Protein AF-A0A521CT28-F1 (afdb_monomer)

Structure (mmCIF, N/CA/C/O backbone):
data_AF-A0A521CT28-F1
#
_entry.id   AF-A0A521CT28-F1
#
loop_
_atom_site.group_PDB
_atom_site.id
_atom_site.type_symbol
_atom_site.label_atom_id
_atom_site.label_alt_id
_atom_site.label_comp_id
_atom_site.label_asym_id
_atom_site.label_entity_id
_atom_site.label_seq_id
_atom_site.pdbx_PDB_ins_code
_atom_site.Cartn_x
_atom_site.Cartn_y
_atom_site.Cartn_z
_atom_site.occupancy
_atom_site.B_iso_or_equiv
_atom_site.auth_seq_id
_atom_site.auth_comp_id
_atom_site.auth_asym_id
_atom_site.auth_atom_id
_atom_site.pdbx_PDB_model_num
ATOM 1 N N . MET A 1 1 ? 11.706 8.929 -31.043 1.00 82.75 1 MET A N 1
ATOM 2 C CA . MET A 1 1 ? 11.441 7.948 -29.966 1.00 82.75 1 MET A CA 1
ATOM 3 C C . MET A 1 1 ? 9.937 7.769 -29.835 1.00 82.75 1 MET A C 1
ATOM 5 O O . MET A 1 1 ? 9.238 8.780 -29.847 1.00 82.75 1 MET A O 1
ATOM 9 N N . LYS A 1 2 ? 9.407 6.540 -29.758 1.00 94.19 2 LYS A N 1
ATOM 10 C CA . LYS A 1 2 ? 7.969 6.362 -29.482 1.00 94.19 2 LYS A CA 1
ATOM 11 C C . LYS A 1 2 ? 7.656 6.772 -28.043 1.00 94.19 2 LYS A C 1
ATOM 13 O O . LYS A 1 2 ? 8.489 6.593 -27.154 1.00 94.19 2 LYS A O 1
ATOM 18 N N . ALA A 1 3 ? 6.467 7.321 -27.818 1.00 96.69 3 ALA A N 1
ATOM 19 C CA . ALA A 1 3 ? 5.972 7.528 -26.465 1.00 96.69 3 ALA A CA 1
ATOM 20 C C . ALA A 1 3 ? 5.627 6.182 -25.813 1.00 96.69 3 ALA A C 1
ATOM 22 O O . ALA A 1 3 ? 5.227 5.246 -26.509 1.00 96.69 3 ALA A O 1
ATOM 23 N N . PHE A 1 4 ? 5.766 6.092 -24.494 1.00 98.19 4 PHE A N 1
ATOM 24 C CA . PHE A 1 4 ? 5.293 4.951 -23.719 1.00 98.19 4 PHE A CA 1
ATOM 25 C C . PHE A 1 4 ? 4.701 5.392 -22.389 1.00 98.19 4 PHE A C 1
ATOM 27 O O . PHE A 1 4 ? 4.902 6.510 -21.922 1.00 98.19 4 PHE A O 1
ATOM 34 N N . THR A 1 5 ? 3.970 4.475 -21.773 1.00 98.69 5 THR A N 1
ATOM 35 C CA . THR A 1 5 ? 3.287 4.673 -20.499 1.00 98.69 5 THR A CA 1
ATOM 36 C C . THR A 1 5 ? 3.539 3.481 -19.598 1.00 98.69 5 THR A C 1
ATOM 38 O O . THR A 1 5 ? 3.686 2.351 -20.075 1.00 98.69 5 THR A O 1
ATOM 41 N N . PHE A 1 6 ? 3.578 3.721 -18.296 1.00 98.88 6 PHE A N 1
ATOM 42 C CA . PHE A 1 6 ? 3.792 2.677 -17.310 1.00 98.88 6 PHE A CA 1
ATOM 43 C C . PHE A 1 6 ? 2.926 2.873 -16.070 1.00 98.88 6 PHE A C 1
ATOM 45 O O . PHE A 1 6 ? 2.481 3.979 -15.770 1.00 98.88 6 PHE A O 1
ATOM 52 N N . ILE A 1 7 ? 2.700 1.783 -15.341 1.00 98.88 7 ILE A N 1
ATOM 53 C CA . ILE A 1 7 ? 2.208 1.809 -13.961 1.00 98.88 7 ILE A CA 1
ATOM 54 C C . ILE A 1 7 ? 3.302 1.255 -13.064 1.00 98.88 7 ILE A C 1
ATOM 56 O O . ILE A 1 7 ? 3.913 0.246 -13.393 1.00 98.88 7 ILE A O 1
ATOM 60 N N . HIS A 1 8 ? 3.524 1.897 -11.927 1.00 98.88 8 HIS A N 1
ATOM 61 C CA . HIS A 1 8 ? 4.444 1.477 -10.888 1.00 98.88 8 HIS A CA 1
ATOM 62 C C . HIS A 1 8 ? 3.695 1.273 -9.566 1.00 98.88 8 HIS A C 1
ATOM 64 O O . HIS A 1 8 ? 2.997 2.166 -9.074 1.00 98.88 8 HIS A O 1
ATOM 70 N N . THR A 1 9 ? 3.842 0.075 -9.006 1.00 98.81 9 THR A N 1
ATOM 71 C CA . THR A 1 9 ? 3.298 -0.359 -7.716 1.00 98.81 9 THR A CA 1
ATOM 72 C C . THR A 1 9 ? 4.352 -1.154 -6.936 1.00 98.81 9 THR A C 1
ATOM 74 O O . THR A 1 9 ? 5.343 -1.606 -7.509 1.00 98.81 9 THR A O 1
ATOM 77 N N . SER A 1 10 ? 4.152 -1.316 -5.631 1.00 97.88 10 SER A N 1
ATOM 78 C CA . SER A 1 10 ? 5.030 -2.064 -4.728 1.00 97.88 10 SER A CA 1
ATOM 79 C C . SER A 1 10 ? 4.244 -2.529 -3.502 1.00 97.88 10 SER A C 1
ATOM 81 O O . SER A 1 10 ? 3.112 -2.092 -3.300 1.00 97.88 10 SER A O 1
ATOM 83 N N . ASP A 1 11 ? 4.837 -3.394 -2.679 1.00 97.38 11 ASP A N 1
ATOM 84 C CA . ASP A 1 11 ? 4.366 -3.700 -1.322 1.00 97.38 11 ASP A CA 1
ATOM 85 C C . ASP A 1 11 ? 2.879 -4.124 -1.277 1.00 97.38 11 ASP A C 1
ATOM 87 O O . ASP A 1 11 ? 2.090 -3.651 -0.454 1.00 97.38 11 ASP A O 1
ATOM 91 N N . LEU A 1 12 ? 2.473 -5.003 -2.201 1.00 97.44 12 LEU A N 1
ATOM 92 C CA . LEU A 1 12 ? 1.119 -5.571 -2.253 1.00 97.44 12 LEU A CA 1
ATOM 93 C C . LEU A 1 12 ? 0.882 -6.612 -1.163 1.00 97.44 12 LEU A C 1
ATOM 95 O O . LEU A 1 12 ? -0.256 -6.750 -0.717 1.00 97.44 12 LEU A O 1
ATOM 99 N N . HIS A 1 13 ? 1.929 -7.340 -0.760 1.00 96.88 13 HIS A N 1
ATOM 100 C CA . HIS A 1 13 ? 1.878 -8.330 0.316 1.00 96.88 13 HIS A CA 1
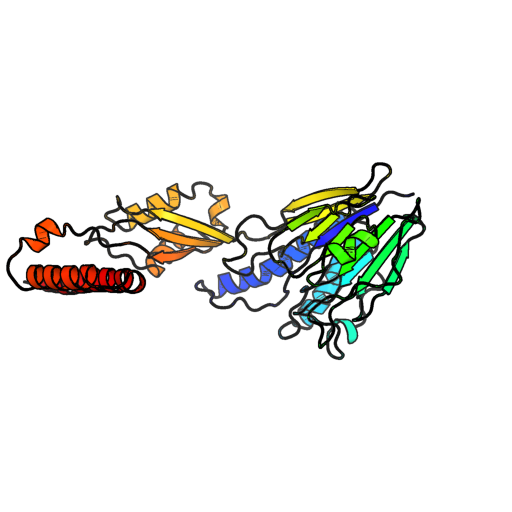ATOM 101 C C . HIS A 1 13 ? 0.728 -9.339 0.144 1.00 96.88 13 HIS A C 1
ATOM 103 O O . HIS A 1 13 ? -0.041 -9.608 1.072 1.00 96.88 13 HIS A O 1
ATOM 109 N N . LEU A 1 14 ? 0.563 -9.888 -1.067 1.00 97.31 14 LEU A N 1
ATOM 110 C CA . LEU A 1 14 ? -0.508 -10.849 -1.334 1.00 97.31 14 LEU A CA 1
ATOM 111 C C . LEU A 1 14 ? -0.380 -12.076 -0.421 1.00 97.31 14 LEU A C 1
ATOM 113 O O . LEU A 1 14 ? 0.690 -12.668 -0.295 1.00 97.31 14 LEU A O 1
ATOM 117 N N . ASP A 1 15 ? -1.512 -12.453 0.181 1.00 95.25 15 ASP A N 1
ATOM 118 C CA . ASP A 1 15 ? -1.656 -13.491 1.212 1.00 95.25 15 ASP A CA 1
ATOM 119 C C . ASP A 1 15 ? -0.903 -13.220 2.536 1.00 95.25 15 ASP A C 1
ATOM 121 O O . ASP A 1 15 ? -0.750 -14.134 3.354 1.00 95.25 15 ASP A O 1
ATOM 125 N N . LEU A 1 16 ? -0.502 -11.975 2.822 1.00 94.75 16 LEU A N 1
ATOM 126 C CA . LEU A 1 16 ? -0.012 -11.600 4.150 1.00 94.75 16 LEU A CA 1
ATOM 127 C C . LEU A 1 16 ? -1.137 -11.722 5.201 1.00 94.75 16 LEU A C 1
ATOM 129 O O . LEU A 1 16 ? -2.196 -11.096 5.066 1.00 94.75 16 LEU A O 1
ATOM 133 N N . PRO A 1 17 ? -0.939 -12.476 6.300 1.00 91.50 17 PRO A N 1
ATOM 134 C CA . PRO A 1 17 ? -1.941 -12.567 7.352 1.00 91.50 17 PRO A CA 1
ATOM 135 C C . PRO A 1 17 ? -2.124 -11.235 8.088 1.00 91.50 17 PRO A C 1
ATOM 137 O O . PRO A 1 17 ? -1.185 -10.704 8.685 1.00 91.50 17 PRO A O 1
ATOM 140 N N . ILE A 1 18 ? -3.362 -10.738 8.140 1.00 89.75 18 ILE A N 1
ATOM 141 C CA . ILE A 1 18 ? -3.718 -9.565 8.948 1.00 89.75 18 ILE A CA 1
ATOM 142 C C . ILE A 1 18 ? -3.693 -9.962 10.428 1.00 89.75 18 ILE A C 1
ATOM 144 O O . ILE A 1 18 ? -4.556 -10.695 10.916 1.00 89.75 18 ILE A O 1
ATOM 148 N N . ARG A 1 19 ? -2.678 -9.487 11.155 1.00 85.69 19 ARG A N 1
ATOM 149 C CA . ARG A 1 19 ? -2.482 -9.785 12.581 1.00 85.69 19 ARG A CA 1
ATOM 150 C C . ARG A 1 19 ? -3.214 -8.772 13.458 1.00 85.69 19 ARG A C 1
ATOM 152 O O . ARG A 1 19 ? -3.212 -7.581 13.171 1.00 85.69 19 ARG A O 1
ATOM 159 N N . GLY A 1 20 ? -3.783 -9.241 14.570 1.00 84.06 20 GLY A N 1
ATOM 160 C CA . GLY A 1 20 ? -4.397 -8.368 15.580 1.00 84.06 20 GLY A CA 1
ATOM 161 C C . GLY A 1 20 ? -5.732 -7.742 15.167 1.00 84.06 20 GLY A C 1
ATOM 162 O O . GLY A 1 20 ? -6.134 -6.747 15.762 1.00 84.06 20 GLY A O 1
ATOM 163 N N . TRP A 1 21 ? -6.417 -8.310 14.169 1.00 88.19 21 TRP A N 1
ATOM 164 C CA . TRP A 1 21 ? -7.751 -7.872 13.762 1.00 88.19 21 TRP A CA 1
ATOM 165 C C . TRP A 1 21 ? -8.754 -8.031 14.911 1.00 88.19 21 TRP A C 1
ATOM 167 O O . TRP A 1 21 ? -8.896 -9.122 15.462 1.00 88.19 21 TRP A O 1
ATOM 177 N N . LYS A 1 22 ? -9.454 -6.948 15.263 1.00 88.44 22 LYS A N 1
ATOM 178 C CA . LYS A 1 22 ? -10.475 -6.930 16.328 1.00 88.44 22 LYS A CA 1
ATOM 179 C C . LYS A 1 22 ? -11.912 -7.024 15.810 1.00 88.44 22 LYS A C 1
ATOM 181 O O . LYS A 1 22 ? -12.850 -6.945 16.594 1.00 88.44 22 LYS A O 1
ATOM 186 N N . GLY A 1 23 ? -12.094 -7.150 14.497 1.00 87.44 23 GLY A N 1
ATOM 187 C CA . GLY A 1 23 ? -13.406 -7.349 13.892 1.00 87.44 23 GLY A CA 1
ATOM 188 C C . GLY A 1 23 ? -13.805 -8.824 13.818 1.00 87.44 23 GLY A C 1
ATOM 189 O O . GLY A 1 23 ? -13.098 -9.726 14.264 1.00 87.44 23 GLY A O 1
ATOM 190 N N . SER A 1 24 ? -14.949 -9.066 13.196 1.00 91.88 24 SER A N 1
ATOM 191 C CA . SER A 1 24 ? -15.466 -10.399 12.892 1.00 91.88 24 SER A CA 1
ATOM 192 C C . SER A 1 24 ? -14.603 -11.150 11.870 1.00 91.88 24 SER A C 1
ATOM 194 O O . SER A 1 24 ? -13.889 -10.553 11.059 1.00 91.88 24 SER A O 1
ATOM 196 N N . THR A 1 25 ? -14.721 -12.481 11.861 1.00 93.38 25 THR A N 1
ATOM 197 C CA . THR A 1 25 ? -14.081 -13.349 10.859 1.00 93.38 25 THR A CA 1
ATOM 198 C C . THR A 1 25 ? -14.518 -13.008 9.434 1.00 93.38 25 THR A C 1
ATOM 200 O O . THR A 1 25 ? -13.710 -13.075 8.515 1.00 93.38 25 THR A O 1
ATOM 203 N N . GLU A 1 26 ? -15.775 -12.608 9.235 1.00 93.31 26 GLU A N 1
ATOM 204 C CA . GLU A 1 26 ? -16.286 -12.206 7.921 1.00 93.31 26 GLU A CA 1
ATOM 205 C C . GLU A 1 26 ? -15.580 -10.951 7.392 1.00 93.31 26 GLU A C 1
ATOM 207 O O . GLU A 1 26 ? -15.126 -10.937 6.247 1.00 93.31 26 GLU A O 1
ATOM 212 N N . GLU A 1 27 ? -15.415 -9.925 8.234 1.00 93.81 27 GLU A N 1
ATOM 213 C CA . GLU A 1 27 ? -14.674 -8.712 7.866 1.00 93.81 27 GLU A CA 1
ATOM 214 C C . GLU A 1 27 ? -13.203 -9.022 7.577 1.00 93.81 27 GLU A C 1
ATOM 216 O O . GLU A 1 27 ? -12.643 -8.471 6.634 1.00 93.81 27 GLU A O 1
ATOM 221 N N . LEU A 1 28 ? -12.585 -9.932 8.340 1.00 92.62 28 LEU A N 1
ATOM 222 C CA . LEU A 1 28 ? -11.208 -10.371 8.102 1.00 92.62 28 LEU A CA 1
ATOM 223 C C . LEU A 1 28 ? -11.056 -11.038 6.727 1.00 92.62 28 LEU A C 1
ATOM 225 O O . LEU A 1 28 ? -10.145 -10.700 5.972 1.00 92.62 28 LEU A O 1
ATOM 229 N N . LEU A 1 29 ? -11.957 -11.962 6.382 1.00 93.38 29 LEU A N 1
ATOM 230 C CA . LEU A 1 29 ? -11.960 -12.625 5.074 1.00 93.38 29 LEU A CA 1
ATOM 231 C C . LEU A 1 29 ? -12.232 -11.631 3.940 1.00 93.38 29 LEU A C 1
ATOM 233 O O . LEU A 1 29 ? -11.658 -11.746 2.856 1.00 93.38 29 LEU A O 1
ATOM 237 N N . LEU A 1 30 ? -13.093 -10.637 4.171 1.00 94.69 30 LEU A N 1
ATOM 238 C CA . LEU A 1 30 ? -13.321 -9.568 3.207 1.00 94.69 30 LEU A CA 1
ATOM 239 C C . LEU A 1 30 ? -12.065 -8.708 3.028 1.00 94.69 30 LEU A C 1
ATOM 241 O O . LEU A 1 30 ? -11.634 -8.546 1.892 1.00 94.69 30 LEU A O 1
ATOM 245 N N . ARG A 1 31 ? -11.408 -8.279 4.113 1.00 94.00 31 ARG A N 1
ATOM 246 C CA . ARG A 1 31 ? -10.121 -7.568 4.049 1.00 94.00 31 ARG A CA 1
ATOM 247 C C . ARG A 1 31 ? -9.071 -8.349 3.264 1.00 94.00 31 ARG A C 1
ATOM 249 O O . ARG A 1 31 ? -8.386 -7.761 2.443 1.00 94.00 31 ARG A O 1
ATOM 256 N N . GLN A 1 32 ? -8.962 -9.664 3.458 1.00 92.19 32 GLN A N 1
ATOM 257 C CA . GLN A 1 32 ? -8.037 -10.501 2.680 1.00 92.19 32 GLN A CA 1
ATOM 258 C C . GLN A 1 32 ? -8.367 -10.499 1.177 1.00 92.19 32 GLN A C 1
ATOM 260 O O . GLN A 1 32 ? -7.464 -10.422 0.344 1.00 92.19 32 GLN A O 1
ATOM 265 N N . ARG A 1 33 ? -9.656 -10.540 0.809 1.00 94.75 33 ARG A N 1
ATOM 266 C CA . ARG A 1 33 ? -10.085 -10.430 -0.598 1.00 94.75 33 ARG A CA 1
ATOM 267 C C . ARG A 1 33 ? -9.795 -9.056 -1.197 1.00 94.75 33 ARG A C 1
ATOM 269 O O . ARG A 1 33 ? -9.521 -8.975 -2.389 1.00 94.75 33 ARG A O 1
ATOM 276 N N . GLU A 1 34 ? -9.822 -7.998 -0.397 1.00 96.19 34 GLU A N 1
ATOM 277 C CA . GLU A 1 34 ? -9.614 -6.625 -0.868 1.00 96.19 34 GLU A CA 1
ATOM 278 C C . GLU A 1 34 ? -8.203 -6.384 -1.414 1.00 96.19 34 GLU A C 1
ATOM 280 O O . GLU A 1 34 ? -8.061 -5.651 -2.386 1.00 96.19 34 GLU A O 1
ATOM 285 N N . TYR A 1 35 ? -7.175 -7.078 -0.913 1.00 95.88 35 TYR A N 1
ATOM 286 C CA . TYR A 1 35 ? -5.837 -7.052 -1.530 1.00 95.88 35 TYR A CA 1
ATOM 287 C C . TYR A 1 35 ? -5.857 -7.574 -2.966 1.00 95.88 35 TYR A C 1
ATOM 289 O O . TYR A 1 35 ? -5.278 -6.969 -3.869 1.00 95.88 35 TYR A O 1
ATOM 297 N N . ARG A 1 36 ? -6.579 -8.678 -3.196 1.00 96.56 36 ARG A N 1
ATOM 298 C CA . ARG A 1 36 ? -6.747 -9.234 -4.541 1.00 96.56 36 ARG A CA 1
ATOM 299 C C . ARG A 1 36 ? -7.537 -8.293 -5.434 1.00 96.56 36 ARG A C 1
ATOM 301 O O . ARG A 1 36 ? -7.120 -8.046 -6.556 1.00 96.56 36 ARG A O 1
ATOM 308 N N . GLN A 1 37 ? -8.624 -7.721 -4.922 1.00 98.12 37 GLN A N 1
ATOM 309 C CA . GLN A 1 37 ? -9.432 -6.743 -5.655 1.00 98.12 37 GLN A CA 1
ATOM 310 C C . GLN A 1 37 ? -8.626 -5.489 -6.010 1.00 98.12 37 GLN A C 1
ATOM 312 O O . GLN A 1 37 ? -8.763 -4.959 -7.110 1.00 98.12 37 GLN A O 1
ATOM 317 N N . THR A 1 38 ? -7.737 -5.039 -5.126 1.00 98.56 38 THR A N 1
ATOM 318 C CA . THR A 1 38 ? -6.820 -3.931 -5.406 1.00 98.56 38 THR A CA 1
ATOM 319 C C . THR A 1 38 ? -5.855 -4.288 -6.537 1.00 98.56 38 THR A C 1
ATOM 321 O O . THR A 1 38 ? -5.684 -3.494 -7.462 1.00 98.56 38 THR A O 1
ATOM 324 N N . PHE A 1 39 ? -5.302 -5.503 -6.555 1.00 98.62 39 PHE A N 1
ATOM 325 C CA . PHE A 1 39 ? -4.494 -5.963 -7.686 1.00 98.62 39 PHE A CA 1
ATOM 326 C C . PHE A 1 39 ? -5.309 -6.102 -8.986 1.00 98.62 39 PHE A C 1
ATOM 328 O O . PHE A 1 39 ? -4.867 -5.636 -10.032 1.00 98.62 39 PHE A O 1
ATOM 335 N N . GLU A 1 40 ? -6.539 -6.623 -8.940 1.00 98.69 40 GLU A N 1
ATOM 336 C CA . GLU A 1 40 ? -7.449 -6.655 -10.102 1.00 98.69 40 GLU A CA 1
ATOM 337 C C . GLU A 1 40 ? -7.719 -5.252 -10.651 1.00 98.69 40 GLU A C 1
ATOM 339 O O . GLU A 1 40 ? -7.805 -5.060 -11.864 1.00 98.69 40 GLU A O 1
ATOM 344 N N . ARG A 1 41 ? -7.834 -4.248 -9.774 1.00 98.69 41 ARG A N 1
ATOM 345 C CA . ARG A 1 41 ? -7.987 -2.848 -10.180 1.00 98.69 41 ARG A CA 1
ATOM 346 C C . ARG A 1 41 ? -6.728 -2.297 -10.835 1.00 98.69 41 ARG A C 1
ATOM 348 O O . ARG A 1 41 ? -6.868 -1.561 -11.806 1.00 98.69 41 ARG A O 1
ATOM 355 N N . ILE A 1 42 ? -5.534 -2.665 -10.366 1.00 98.81 42 ILE A N 1
ATOM 356 C CA . ILE A 1 42 ? -4.265 -2.313 -11.028 1.00 98.81 42 ILE A CA 1
ATOM 357 C C . ILE A 1 42 ? -4.226 -2.911 -12.438 1.00 98.81 42 ILE A C 1
ATOM 359 O O . ILE A 1 42 ? -3.929 -2.208 -13.400 1.00 98.81 42 ILE A O 1
ATOM 363 N N . ILE A 1 43 ? -4.591 -4.185 -12.575 1.00 98.75 43 ILE A N 1
ATOM 364 C CA . ILE A 1 43 ? -4.619 -4.897 -13.859 1.00 98.75 43 ILE A CA 1
ATOM 365 C C . ILE A 1 43 ? -5.654 -4.281 -14.804 1.00 98.75 43 ILE A C 1
ATOM 367 O O . ILE A 1 43 ? -5.363 -4.035 -15.974 1.00 98.75 43 ILE A O 1
ATOM 371 N N . ARG A 1 44 ? -6.848 -3.952 -14.298 1.00 98.62 44 ARG A N 1
ATOM 372 C CA . ARG A 1 44 ? -7.873 -3.235 -15.065 1.00 98.62 44 ARG A CA 1
ATOM 373 C C . ARG A 1 44 ? -7.386 -1.858 -15.503 1.00 98.62 44 ARG A C 1
ATOM 375 O O . ARG A 1 44 ? -7.529 -1.522 -16.668 1.00 98.62 44 ARG A O 1
ATOM 382 N N . LEU A 1 45 ? -6.764 -1.093 -14.609 1.00 98.62 45 LEU A N 1
ATOM 383 C CA . LEU A 1 45 ? -6.208 0.221 -14.927 1.00 98.62 45 LEU A CA 1
ATOM 384 C C . LEU A 1 45 ? -5.129 0.130 -16.016 1.00 98.62 45 LEU A C 1
ATOM 386 O O . LEU A 1 45 ? -5.139 0.927 -16.952 1.00 98.62 45 LEU A O 1
ATOM 390 N N . ALA A 1 46 ? -4.233 -0.857 -15.921 1.00 98.62 46 ALA A N 1
ATOM 391 C CA . ALA A 1 46 ? -3.217 -1.139 -16.931 1.00 98.62 46 ALA A CA 1
ATOM 392 C C . ALA A 1 46 ? -3.846 -1.450 -18.297 1.00 98.62 46 ALA A C 1
ATOM 394 O O . ALA A 1 46 ? -3.403 -0.927 -19.319 1.00 98.62 46 ALA A O 1
ATOM 395 N N . LYS A 1 47 ? -4.914 -2.252 -18.300 1.00 98.06 47 LYS A N 1
ATOM 396 C CA . LYS A 1 47 ? -5.666 -2.620 -19.501 1.00 98.06 47 LYS A CA 1
ATOM 397 C C . LYS A 1 47 ? -6.384 -1.423 -20.123 1.00 98.06 47 LYS A C 1
ATOM 399 O O . LYS A 1 47 ? -6.239 -1.185 -21.318 1.00 98.06 47 LYS A O 1
ATOM 404 N N . ASP A 1 48 ? -7.120 -0.666 -19.313 1.00 98.00 48 ASP A N 1
ATOM 405 C CA . ASP A 1 48 ? -7.940 0.466 -19.751 1.00 98.00 48 ASP A CA 1
ATOM 406 C C . ASP A 1 48 ? -7.070 1.612 -20.288 1.00 98.00 48 ASP A C 1
ATOM 408 O O . ASP A 1 48 ? -7.418 2.233 -21.290 1.00 98.00 48 ASP A O 1
ATOM 412 N N . ARG A 1 49 ? -5.908 1.863 -19.663 1.00 97.69 49 ARG A N 1
ATOM 413 C CA . ARG A 1 49 ? -4.918 2.848 -20.137 1.00 97.69 49 ARG A CA 1
ATOM 414 C C . ARG A 1 49 ? -3.934 2.288 -21.173 1.00 97.69 49 ARG A C 1
ATOM 416 O O . ARG A 1 49 ? -3.046 3.025 -21.593 1.00 97.69 49 ARG A O 1
ATOM 423 N N . GLN A 1 50 ? -4.070 1.017 -21.562 1.00 97.69 50 GLN A N 1
ATOM 424 C CA . GLN A 1 50 ? -3.192 0.322 -22.514 1.00 97.69 50 GLN A CA 1
ATOM 425 C C . GLN A 1 50 ? -1.701 0.550 -22.218 1.00 97.69 50 GLN A C 1
ATOM 427 O O . GLN A 1 50 ? -0.928 0.953 -23.088 1.00 97.69 50 GLN A O 1
ATOM 432 N N . VAL A 1 51 ? -1.305 0.358 -20.959 1.00 98.31 51 VAL A N 1
ATOM 433 C CA . VAL A 1 51 ? 0.061 0.676 -20.531 1.00 98.31 51 VAL A CA 1
ATOM 434 C C . VAL A 1 51 ? 1.070 -0.289 -21.136 1.00 98.31 51 VAL A C 1
ATOM 436 O O . VAL A 1 51 ? 0.807 -1.484 -21.290 1.00 98.31 51 VAL A O 1
ATOM 439 N N . HIS A 1 52 ? 2.246 0.235 -21.454 1.00 98.75 52 HIS A N 1
ATOM 440 C CA . HIS A 1 52 ? 3.320 -0.532 -22.074 1.00 98.75 52 HIS A CA 1
ATOM 441 C C . HIS A 1 52 ? 4.084 -1.353 -21.036 1.00 98.75 52 HIS A C 1
ATOM 443 O O . HIS A 1 52 ? 4.453 -2.495 -21.303 1.00 98.75 52 HIS A O 1
ATOM 449 N N . PHE A 1 53 ? 4.265 -0.788 -19.839 1.00 98.88 53 PHE A N 1
ATOM 450 C CA . PHE A 1 53 ? 5.030 -1.406 -18.761 1.00 98.88 53 PHE A CA 1
ATOM 451 C C . PHE A 1 53 ? 4.255 -1.425 -17.438 1.00 98.88 53 PHE A C 1
ATOM 453 O O . PHE A 1 53 ? 3.646 -0.429 -17.047 1.00 98.88 53 PHE A O 1
ATOM 460 N N . LEU A 1 54 ? 4.303 -2.546 -16.721 1.00 98.94 54 LEU A N 1
ATOM 461 C CA . LEU A 1 54 ? 3.839 -2.658 -15.336 1.00 98.94 54 LEU A CA 1
ATOM 462 C C . LEU A 1 54 ? 5.037 -2.991 -14.445 1.00 98.94 54 LEU A C 1
ATOM 464 O O . LEU A 1 54 ? 5.604 -4.073 -14.556 1.00 98.94 54 LEU A O 1
ATOM 468 N N . LEU A 1 55 ? 5.421 -2.060 -13.577 1.00 98.94 55 LEU A N 1
ATOM 469 C CA . LEU A 1 55 ? 6.557 -2.161 -12.664 1.00 98.94 55 LEU A CA 1
ATOM 470 C C . LEU A 1 55 ? 6.059 -2.553 -11.270 1.00 98.94 55 LEU A C 1
ATOM 472 O O . LEU A 1 55 ? 5.259 -1.828 -10.676 1.00 98.94 55 LEU A O 1
ATOM 476 N N . ILE A 1 56 ? 6.548 -3.674 -10.747 1.00 98.88 56 ILE A N 1
ATOM 477 C CA . ILE A 1 56 ? 6.252 -4.186 -9.407 1.00 98.88 56 ILE A CA 1
ATOM 478 C C . ILE A 1 56 ? 7.573 -4.268 -8.633 1.00 98.88 56 ILE A C 1
ATOM 480 O O . ILE A 1 56 ? 8.341 -5.217 -8.791 1.00 98.88 56 ILE A O 1
ATOM 484 N N . SER A 1 57 ? 7.873 -3.253 -7.825 1.00 98.19 57 SER A N 1
ATOM 485 C CA . SER A 1 57 ? 9.198 -3.041 -7.211 1.00 98.19 57 SER A CA 1
ATOM 486 C C . SER A 1 57 ? 9.379 -3.710 -5.836 1.00 98.19 57 SER A C 1
ATOM 488 O O . SER A 1 57 ? 10.113 -3.219 -4.981 1.00 98.19 57 SER A O 1
ATOM 490 N N . GLY A 1 58 ? 8.752 -4.872 -5.644 1.00 95.81 58 GLY A N 1
ATOM 491 C CA . GLY A 1 58 ? 8.991 -5.785 -4.520 1.00 95.81 58 GLY A CA 1
ATOM 492 C C . GLY A 1 58 ? 7.868 -5.881 -3.505 1.00 95.81 58 GLY A C 1
ATOM 493 O O . GLY A 1 58 ? 6.881 -5.148 -3.583 1.00 95.81 58 GLY A O 1
ATOM 494 N N . ASP A 1 59 ? 8.012 -6.863 -2.611 1.00 97.00 59 ASP A N 1
ATOM 495 C CA . ASP A 1 59 ? 7.011 -7.290 -1.632 1.00 97.00 59 ASP A CA 1
ATOM 496 C C . ASP A 1 59 ? 5.632 -7.482 -2.293 1.00 97.00 59 ASP A C 1
ATOM 498 O O . ASP A 1 59 ? 4.591 -7.020 -1.822 1.00 97.00 59 ASP A O 1
ATOM 502 N N . PHE A 1 60 ? 5.632 -8.145 -3.455 1.00 98.12 60 PHE A N 1
ATOM 503 C CA . PHE A 1 60 ? 4.416 -8.447 -4.206 1.00 98.12 60 PHE A CA 1
ATOM 504 C C . PHE A 1 60 ? 3.653 -9.599 -3.549 1.00 98.12 60 PHE A C 1
ATOM 506 O O . PHE A 1 60 ? 2.427 -9.549 -3.412 1.00 98.12 60 PHE A O 1
ATOM 513 N N . LEU A 1 61 ? 4.395 -10.616 -3.112 1.00 97.38 61 LEU A N 1
ATOM 514 C CA . LEU A 1 61 ? 3.901 -11.815 -2.441 1.00 97.38 61 LEU A CA 1
ATOM 515 C C . LEU A 1 61 ? 4.446 -11.888 -1.008 1.00 97.38 61 LEU A C 1
ATOM 517 O O . LEU A 1 61 ? 5.454 -11.264 -0.682 1.00 97.38 61 LEU A O 1
ATOM 521 N N . GLU A 1 62 ? 3.826 -12.720 -0.174 1.00 95.81 62 GLU A N 1
ATOM 522 C CA . GLU A 1 62 ? 4.411 -13.162 1.095 1.00 95.81 62 GLU A CA 1
ATOM 523 C C . GLU A 1 62 ? 4.855 -14.626 0.975 1.00 95.81 62 GLU A C 1
ATOM 525 O O . GLU A 1 62 ? 4.041 -15.543 1.073 1.00 95.81 62 GLU A O 1
ATOM 530 N N . HIS A 1 63 ? 6.148 -14.869 0.746 1.00 95.31 63 HIS A N 1
ATOM 531 C CA . HIS A 1 63 ? 6.697 -16.198 0.451 1.00 95.31 63 HIS A CA 1
ATOM 532 C C . HIS A 1 63 ? 6.314 -17.256 1.494 1.00 95.31 63 HIS A C 1
ATOM 534 O O . HIS A 1 63 ? 6.078 -18.409 1.139 1.00 95.31 63 HIS A O 1
ATOM 540 N N . GLN A 1 64 ? 6.210 -16.871 2.770 1.00 94.25 64 GLN A N 1
ATOM 541 C CA . GLN A 1 64 ? 5.903 -17.811 3.850 1.00 94.25 64 GLN A CA 1
ATOM 542 C C . GLN A 1 64 ? 4.450 -18.298 3.853 1.00 94.25 64 GLN A C 1
ATOM 544 O O . GLN A 1 64 ? 4.166 -19.353 4.422 1.00 94.25 64 GLN A O 1
ATOM 549 N N . THR A 1 65 ? 3.520 -17.530 3.282 1.00 96.12 65 THR A N 1
ATOM 550 C CA . THR A 1 65 ? 2.075 -17.789 3.407 1.00 96.12 65 THR A CA 1
ATOM 551 C C . THR A 1 65 ? 1.335 -17.841 2.079 1.00 96.12 65 THR A C 1
ATOM 553 O O . THR A 1 65 ? 0.180 -18.267 2.057 1.00 96.12 65 THR A O 1
ATOM 556 N N . ILE A 1 66 ? 1.983 -17.451 0.980 1.00 96.44 66 ILE A N 1
ATOM 557 C CA . ILE A 1 66 ? 1.396 -17.419 -0.355 1.00 96.44 66 ILE A CA 1
ATOM 558 C C . ILE A 1 66 ? 0.929 -18.810 -0.794 1.00 96.44 66 ILE A C 1
ATOM 560 O O . ILE A 1 66 ? 1.691 -19.778 -0.844 1.00 96.44 66 ILE A O 1
ATOM 564 N N . ALA A 1 67 ? -0.352 -18.915 -1.149 1.00 95.44 67 ALA A N 1
ATOM 565 C CA . ALA A 1 67 ? -0.914 -20.153 -1.667 1.00 95.44 67 ALA A CA 1
ATOM 566 C C . ALA A 1 67 ? -0.645 -20.305 -3.172 1.00 95.44 67 ALA A C 1
ATOM 568 O O . ALA A 1 67 ? -0.713 -19.347 -3.944 1.00 95.44 67 ALA A O 1
ATOM 569 N N . TRP A 1 68 ? -0.447 -21.544 -3.635 1.00 95.44 68 TRP A N 1
ATOM 570 C CA . TRP A 1 68 ? -0.300 -21.834 -5.069 1.00 95.44 68 TRP A CA 1
ATOM 571 C C . TRP A 1 68 ? -1.507 -21.362 -5.897 1.00 95.44 68 TRP A C 1
ATOM 573 O O . TRP A 1 68 ? -1.351 -20.858 -7.008 1.00 95.44 68 TRP A O 1
ATOM 583 N N . SER A 1 69 ? -2.721 -21.462 -5.343 1.00 96.44 69 SER A N 1
ATOM 584 C CA . SER A 1 69 ? -3.940 -20.955 -5.987 1.00 96.44 69 SER A CA 1
ATOM 585 C C . SER A 1 69 ? -3.903 -19.440 -6.210 1.00 96.44 69 SER A C 1
ATOM 587 O O . SER A 1 69 ? -4.459 -18.955 -7.193 1.00 96.44 69 SER A O 1
ATOM 589 N N . THR A 1 70 ? -3.231 -18.694 -5.333 1.00 97.19 70 THR A N 1
ATOM 590 C CA . THR A 1 70 ? -3.001 -17.252 -5.472 1.00 97.19 70 THR A CA 1
ATOM 591 C C . THR A 1 70 ? -2.059 -16.967 -6.617 1.00 97.19 70 THR A C 1
ATOM 593 O O . THR A 1 70 ? -2.387 -16.153 -7.469 1.00 97.19 70 THR A O 1
ATOM 596 N N . VAL A 1 71 ? -0.936 -17.680 -6.694 1.00 97.88 71 VAL A N 1
ATOM 597 C CA . VAL A 1 71 ? 0.029 -17.488 -7.782 1.00 97.88 71 VAL A CA 1
ATOM 598 C C . VAL A 1 71 ? -0.576 -17.843 -9.136 1.00 97.88 71 VAL A C 1
ATOM 600 O O . VAL A 1 71 ? -0.433 -17.079 -10.087 1.00 97.88 71 VAL A O 1
ATOM 603 N N . LYS A 1 72 ? -1.347 -18.933 -9.218 1.00 97.88 72 LYS A N 1
ATOM 604 C CA . LYS A 1 72 ? -2.098 -19.269 -10.433 1.00 97.88 72 LYS A CA 1
ATOM 605 C C . LYS A 1 72 ? -3.068 -18.152 -10.831 1.00 97.88 72 LYS A C 1
ATOM 607 O O . LYS A 1 72 ? -3.098 -17.747 -11.987 1.00 97.88 72 LYS A O 1
ATOM 612 N N . TRP A 1 73 ? -3.817 -17.616 -9.870 1.00 98.25 73 TRP A N 1
ATOM 613 C CA . TRP A 1 73 ? -4.718 -16.492 -10.120 1.00 98.25 73 TRP A CA 1
ATOM 614 C C . TRP A 1 73 ? -3.970 -15.224 -10.572 1.00 98.25 73 TRP A C 1
ATOM 616 O O . TRP A 1 73 ? -4.460 -14.520 -11.451 1.00 98.25 73 TRP A O 1
ATOM 626 N N . ILE A 1 74 ? -2.773 -14.947 -10.043 1.00 98.56 74 ILE A N 1
ATOM 627 C CA . ILE A 1 74 ? -1.917 -13.843 -10.513 1.00 98.56 74 ILE A CA 1
ATOM 628 C C . ILE A 1 74 ? -1.522 -14.052 -11.977 1.00 98.56 74 ILE A C 1
ATOM 630 O O . ILE A 1 74 ? -1.614 -13.118 -12.772 1.00 98.56 74 ILE A O 1
ATOM 634 N N . MET A 1 75 ? -1.122 -15.269 -12.356 1.00 98.38 75 MET A N 1
ATOM 635 C CA . MET A 1 75 ? -0.816 -15.588 -13.754 1.00 98.38 75 MET A CA 1
ATOM 636 C C . MET A 1 75 ? -2.034 -15.348 -14.653 1.00 98.38 75 MET A C 1
ATOM 638 O O . MET A 1 75 ? -1.897 -14.740 -15.713 1.00 98.38 75 MET A O 1
ATOM 642 N N . ASP A 1 76 ? -3.237 -15.730 -14.211 1.00 98.44 76 ASP A N 1
ATOM 643 C CA . ASP A 1 76 ? -4.487 -15.431 -14.924 1.00 98.44 76 ASP A CA 1
ATOM 644 C C . ASP A 1 76 ? -4.737 -13.917 -15.054 1.00 98.44 76 ASP A C 1
ATOM 646 O O . ASP A 1 76 ? -5.235 -13.461 -16.085 1.00 98.44 76 ASP A O 1
ATOM 650 N N . GLN A 1 77 ? -4.365 -13.111 -14.052 1.00 98.62 77 GLN A N 1
ATOM 651 C CA . GLN A 1 77 ? -4.406 -11.650 -14.170 1.00 98.62 77 GLN A CA 1
ATOM 652 C C . GLN A 1 77 ? -3.413 -11.127 -15.216 1.00 98.62 77 GLN A C 1
ATOM 654 O O . GLN A 1 77 ? -3.787 -10.308 -16.054 1.00 98.62 77 GLN A O 1
ATOM 659 N N . PHE A 1 78 ? -2.174 -11.621 -15.231 1.00 98.56 78 PHE A N 1
ATOM 660 C CA . PHE A 1 78 ? -1.176 -11.203 -16.220 1.00 98.56 78 PHE A CA 1
ATOM 661 C C . PHE A 1 78 ? -1.527 -11.620 -17.649 1.00 98.56 78 PHE A C 1
ATOM 663 O O . PHE A 1 78 ? -1.268 -10.854 -18.578 1.00 98.56 78 PHE A O 1
ATOM 670 N N . HIS A 1 79 ? -2.184 -12.764 -17.852 1.00 98.06 79 HIS A N 1
ATOM 671 C CA . HIS A 1 79 ? -2.686 -13.168 -19.171 1.00 98.06 79 HIS A CA 1
ATOM 672 C C . HIS A 1 79 ? -3.730 -12.200 -19.755 1.00 98.06 79 HIS A C 1
ATOM 674 O O . HIS A 1 79 ? -3.949 -12.197 -20.965 1.00 98.06 79 HIS A O 1
ATOM 680 N N . GLN A 1 80 ? -4.351 -11.342 -18.938 1.00 97.75 80 GLN A N 1
ATOM 681 C CA . GLN A 1 80 ? -5.253 -10.292 -19.426 1.00 97.75 80 GLN A CA 1
ATOM 682 C C . GLN A 1 80 ? -4.516 -9.087 -20.034 1.00 97.75 80 GLN A C 1
ATOM 684 O O . GLN A 1 80 ? -5.171 -8.228 -20.630 1.00 97.75 80 GLN A O 1
ATOM 689 N N . LEU A 1 81 ? -3.185 -9.025 -19.901 1.00 97.56 81 LEU A N 1
ATOM 690 C CA . LEU A 1 81 ? -2.316 -7.940 -20.362 1.00 97.56 81 LEU A CA 1
ATOM 691 C C . LEU A 1 81 ? -1.229 -8.428 -21.348 1.00 97.56 81 LEU A C 1
ATOM 693 O O . LEU A 1 81 ? -0.053 -8.143 -21.140 1.00 97.56 81 LEU A O 1
ATOM 697 N N . PRO A 1 82 ? -1.568 -9.139 -22.441 1.00 95.88 82 PRO A N 1
ATOM 698 C CA . PRO A 1 82 ? -0.564 -9.764 -23.313 1.00 95.88 82 PRO A CA 1
ATOM 699 C C . PRO A 1 82 ? 0.338 -8.762 -24.060 1.00 95.88 82 PRO A C 1
ATOM 701 O O . PRO A 1 82 ? 1.386 -9.144 -24.569 1.00 95.88 82 PRO A O 1
ATOM 704 N N . ALA A 1 83 ? -0.067 -7.490 -24.152 1.00 96.56 83 ALA A N 1
ATOM 705 C CA . ALA A 1 83 ? 0.707 -6.422 -24.791 1.00 96.56 83 ALA A CA 1
ATOM 706 C C . ALA A 1 83 ? 1.543 -5.587 -23.801 1.00 96.56 83 ALA A C 1
ATOM 708 O O . ALA A 1 83 ? 2.364 -4.781 -24.232 1.00 96.56 83 ALA A O 1
ATOM 709 N N . THR A 1 84 ? 1.340 -5.759 -22.492 1.00 98.62 84 THR A N 1
ATOM 710 C CA . THR A 1 84 ? 2.066 -5.025 -21.448 1.00 98.62 84 THR A CA 1
ATOM 711 C C . THR A 1 84 ? 3.235 -5.873 -20.972 1.00 98.62 84 THR A C 1
ATOM 713 O O . THR A 1 84 ? 3.041 -7.015 -20.572 1.00 98.62 84 THR A O 1
ATOM 716 N N . ARG A 1 85 ? 4.451 -5.329 -20.952 1.00 98.75 85 ARG A N 1
ATOM 717 C CA . ARG A 1 85 ? 5.595 -6.001 -20.323 1.00 98.75 85 ARG A CA 1
ATOM 718 C C . ARG A 1 85 ? 5.538 -5.785 -18.813 1.00 98.75 85 ARG A C 1
ATOM 720 O O . ARG A 1 85 ? 5.481 -4.648 -18.345 1.00 98.75 85 ARG A O 1
ATOM 727 N N . VAL A 1 86 ? 5.520 -6.869 -18.050 1.00 98.88 86 VAL A N 1
ATOM 728 C CA . VAL A 1 86 ? 5.471 -6.830 -16.587 1.00 98.88 86 VAL A CA 1
ATOM 729 C C . VAL A 1 86 ? 6.872 -7.071 -16.047 1.00 98.88 86 VAL A C 1
ATOM 731 O O . VAL A 1 86 ? 7.532 -8.025 -16.443 1.00 98.88 86 VAL A O 1
ATOM 734 N N . PHE A 1 87 ? 7.306 -6.228 -15.121 1.00 98.88 87 PHE A N 1
ATOM 735 C CA . PHE A 1 87 ? 8.598 -6.317 -14.461 1.00 98.88 87 PHE A CA 1
ATOM 736 C C . PHE A 1 87 ? 8.400 -6.469 -12.965 1.00 98.88 87 PHE A C 1
ATOM 738 O O . PHE A 1 87 ? 7.816 -5.593 -12.330 1.00 98.88 87 PHE A O 1
ATOM 745 N N . ILE A 1 88 ? 8.907 -7.559 -12.400 1.00 98.81 88 ILE A N 1
ATOM 746 C CA . ILE A 1 88 ? 8.875 -7.808 -10.961 1.00 98.81 88 ILE A CA 1
ATOM 747 C C . ILE A 1 88 ? 10.306 -7.772 -10.442 1.00 98.81 88 ILE A C 1
ATOM 749 O O . ILE A 1 88 ? 11.157 -8.533 -10.894 1.00 98.81 88 ILE A O 1
ATOM 753 N N . SER A 1 89 ? 10.565 -6.900 -9.474 1.00 98.19 89 SER A N 1
ATOM 754 C CA . SER A 1 89 ? 11.774 -6.928 -8.657 1.00 98.19 89 SER A CA 1
ATOM 755 C C . SER A 1 89 ? 11.430 -7.579 -7.316 1.00 98.19 89 SER A C 1
ATOM 757 O O . SER A 1 89 ? 10.823 -6.903 -6.494 1.00 98.19 89 SER A O 1
ATOM 759 N N . PRO A 1 90 ? 11.810 -8.844 -7.063 1.00 97.62 90 PRO A N 1
ATOM 760 C CA . PRO A 1 90 ? 11.621 -9.522 -5.777 1.00 97.62 90 PRO A CA 1
ATOM 761 C C . PRO A 1 90 ? 12.021 -8.669 -4.565 1.00 97.62 90 PRO A C 1
ATOM 763 O O . PRO A 1 90 ? 13.058 -8.000 -4.593 1.00 97.62 90 PRO A O 1
ATOM 766 N N . GLY A 1 91 ? 11.213 -8.696 -3.505 1.00 96.12 91 GLY A N 1
ATOM 767 C CA . GLY A 1 91 ? 11.426 -7.933 -2.279 1.00 96.12 91 GLY A CA 1
ATOM 768 C C . GLY A 1 91 ? 11.933 -8.767 -1.106 1.00 96.12 91 GLY A C 1
ATOM 769 O O . GLY A 1 91 ? 12.494 -9.851 -1.258 1.00 96.12 91 GLY A O 1
ATOM 770 N N . LYS A 1 92 ? 11.790 -8.228 0.105 1.00 94.88 92 LYS A N 1
ATOM 771 C CA . LYS A 1 92 ? 12.176 -8.918 1.343 1.00 94.88 92 LYS A CA 1
ATOM 772 C C . LYS A 1 92 ? 11.213 -10.057 1.665 1.00 94.88 92 LYS A C 1
ATOM 774 O O . LYS A 1 92 ? 11.663 -11.073 2.193 1.00 94.88 92 LYS A O 1
ATOM 779 N N . SER A 1 93 ? 9.928 -9.852 1.409 1.00 95.06 93 SER A N 1
ATOM 780 C CA . SER A 1 93 ? 8.855 -10.787 1.761 1.00 95.06 93 SER A CA 1
ATOM 781 C C . SER A 1 93 ? 8.713 -11.900 0.716 1.00 95.06 93 SER A C 1
ATOM 783 O O . SER A 1 93 ? 8.240 -12.991 1.015 1.00 95.06 93 SER A O 1
ATOM 785 N N . ASP A 1 94 ? 9.226 -11.673 -0.492 1.00 96.25 94 ASP A N 1
ATOM 786 C CA . ASP A 1 94 ? 9.231 -12.600 -1.619 1.00 96.25 94 ASP A CA 1
ATOM 787 C C . ASP A 1 94 ? 10.587 -12.646 -2.344 1.00 96.25 94 ASP A C 1
ATOM 789 O O . ASP A 1 94 ? 10.670 -12.322 -3.526 1.00 96.25 94 ASP A O 1
ATOM 793 N N . PRO A 1 95 ? 11.680 -13.057 -1.681 1.00 96.19 95 PRO A N 1
ATOM 794 C CA . PRO A 1 95 ? 13.006 -12.978 -2.277 1.00 96.19 95 PRO A CA 1
ATOM 795 C C . PRO A 1 95 ? 13.193 -13.955 -3.453 1.00 96.19 95 PRO A C 1
ATOM 797 O O . PRO A 1 95 ? 12.537 -14.997 -3.578 1.00 96.19 95 PRO A O 1
ATOM 800 N N . TRP A 1 96 ? 14.154 -13.643 -4.323 1.00 95.69 96 TRP A N 1
ATOM 801 C CA . TRP A 1 96 ? 14.610 -14.524 -5.398 1.00 95.69 96 TRP A CA 1
ATOM 802 C C . TRP A 1 96 ? 15.466 -15.669 -4.833 1.00 95.69 96 TRP A C 1
ATOM 804 O O . TRP A 1 96 ? 16.696 -15.606 -4.807 1.00 95.69 96 TRP A O 1
ATOM 814 N N . ILE A 1 97 ? 14.811 -16.727 -4.354 1.00 94.62 97 ILE A N 1
ATOM 815 C CA . ILE A 1 97 ? 15.438 -17.895 -3.712 1.00 94.62 97 ILE A CA 1
ATOM 816 C C . ILE A 1 97 ? 14.948 -19.197 -4.339 1.00 94.62 97 ILE A C 1
ATOM 818 O O . ILE A 1 97 ? 13.955 -19.214 -5.059 1.00 94.62 97 ILE A O 1
ATOM 822 N N . LYS A 1 98 ? 15.691 -20.293 -4.148 1.00 93.88 98 LYS A N 1
ATOM 823 C CA . LYS A 1 98 ? 15.548 -21.529 -4.946 1.00 93.88 98 LYS A CA 1
ATOM 824 C C . LYS A 1 98 ? 14.133 -22.110 -4.962 1.00 93.88 98 LYS A C 1
ATOM 826 O O . LYS A 1 98 ? 13.736 -22.676 -5.975 1.00 93.88 98 LYS A O 1
ATOM 831 N N . ASP A 1 99 ? 13.420 -21.993 -3.859 1.00 93.31 99 ASP A N 1
ATOM 832 C CA . ASP A 1 99 ? 12.072 -22.498 -3.634 1.00 93.31 99 ASP A CA 1
ATOM 833 C C . ASP A 1 99 ? 10.983 -21.424 -3.773 1.00 93.31 99 ASP A C 1
ATOM 835 O O . ASP A 1 99 ? 9.803 -21.732 -3.611 1.00 93.31 99 ASP A O 1
ATOM 839 N N . SER A 1 100 ? 11.326 -20.179 -4.126 1.00 94.88 100 SER A N 1
ATOM 840 C CA . SER A 1 100 ? 10.309 -19.165 -4.394 1.00 94.88 100 SER A CA 1
ATOM 841 C C . SER A 1 100 ? 9.540 -19.475 -5.679 1.00 94.88 100 SER A C 1
ATOM 843 O O . SER A 1 100 ? 10.062 -20.053 -6.640 1.00 94.88 100 SER A O 1
ATOM 845 N N . PHE A 1 101 ? 8.271 -19.068 -5.727 1.00 96.62 101 PHE A N 1
ATOM 846 C CA . PHE A 1 101 ? 7.437 -19.242 -6.921 1.00 96.62 101 PHE A CA 1
ATOM 847 C C . PHE A 1 101 ? 7.959 -18.480 -8.141 1.00 96.62 101 PHE A C 1
ATOM 849 O O . PHE A 1 101 ? 7.645 -18.840 -9.272 1.00 96.62 101 PHE A O 1
ATOM 856 N N . TYR A 1 102 ? 8.821 -17.489 -7.928 1.00 97.12 102 TYR A N 1
ATOM 857 C CA . TYR A 1 102 ? 9.549 -16.824 -8.998 1.00 97.12 102 TYR A CA 1
ATOM 858 C C . TYR A 1 102 ? 10.525 -17.747 -9.739 1.00 97.12 102 TYR A C 1
ATOM 860 O O . TYR A 1 102 ? 10.746 -17.556 -10.929 1.00 97.12 102 TYR A O 1
ATOM 868 N N . ARG A 1 103 ? 11.078 -18.766 -9.065 1.00 96.00 103 ARG A N 1
ATOM 869 C CA . ARG A 1 103 ? 12.068 -19.696 -9.637 1.00 96.00 103 ARG A CA 1
ATOM 870 C C . ARG A 1 103 ? 11.527 -21.073 -9.989 1.00 96.00 103 ARG A C 1
ATOM 872 O O . ARG A 1 103 ? 12.188 -21.813 -10.713 1.00 96.00 103 ARG A O 1
ATOM 879 N N . THR A 1 104 ? 10.387 -21.443 -9.421 1.00 96.25 104 THR A N 1
ATOM 880 C CA . THR A 1 104 ? 9.857 -22.812 -9.492 1.00 96.25 104 THR A CA 1
ATOM 881 C C . THR A 1 104 ? 8.697 -22.973 -10.468 1.00 96.25 104 THR A C 1
ATOM 883 O O . THR A 1 104 ? 8.276 -24.103 -10.708 1.00 96.25 104 THR A O 1
ATOM 886 N N . LEU A 1 105 ? 8.186 -21.875 -11.030 1.00 96.00 105 LEU A N 1
ATOM 887 C CA . LEU A 1 105 ? 7.068 -21.879 -11.968 1.00 96.00 105 LEU A CA 1
ATOM 888 C C . LEU A 1 105 ? 7.441 -21.205 -13.287 1.00 96.00 105 LEU A C 1
ATOM 890 O O . LEU A 1 105 ? 8.268 -20.295 -13.317 1.00 96.00 105 LEU A O 1
ATOM 894 N N . ASP A 1 106 ? 6.743 -21.604 -14.346 1.00 95.81 106 ASP A N 1
ATOM 895 C CA . ASP A 1 106 ? 6.790 -20.937 -15.642 1.00 95.81 106 ASP A CA 1
ATOM 896 C C . ASP A 1 106 ? 5.834 -19.737 -15.630 1.00 95.81 106 ASP A C 1
ATOM 898 O O . ASP A 1 106 ? 4.609 -19.890 -15.593 1.00 95.81 106 ASP A O 1
ATOM 902 N N . TRP A 1 107 ? 6.397 -18.530 -15.622 1.00 97.88 107 TRP A N 1
ATOM 903 C CA . TRP A 1 107 ? 5.635 -17.286 -15.725 1.00 97.88 107 TRP A CA 1
ATOM 904 C C . TRP A 1 107 ? 5.325 -16.956 -17.194 1.00 97.88 107 TRP A C 1
ATOM 906 O O . TRP A 1 107 ? 6.044 -17.413 -18.085 1.00 97.88 107 TRP A O 1
ATOM 916 N N . PRO A 1 108 ? 4.265 -16.173 -17.478 1.00 97.94 108 PRO A N 1
ATOM 917 C CA . PRO A 1 108 ? 3.972 -15.740 -18.843 1.00 97.94 108 PRO A CA 1
ATOM 918 C C . PRO A 1 108 ? 5.174 -15.035 -19.490 1.00 97.94 108 PRO A C 1
ATOM 920 O O . PRO A 1 108 ? 5.875 -14.285 -18.821 1.00 97.94 108 PRO A O 1
ATOM 923 N N . GLU A 1 109 ? 5.387 -15.223 -20.796 1.00 97.19 109 GLU A N 1
ATOM 924 C CA . GLU A 1 109 ? 6.581 -14.730 -21.517 1.00 97.19 109 GLU A CA 1
ATOM 925 C C . GLU A 1 109 ? 6.780 -13.203 -21.425 1.00 97.19 109 GLU A C 1
ATOM 927 O O . GLU A 1 109 ? 7.899 -12.694 -21.480 1.00 97.19 109 GLU A O 1
ATOM 932 N N . HIS A 1 110 ? 5.696 -12.440 -21.271 1.00 98.00 110 HIS A N 1
ATOM 933 C CA . HIS A 1 110 ? 5.735 -10.986 -21.098 1.00 98.00 110 HIS A CA 1
ATOM 934 C C . HIS A 1 110 ? 6.007 -10.533 -19.657 1.00 98.00 110 HIS A C 1
ATOM 936 O O . HIS A 1 110 ? 6.068 -9.326 -19.418 1.00 98.00 110 HIS A O 1
ATOM 942 N N . VAL A 1 111 ? 6.174 -11.464 -18.714 1.00 98.69 111 VAL A N 1
ATOM 943 C CA . VAL A 1 111 ? 6.521 -11.209 -17.313 1.00 98.69 111 VAL A CA 1
ATOM 944 C C . VAL A 1 111 ? 7.996 -11.527 -17.100 1.00 98.69 111 VAL A C 1
ATOM 946 O O . VAL A 1 111 ? 8.414 -12.680 -17.155 1.00 98.69 111 VAL A O 1
ATOM 949 N N . HIS A 1 112 ? 8.786 -10.500 -16.810 1.00 98.69 112 HIS A N 1
ATOM 950 C CA . HIS A 1 112 ? 10.187 -10.639 -16.437 1.00 98.69 112 HIS A CA 1
ATOM 951 C C . HIS A 1 112 ? 10.346 -10.456 -14.931 1.00 98.69 112 HIS A C 1
ATOM 953 O O . HIS A 1 112 ? 9.910 -9.451 -14.364 1.00 98.69 112 HIS A O 1
ATOM 959 N N . ILE A 1 113 ? 10.992 -11.421 -14.283 1.00 98.62 113 ILE A N 1
ATOM 960 C CA . ILE A 1 113 ? 11.319 -11.359 -12.860 1.00 98.62 113 ILE A CA 1
ATOM 961 C C . ILE A 1 113 ? 12.826 -11.176 -12.737 1.00 98.62 113 ILE A C 1
ATOM 963 O O . ILE A 1 113 ? 13.588 -12.033 -13.178 1.00 98.62 113 ILE A O 1
ATOM 967 N N . PHE A 1 114 ? 13.250 -10.069 -12.133 1.00 98.06 114 PHE A N 1
ATOM 968 C CA . PHE A 1 114 ? 14.667 -9.810 -11.908 1.00 98.06 114 PHE A CA 1
ATOM 969 C C . PHE A 1 114 ? 15.257 -10.782 -10.890 1.00 98.06 114 PHE A C 1
ATOM 971 O O . PHE A 1 114 ? 14.635 -11.111 -9.876 1.00 98.06 114 PHE A O 1
ATOM 978 N N . THR A 1 115 ? 16.493 -11.202 -11.141 1.00 95.56 115 THR A N 1
ATOM 979 C CA . THR A 1 115 ? 17.258 -12.043 -10.219 1.00 95.56 115 THR A CA 1
ATOM 980 C C . THR A 1 115 ? 17.884 -11.221 -9.089 1.00 95.56 115 THR A C 1
ATOM 982 O O . THR A 1 115 ? 17.694 -10.013 -8.980 1.00 95.56 115 THR A O 1
ATOM 985 N N . ASP A 1 116 ? 18.690 -11.860 -8.241 1.00 92.75 116 ASP A N 1
ATOM 986 C CA . ASP A 1 116 ? 19.498 -11.190 -7.217 1.00 92.75 116 ASP A CA 1
ATOM 987 C C . ASP A 1 116 ? 20.738 -10.460 -7.780 1.00 92.75 116 ASP A C 1
ATOM 989 O O . ASP A 1 116 ? 21.592 -9.984 -7.022 1.00 92.75 116 ASP A O 1
ATOM 993 N N . LYS A 1 117 ? 20.846 -10.345 -9.108 1.00 93.38 117 LYS A N 1
ATOM 994 C CA . LYS A 1 117 ? 21.901 -9.628 -9.829 1.00 93.38 117 LYS A CA 1
ATOM 995 C C . LYS A 1 117 ? 21.300 -8.520 -10.684 1.00 93.38 117 LYS A C 1
ATOM 997 O O . LYS A 1 117 ? 20.138 -8.572 -11.060 1.00 93.38 117 LYS A O 1
ATOM 1002 N N . TRP A 1 118 ? 22.119 -7.513 -10.976 1.00 95.06 118 TRP A N 1
ATOM 1003 C CA . TRP A 1 118 ? 21.728 -6.458 -11.902 1.00 95.06 118 TRP A CA 1
ATOM 1004 C C . TRP A 1 118 ? 21.659 -6.993 -13.325 1.00 95.06 118 TRP A C 1
ATOM 1006 O O . TRP A 1 118 ? 22.609 -7.610 -13.809 1.00 95.06 118 TRP A O 1
ATOM 1016 N N . GLU A 1 119 ? 20.546 -6.698 -13.976 1.00 95.69 119 GLU A N 1
ATOM 1017 C CA . GLU A 1 119 ? 20.257 -7.018 -15.365 1.00 95.69 119 GLU A CA 1
ATOM 1018 C C . GLU A 1 119 ? 19.837 -5.748 -16.100 1.00 95.69 119 GLU A C 1
ATOM 1020 O O . GLU A 1 119 ? 19.371 -4.782 -15.490 1.00 95.69 119 GLU A O 1
ATOM 1025 N N . GLU A 1 120 ? 19.984 -5.765 -17.419 1.00 95.38 120 GLU A N 1
ATOM 1026 C CA . GLU A 1 120 ? 19.573 -4.682 -18.300 1.00 95.38 120 GLU A CA 1
ATOM 1027 C C . GLU A 1 120 ? 18.712 -5.240 -19.428 1.00 95.38 120 GLU A C 1
ATOM 1029 O O . GLU A 1 120 ? 19.067 -6.237 -20.059 1.00 95.38 120 GLU A O 1
ATOM 1034 N N . LEU A 1 121 ? 17.591 -4.575 -19.688 1.00 96.88 121 LEU A N 1
ATOM 1035 C CA . LEU A 1 121 ? 16.680 -4.883 -20.781 1.00 96.88 121 LEU A CA 1
ATOM 1036 C C . LEU A 1 121 ? 16.554 -3.661 -21.687 1.00 96.88 121 LEU A C 1
ATOM 1038 O O . LEU A 1 121 ? 16.346 -2.548 -21.201 1.00 96.88 121 LEU A O 1
ATOM 1042 N N . VAL A 1 122 ? 16.661 -3.874 -22.997 1.00 95.69 122 VAL A N 1
ATOM 1043 C CA . VAL A 1 122 ? 16.664 -2.807 -24.006 1.00 95.69 122 VAL A CA 1
ATOM 1044 C C . VAL A 1 122 ? 15.402 -2.887 -24.859 1.00 95.69 122 VAL A C 1
ATOM 1046 O O . VAL A 1 122 ? 15.052 -3.953 -25.363 1.00 95.69 122 VAL A O 1
ATOM 1049 N N . PHE A 1 123 ? 14.748 -1.742 -25.039 1.00 96.12 123 PHE A N 1
ATOM 1050 C CA . PHE A 1 123 ? 13.568 -1.559 -25.878 1.00 96.12 123 PHE A CA 1
ATOM 1051 C C . PHE A 1 123 ? 13.844 -0.460 -26.906 1.00 96.12 123 PHE A C 1
ATOM 1053 O O . PHE A 1 123 ? 13.584 0.726 -26.671 1.00 96.12 123 PHE A O 1
ATOM 1060 N N . GLU A 1 124 ? 14.406 -0.866 -28.043 1.00 94.62 124 GLU A N 1
ATOM 1061 C CA . GLU A 1 124 ? 14.871 0.020 -29.118 1.00 94.62 124 GLU A CA 1
ATOM 1062 C C . GLU A 1 124 ? 13.761 0.939 -29.644 1.00 94.62 124 GLU A C 1
ATOM 1064 O O . GLU A 1 124 ? 13.979 2.123 -29.897 1.00 94.62 124 GLU A O 1
ATOM 1069 N N . GLU A 1 125 ? 12.527 0.439 -29.747 1.00 94.25 125 GLU A N 1
ATOM 1070 C CA . GLU A 1 125 ? 11.389 1.213 -30.243 1.00 94.25 125 GLU A CA 1
ATOM 1071 C C . GLU A 1 125 ? 11.038 2.423 -29.356 1.00 94.25 125 GLU A C 1
ATOM 1073 O O . GLU A 1 125 ? 10.464 3.408 -29.842 1.00 94.25 125 GLU A O 1
ATOM 1078 N N . TYR A 1 126 ? 11.411 2.364 -28.075 1.00 94.88 126 TYR A N 1
ATOM 1079 C CA . TYR A 1 126 ? 11.214 3.418 -27.080 1.00 94.88 126 TYR A CA 1
ATOM 1080 C C . TYR A 1 126 ? 12.502 4.169 -26.740 1.00 94.88 126 TYR A C 1
ATOM 1082 O O . TYR A 1 126 ? 12.433 5.123 -25.958 1.00 94.88 126 TYR A O 1
ATOM 1090 N N . SER A 1 127 ? 13.639 3.748 -27.311 1.00 93.38 127 SER A N 1
ATOM 1091 C CA . SER A 1 127 ? 14.983 4.171 -26.908 1.00 93.38 127 SER A CA 1
ATOM 1092 C C . SER A 1 127 ? 15.155 4.056 -25.390 1.00 93.38 127 SER A C 1
ATOM 1094 O O . SER A 1 127 ? 15.591 5.000 -24.742 1.00 93.38 127 SER A O 1
ATOM 1096 N N . LEU A 1 128 ? 14.709 2.934 -24.813 1.00 95.19 128 LEU A N 1
ATOM 1097 C CA . LEU A 1 128 ? 14.595 2.734 -23.368 1.00 95.19 128 LEU A CA 1
ATOM 1098 C C . LEU A 1 128 ? 15.487 1.587 -22.892 1.00 95.19 128 LEU A C 1
ATOM 1100 O O . LEU A 1 128 ? 15.423 0.483 -23.433 1.00 95.19 128 LEU A O 1
ATOM 1104 N N . ARG A 1 129 ? 16.221 1.822 -21.802 1.00 95.31 129 ARG A N 1
ATOM 1105 C CA . ARG A 1 129 ? 16.821 0.775 -20.971 1.00 95.31 129 ARG A CA 1
ATOM 1106 C C . ARG A 1 129 ? 16.123 0.674 -19.627 1.00 95.31 129 ARG A C 1
ATOM 1108 O O . ARG A 1 129 ? 15.907 1.682 -18.954 1.00 95.31 129 ARG A O 1
ATOM 1115 N N . ILE A 1 130 ? 15.816 -0.552 -19.224 1.00 97.31 130 ILE A N 1
ATOM 1116 C CA . ILE A 1 130 ? 15.325 -0.873 -17.885 1.00 97.31 130 ILE A CA 1
ATOM 1117 C C . ILE A 1 130 ? 16.398 -1.689 -17.176 1.00 97.31 130 ILE A C 1
ATOM 1119 O O . ILE A 1 130 ? 16.725 -2.799 -17.594 1.00 97.31 130 ILE A O 1
ATOM 1123 N N . ILE A 1 131 ? 16.937 -1.124 -16.101 1.00 97.00 131 ILE A N 1
ATOM 1124 C CA . ILE A 1 131 ? 17.953 -1.740 -15.253 1.00 97.00 131 ILE A CA 1
ATOM 1125 C C . ILE A 1 131 ? 17.256 -2.256 -14.000 1.00 97.00 131 ILE A C 1
ATOM 1127 O O . ILE A 1 131 ? 16.583 -1.491 -13.308 1.00 97.00 131 ILE A O 1
ATOM 1131 N N . GLY A 1 132 ? 17.400 -3.538 -13.682 1.00 97.12 132 GLY A N 1
ATOM 1132 C CA . GLY A 1 132 ? 16.665 -4.112 -12.562 1.00 97.12 132 GLY A CA 1
ATOM 1133 C C . GLY A 1 132 ? 17.427 -5.145 -11.761 1.00 97.12 132 GLY A C 1
ATOM 1134 O O . GLY A 1 132 ? 18.356 -5.783 -12.257 1.00 97.12 132 GLY A O 1
ATOM 1135 N N . LYS A 1 133 ? 17.033 -5.267 -10.493 1.00 95.94 133 LYS A N 1
ATOM 1136 C CA . LYS A 1 133 ? 17.566 -6.238 -9.539 1.00 95.94 133 LYS A CA 1
ATOM 1137 C C . LYS A 1 133 ? 16.547 -6.505 -8.438 1.00 95.94 133 LYS A C 1
ATOM 1139 O O . LYS A 1 133 ? 16.043 -5.575 -7.822 1.00 95.94 133 LYS A O 1
ATOM 1144 N N . GLY A 1 134 ? 16.315 -7.777 -8.148 1.00 95.19 134 GLY A N 1
ATOM 1145 C CA . GLY A 1 134 ? 15.571 -8.244 -6.987 1.00 95.19 134 GLY A CA 1
ATOM 1146 C C . GLY A 1 134 ? 16.445 -8.490 -5.758 1.00 95.19 134 GLY A C 1
ATOM 1147 O O . GLY A 1 134 ? 17.679 -8.517 -5.798 1.00 95.19 134 GLY A O 1
ATOM 1148 N N . LYS A 1 135 ? 15.785 -8.728 -4.629 1.00 92.69 135 LYS A N 1
ATOM 1149 C CA . LYS A 1 135 ? 16.422 -9.129 -3.379 1.00 92.69 135 LYS A CA 1
ATOM 1150 C C . LYS A 1 135 ? 16.635 -10.644 -3.327 1.00 92.69 135 LYS A C 1
ATOM 1152 O O . LYS A 1 135 ? 15.708 -11.422 -3.529 1.00 92.69 135 LYS A O 1
ATOM 1157 N N . GLY A 1 136 ? 17.869 -11.053 -3.029 1.00 89.31 136 GLY A N 1
ATOM 1158 C CA . GLY A 1 136 ? 18.238 -12.439 -2.722 1.00 89.31 136 GLY A CA 1
ATOM 1159 C C . GLY A 1 136 ? 18.290 -12.727 -1.215 1.00 89.31 136 GLY A C 1
ATOM 1160 O O . GLY A 1 136 ? 17.862 -11.923 -0.388 1.00 89.31 136 GLY A O 1
ATOM 1161 N N . GLU A 1 137 ? 18.888 -13.861 -0.851 1.00 76.38 137 GLU A N 1
ATOM 1162 C CA . GLU A 1 137 ? 18.818 -14.470 0.489 1.00 76.38 137 GLU A CA 1
ATOM 1163 C C . GLU A 1 137 ? 19.537 -13.683 1.617 1.00 76.38 137 GLU A C 1
ATOM 1165 O O . GLU A 1 137 ? 19.280 -13.958 2.782 1.00 76.38 137 GLU A O 1
ATOM 1170 N N . ASN A 1 138 ? 20.411 -12.698 1.326 1.00 64.00 138 ASN A N 1
ATOM 1171 C CA . ASN A 1 138 ? 21.306 -12.097 2.344 1.00 64.00 138 ASN A CA 1
ATOM 1172 C C . ASN A 1 138 ? 21.762 -10.633 2.107 1.00 64.00 138 ASN A C 1
ATOM 1174 O O . ASN A 1 138 ? 22.863 -10.258 2.510 1.00 64.00 138 ASN A O 1
ATOM 1178 N N . VAL A 1 139 ? 20.962 -9.770 1.468 1.00 62.06 139 VAL A N 1
ATOM 1179 C CA . VAL A 1 139 ? 21.388 -8.379 1.176 1.00 62.06 139 VAL A CA 1
ATOM 1180 C C . VAL A 1 139 ? 20.547 -7.347 1.936 1.00 62.06 139 VAL A C 1
ATOM 1182 O O . VAL A 1 139 ? 19.320 -7.306 1.804 1.00 62.06 139 VAL A O 1
ATOM 1185 N N . SER A 1 140 ? 21.208 -6.506 2.741 1.00 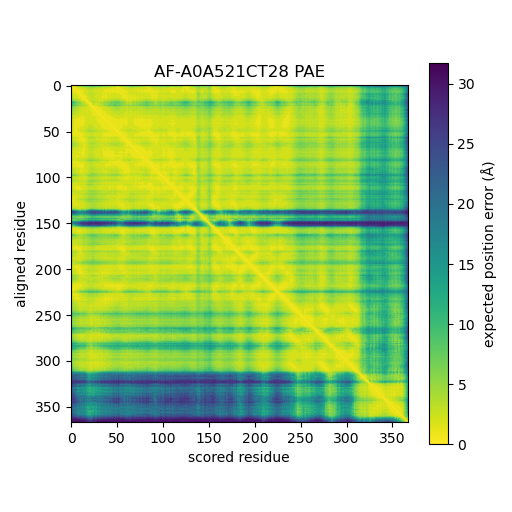61.81 140 SER A N 1
ATOM 1186 C CA . SER A 1 140 ? 20.589 -5.373 3.445 1.00 61.81 140 SER A CA 1
ATOM 1187 C C . SER A 1 140 ? 20.506 -4.121 2.568 1.00 61.81 140 SER A C 1
ATOM 1189 O O . SER A 1 140 ? 19.405 -3.607 2.406 1.00 61.81 140 SER A O 1
ATOM 1191 N N . ASN A 1 141 ? 21.614 -3.697 1.945 1.00 66.12 141 ASN A N 1
ATOM 1192 C CA . ASN A 1 141 ? 21.677 -2.487 1.111 1.00 66.12 141 ASN A CA 1
ATOM 1193 C C . ASN A 1 141 ? 21.856 -2.810 -0.378 1.00 66.12 141 ASN A C 1
ATOM 1195 O O . ASN A 1 141 ? 22.627 -3.700 -0.749 1.00 66.12 141 ASN A O 1
ATOM 1199 N N . VAL A 1 142 ? 21.183 -2.047 -1.241 1.00 77.38 142 VAL A N 1
ATOM 1200 C CA . VAL A 1 142 ? 21.295 -2.190 -2.695 1.00 77.38 142 VAL A CA 1
ATOM 1201 C C . VAL A 1 142 ? 22.571 -1.496 -3.179 1.00 77.38 142 VAL A C 1
ATOM 1203 O O . VAL A 1 142 ? 22.613 -0.282 -3.338 1.00 77.38 142 VAL A O 1
ATOM 1206 N N . ALA A 1 143 ? 23.629 -2.269 -3.432 1.00 84.19 143 ALA A N 1
ATOM 1207 C CA . ALA A 1 143 ? 24.804 -1.763 -4.143 1.00 84.19 143 ALA A CA 1
ATOM 1208 C C . ALA A 1 143 ? 24.456 -1.535 -5.623 1.00 84.19 143 ALA A C 1
ATOM 1210 O O . ALA A 1 143 ? 24.069 -2.489 -6.308 1.00 84.19 143 ALA A O 1
ATOM 1211 N N . LEU A 1 144 ? 24.583 -0.293 -6.097 1.00 87.06 144 LEU A N 1
ATOM 1212 C CA . LEU A 1 144 ? 24.252 0.109 -7.465 1.00 87.06 144 LEU A CA 1
ATOM 1213 C C . LEU A 1 144 ? 25.277 -0.416 -8.493 1.00 87.06 144 LEU A C 1
ATOM 1215 O O . LEU A 1 144 ? 26.435 -0.668 -8.144 1.00 87.06 144 LEU A O 1
ATOM 1219 N N . PRO A 1 145 ? 24.870 -0.634 -9.756 1.00 84.50 145 PRO A N 1
ATOM 1220 C CA . PRO A 1 145 ? 25.745 -1.198 -10.774 1.00 84.50 145 PRO A CA 1
ATOM 1221 C C . PRO A 1 145 ? 26.753 -0.157 -11.277 1.00 84.50 145 PRO A C 1
ATOM 1223 O O . PRO A 1 145 ? 26.383 0.809 -11.932 1.00 84.50 145 PRO A O 1
ATOM 1226 N N . ALA A 1 146 ? 28.048 -0.397 -11.050 1.00 83.06 146 ALA A N 1
ATOM 1227 C CA . ALA A 1 146 ? 29.122 0.514 -11.473 1.00 83.06 146 ALA A CA 1
ATOM 1228 C C . ALA A 1 146 ? 29.282 0.655 -13.003 1.00 83.06 146 ALA A C 1
ATOM 1230 O O . ALA A 1 146 ? 29.988 1.544 -13.466 1.00 83.06 146 ALA A O 1
ATOM 1231 N N . TRP A 1 147 ? 28.674 -0.242 -13.787 1.00 83.25 147 TRP A N 1
ATOM 1232 C CA . TRP A 1 147 ? 28.702 -0.205 -15.254 1.00 83.25 147 TRP A CA 1
ATOM 1233 C C . TRP A 1 147 ? 27.641 0.725 -15.853 1.00 83.25 147 TRP A C 1
ATOM 1235 O O . TRP A 1 147 ? 27.709 1.025 -17.042 1.00 83.25 147 TRP A O 1
ATOM 1245 N N . VAL A 1 148 ? 26.687 1.201 -15.048 1.00 80.12 148 VAL A N 1
ATOM 1246 C CA . VAL A 1 148 ? 25.758 2.257 -15.452 1.00 80.12 148 VAL A CA 1
ATOM 1247 C C . VAL A 1 148 ? 26.449 3.587 -15.176 1.00 80.12 148 VAL A C 1
ATOM 1249 O O . VAL A 1 148 ? 26.648 3.954 -14.023 1.00 80.12 148 VAL A O 1
ATOM 1252 N N . THR A 1 149 ? 26.861 4.306 -16.214 1.00 68.94 149 THR A N 1
ATOM 1253 C CA . THR A 1 149 ? 27.486 5.630 -16.073 1.00 68.94 149 THR A CA 1
ATOM 1254 C C . THR A 1 149 ? 27.019 6.562 -17.186 1.00 68.94 149 THR A C 1
ATOM 1256 O O . THR A 1 149 ? 26.921 6.109 -18.324 1.00 68.94 149 THR A O 1
ATOM 1259 N N . GLY A 1 150 ? 26.753 7.835 -16.842 1.00 61.00 150 GLY A N 1
ATOM 1260 C CA . GLY A 1 150 ? 26.681 9.020 -17.725 1.00 61.00 150 GLY A CA 1
ATOM 1261 C C . GLY A 1 150 ? 25.745 8.962 -18.948 1.00 61.00 150 GLY A C 1
ATOM 1262 O O . GLY A 1 150 ? 25.320 7.891 -19.379 1.00 61.00 150 GLY A O 1
ATOM 1263 N N . PRO A 1 151 ? 25.378 10.093 -19.564 1.00 57.22 151 PRO A N 1
ATOM 1264 C CA . PRO A 1 151 ? 24.259 10.113 -20.493 1.00 57.22 151 PRO A CA 1
ATOM 1265 C C . PRO A 1 151 ? 24.676 9.576 -21.866 1.00 57.22 151 PRO A C 1
ATOM 1267 O O . PRO A 1 151 ? 25.635 10.046 -22.473 1.00 57.22 151 PRO A O 1
ATOM 1270 N N . ALA A 1 152 ? 23.897 8.638 -22.406 1.00 60.53 152 ALA A N 1
ATOM 1271 C CA . ALA A 1 152 ? 23.690 8.601 -23.848 1.00 60.53 152 ALA A CA 1
ATOM 1272 C C . ALA A 1 152 ? 22.607 9.652 -24.141 1.00 60.53 152 ALA A C 1
ATOM 1274 O O . ALA A 1 152 ? 21.489 9.523 -23.640 1.00 60.53 152 ALA A O 1
ATOM 1275 N N . GLU A 1 153 ? 22.950 10.722 -24.868 1.00 65.62 153 GLU A N 1
ATOM 1276 C CA . GLU A 1 153 ? 22.103 11.922 -25.063 1.00 65.62 153 GLU A CA 1
ATOM 1277 C C . GLU A 1 153 ? 20.707 11.626 -25.653 1.00 65.62 153 GLU A C 1
ATOM 1279 O O . GLU A 1 153 ? 19.807 12.451 -25.538 1.00 65.62 153 GLU A O 1
ATOM 1284 N N . GLU A 1 154 ? 20.488 10.434 -26.214 1.00 74.88 154 GLU A N 1
ATOM 1285 C CA . GLU A 1 154 ? 19.238 10.043 -26.881 1.00 74.88 154 GLU A CA 1
ATOM 1286 C C . GLU A 1 154 ? 18.558 8.799 -26.278 1.00 74.88 154 GLU A C 1
ATOM 1288 O O . GLU A 1 154 ? 17.667 8.210 -26.889 1.00 74.88 154 GLU A O 1
ATOM 1293 N N . GLU A 1 155 ? 18.963 8.381 -25.079 1.00 87.69 155 GLU A N 1
ATOM 1294 C CA . GLU A 1 155 ? 18.444 7.175 -24.427 1.00 87.69 155 GLU A CA 1
ATOM 1295 C C . GLU A 1 155 ? 17.683 7.507 -23.142 1.00 87.69 155 GLU A C 1
ATOM 1297 O O . GLU A 1 155 ? 18.124 8.329 -22.340 1.00 87.69 155 GLU A O 1
ATOM 1302 N N . ARG A 1 156 ? 16.551 6.841 -22.923 1.00 92.06 156 ARG A N 1
ATOM 1303 C CA . ARG A 1 156 ? 15.783 6.866 -21.676 1.00 92.06 156 ARG A CA 1
ATOM 1304 C C . ARG A 1 156 ? 16.227 5.716 -20.778 1.00 92.06 156 ARG A C 1
ATOM 1306 O O . ARG A 1 156 ? 16.415 4.597 -21.254 1.00 92.06 156 ARG A O 1
ATOM 1313 N N . ARG A 1 157 ? 16.360 5.957 -19.478 1.00 93.12 157 ARG A N 1
ATOM 1314 C CA . ARG A 1 157 ? 16.813 4.975 -18.490 1.00 93.12 157 ARG A CA 1
ATOM 1315 C C . ARG A 1 157 ? 15.896 4.945 -17.284 1.00 93.12 157 ARG A C 1
ATOM 1317 O O . ARG A 1 157 ? 15.705 5.945 -16.593 1.00 93.12 157 ARG A O 1
ATOM 1324 N N . MET A 1 158 ? 15.377 3.761 -17.001 1.00 97.00 158 MET A N 1
ATOM 1325 C CA . MET A 1 158 ? 14.597 3.490 -15.805 1.00 97.00 158 MET A CA 1
ATOM 1326 C C . MET A 1 158 ? 15.300 2.426 -14.970 1.00 97.00 158 MET A C 1
ATOM 1328 O O . MET A 1 158 ? 15.865 1.476 -15.509 1.00 97.00 158 MET A O 1
ATOM 1332 N N . MET A 1 159 ? 15.240 2.566 -13.651 1.00 97.56 159 MET A N 1
ATOM 1333 C CA . MET A 1 159 ? 15.703 1.550 -12.712 1.00 97.56 159 MET A CA 1
ATOM 1334 C C . MET A 1 159 ? 14.528 0.988 -11.921 1.00 97.56 159 MET A C 1
ATOM 1336 O O . MET A 1 159 ? 13.624 1.734 -11.561 1.00 97.56 159 MET A O 1
ATOM 1340 N N . ILE A 1 160 ? 14.552 -0.308 -11.624 1.00 98.19 160 ILE A N 1
ATOM 1341 C CA . ILE A 1 160 ? 13.590 -0.973 -10.742 1.00 98.19 160 ILE A CA 1
ATOM 1342 C C . ILE A 1 160 ? 14.322 -1.862 -9.738 1.00 98.19 160 ILE A C 1
ATOM 1344 O O . ILE A 1 160 ? 15.067 -2.765 -10.109 1.00 98.19 160 ILE A O 1
ATOM 1348 N N . THR A 1 161 ? 14.120 -1.607 -8.451 1.00 96.75 161 THR A N 1
ATOM 1349 C CA . THR A 1 161 ? 14.728 -2.416 -7.389 1.00 96.75 161 THR A CA 1
ATOM 1350 C C . THR A 1 161 ? 13.906 -2.333 -6.112 1.00 96.75 161 THR A C 1
ATOM 1352 O O . THR A 1 161 ? 13.152 -1.388 -5.892 1.00 96.75 161 THR A O 1
ATOM 1355 N N . TYR A 1 162 ? 14.085 -3.313 -5.235 1.00 94.44 162 TYR A N 1
ATOM 1356 C CA . TYR A 1 162 ? 13.582 -3.264 -3.869 1.00 94.44 162 TYR A CA 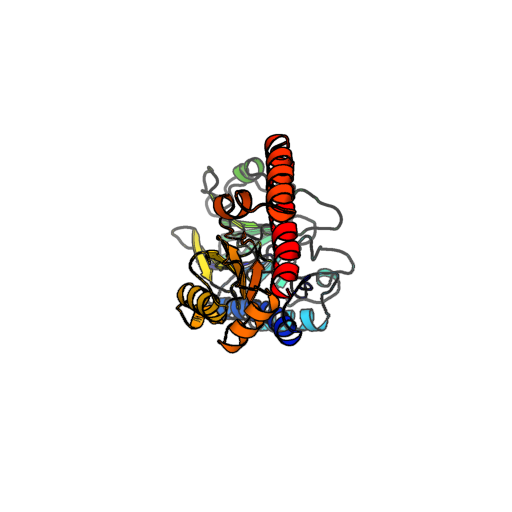1
ATOM 1357 C C . TYR A 1 162 ? 14.712 -2.876 -2.918 1.00 94.44 162 TYR A C 1
ATOM 1359 O O . TYR A 1 162 ? 15.768 -3.515 -2.922 1.00 94.44 162 TYR A O 1
ATOM 1367 N N . GLY A 1 163 ?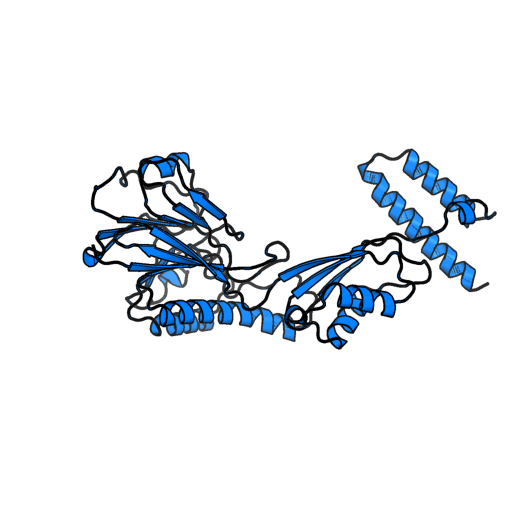 14.488 -1.874 -2.074 1.00 89.62 163 GLY A N 1
ATOM 1368 C CA . GLY A 1 163 ? 15.467 -1.469 -1.075 1.00 89.62 163 GLY A CA 1
ATOM 1369 C C . GLY A 1 163 ? 15.627 0.038 -0.947 1.00 89.62 163 GLY A C 1
ATOM 1370 O O . GLY A 1 163 ? 15.227 0.794 -1.832 1.00 89.62 163 GLY A O 1
ATOM 1371 N N . ASP A 1 164 ? 16.308 0.451 0.116 1.00 84.56 164 ASP A N 1
ATOM 1372 C CA . ASP A 1 164 ? 16.885 1.787 0.189 1.00 84.56 164 ASP A CA 1
ATOM 1373 C C . ASP A 1 164 ? 18.131 1.866 -0.704 1.00 84.56 164 ASP A C 1
ATOM 1375 O O . ASP A 1 164 ? 19.006 0.989 -0.697 1.00 84.56 164 ASP A O 1
ATOM 1379 N N . VAL A 1 165 ? 18.204 2.950 -1.464 1.00 87.62 165 VAL A N 1
ATOM 1380 C CA . VAL A 1 165 ? 19.332 3.324 -2.315 1.00 87.62 165 VAL A CA 1
ATOM 1381 C C . VAL A 1 165 ? 19.868 4.659 -1.820 1.00 87.62 165 VAL A C 1
ATOM 1383 O O . VAL A 1 165 ? 19.111 5.538 -1.416 1.00 87.62 165 VAL A O 1
ATOM 1386 N N . ASN A 1 166 ? 21.186 4.804 -1.813 1.00 89.56 166 ASN A N 1
ATOM 1387 C CA . ASN A 1 166 ? 21.821 6.048 -1.413 1.00 89.56 166 ASN A CA 1
ATOM 1388 C C . ASN A 1 166 ? 21.743 7.053 -2.570 1.00 89.56 166 ASN A C 1
ATOM 1390 O O . ASN A 1 166 ? 22.235 6.777 -3.664 1.00 89.56 166 ASN A O 1
ATOM 1394 N N . GLU A 1 167 ? 21.151 8.221 -2.323 1.00 90.75 167 GLU A N 1
ATOM 1395 C CA . GLU A 1 167 ? 20.990 9.281 -3.325 1.00 90.75 167 GLU A CA 1
ATOM 1396 C C . GLU A 1 167 ? 22.326 9.689 -3.959 1.00 90.75 167 GLU A C 1
ATOM 1398 O O . GLU A 1 167 ? 22.404 9.863 -5.174 1.00 90.75 167 GLU A O 1
ATOM 1403 N N . ALA A 1 168 ? 23.399 9.758 -3.162 1.00 91.31 168 ALA A N 1
ATOM 1404 C CA . ALA A 1 168 ? 24.730 10.116 -3.651 1.00 91.31 168 ALA A CA 1
ATOM 1405 C C . ALA A 1 168 ? 25.278 9.110 -4.678 1.00 91.31 168 ALA A C 1
ATOM 1407 O O . ALA A 1 168 ? 26.032 9.496 -5.569 1.00 91.31 168 ALA A O 1
ATOM 1408 N N . ASP A 1 169 ? 24.873 7.842 -4.575 1.00 91.12 169 ASP A N 1
ATOM 1409 C CA . ASP A 1 169 ? 25.274 6.793 -5.510 1.00 91.12 169 ASP A CA 1
ATOM 1410 C C . ASP A 1 169 ? 24.356 6.762 -6.752 1.00 91.12 169 ASP A C 1
ATOM 1412 O O . ASP A 1 169 ? 24.772 6.281 -7.806 1.00 91.12 169 ASP A O 1
ATOM 1416 N N . LEU A 1 170 ? 23.124 7.287 -6.660 1.00 91.56 170 LEU A N 1
ATOM 1417 C CA . LEU A 1 170 ? 22.185 7.402 -7.786 1.00 91.56 170 LEU A CA 1
ATOM 1418 C C . LEU A 1 170 ? 22.492 8.589 -8.704 1.00 91.56 170 LEU A C 1
ATOM 1420 O O . LEU A 1 170 ? 22.320 8.476 -9.917 1.00 91.56 170 LEU A O 1
ATOM 1424 N N . VAL A 1 171 ? 22.924 9.722 -8.140 1.00 92.12 171 VAL A N 1
ATOM 1425 C CA . VAL A 1 171 ? 23.191 10.966 -8.886 1.00 92.12 171 VAL A CA 1
ATOM 1426 C C . VAL A 1 171 ? 24.051 10.732 -10.144 1.00 92.12 171 VAL A C 1
ATOM 1428 O O . VAL A 1 171 ? 23.617 11.167 -11.215 1.00 92.12 171 VAL A O 1
ATOM 1431 N N . PRO A 1 172 ? 25.189 10.002 -10.083 1.00 90.94 172 PRO A N 1
ATOM 1432 C CA . PRO A 1 172 ? 26.062 9.776 -11.239 1.00 90.94 172 PRO A CA 1
ATOM 1433 C C . PRO A 1 172 ? 25.481 8.852 -12.319 1.00 90.94 172 PRO A C 1
ATOM 1435 O O . PRO A 1 172 ? 26.042 8.771 -13.414 1.00 90.94 172 PRO A O 1
ATOM 1438 N N . LEU A 1 173 ? 24.402 8.119 -12.019 1.00 90.44 173 LEU A N 1
ATOM 1439 C CA . LEU A 1 173 ? 23.789 7.188 -12.971 1.00 90.44 173 LEU A CA 1
ATOM 1440 C C . LEU A 1 173 ? 22.950 7.903 -14.033 1.00 90.44 173 LEU A C 1
ATOM 1442 O O . LEU A 1 173 ? 22.690 7.308 -15.077 1.00 90.44 173 LEU A O 1
ATOM 1446 N N . GLU A 1 174 ? 22.527 9.144 -13.751 1.00 90.38 174 GLU A N 1
ATOM 1447 C CA . GLU A 1 174 ? 21.675 9.966 -14.619 1.00 90.38 174 GLU A CA 1
ATOM 1448 C C . GLU A 1 174 ? 20.513 9.154 -15.211 1.00 90.38 174 GLU A C 1
ATOM 1450 O O . GLU A 1 174 ? 20.416 8.918 -16.415 1.00 90.38 174 GLU A O 1
ATOM 1455 N N . LEU A 1 175 ? 19.642 8.666 -14.328 1.00 93.50 175 LEU A N 1
ATOM 1456 C CA . LEU A 1 175 ? 18.430 7.939 -14.703 1.00 93.50 175 LEU A CA 1
ATOM 1457 C C . LEU A 1 175 ? 17.283 8.929 -14.918 1.00 93.50 175 LEU A C 1
ATOM 1459 O O . LEU A 1 175 ? 17.278 10.006 -14.331 1.00 93.50 175 LEU A O 1
ATOM 1463 N N . ASP A 1 176 ? 16.269 8.574 -15.696 1.00 95.31 176 ASP A N 1
ATOM 1464 C CA . ASP A 1 176 ? 15.062 9.402 -15.771 1.00 95.31 176 ASP A CA 1
ATOM 1465 C C . ASP A 1 176 ? 14.072 9.048 -14.649 1.00 95.31 176 ASP A C 1
ATOM 1467 O O . ASP A 1 176 ? 13.411 9.923 -14.090 1.00 95.31 176 ASP A O 1
ATOM 1471 N N . TYR A 1 177 ? 13.987 7.762 -14.282 1.00 97.94 177 TYR A N 1
ATOM 1472 C CA . TYR A 1 177 ? 13.063 7.270 -13.256 1.00 97.94 177 TYR A CA 1
ATOM 1473 C C . TYR A 1 177 ? 13.644 6.104 -12.450 1.00 97.94 177 TYR A C 1
ATOM 1475 O O . TYR A 1 177 ? 14.194 5.161 -13.018 1.00 97.94 177 TYR A O 1
ATOM 1483 N N . VAL A 1 178 ? 13.457 6.120 -11.131 1.00 98.00 178 VAL A N 1
ATOM 1484 C CA . VAL A 1 178 ? 13.835 5.037 -10.214 1.00 98.00 178 VAL A CA 1
ATOM 1485 C C . VAL A 1 178 ? 12.586 4.534 -9.492 1.00 98.00 178 VAL A C 1
ATOM 1487 O O . VAL A 1 178 ? 11.995 5.236 -8.672 1.00 98.00 178 VAL A O 1
ATOM 1490 N N . ALA A 1 179 ? 12.189 3.306 -9.814 1.00 98.44 179 ALA A N 1
ATOM 1491 C CA . ALA A 1 179 ? 11.079 2.579 -9.224 1.00 98.44 179 ALA A CA 1
ATOM 1492 C C . ALA A 1 179 ? 11.551 1.774 -8.001 1.00 98.44 179 ALA A C 1
ATOM 1494 O O . ALA A 1 179 ? 12.201 0.737 -8.153 1.00 98.44 179 ALA A O 1
ATOM 1495 N N . LEU A 1 180 ? 11.222 2.248 -6.797 1.00 97.38 180 LEU A N 1
ATOM 1496 C CA . LEU A 1 180 ? 11.600 1.625 -5.528 1.00 97.38 180 LEU A CA 1
ATOM 1497 C C . LEU A 1 180 ? 10.387 1.061 -4.777 1.00 97.38 180 LEU A C 1
ATOM 1499 O O . LEU A 1 180 ? 9.327 1.684 -4.764 1.00 97.38 180 LEU A O 1
ATOM 1503 N N . GLY A 1 181 ? 10.572 -0.076 -4.103 1.00 95.25 181 GLY A N 1
ATOM 1504 C CA . GLY A 1 181 ? 9.632 -0.614 -3.104 1.00 95.25 181 GLY A CA 1
ATOM 1505 C C . GLY A 1 181 ? 10.052 -0.310 -1.662 1.00 95.25 181 GLY A C 1
ATOM 1506 O O . GLY A 1 181 ? 10.719 0.697 -1.414 1.00 95.25 181 GLY A O 1
ATOM 1507 N N . GLN A 1 182 ? 9.689 -1.186 -0.714 1.00 92.31 182 GLN A N 1
ATOM 1508 C CA . GLN A 1 182 ? 10.020 -1.163 0.725 1.00 92.31 182 GLN A CA 1
ATOM 1509 C C . GLN A 1 182 ? 9.256 -0.122 1.553 1.00 92.31 182 GLN A C 1
ATOM 1511 O O . GLN A 1 182 ? 8.836 -0.401 2.681 1.00 92.31 182 GLN A O 1
ATOM 1516 N N . ASN A 1 183 ? 9.117 1.105 1.056 1.00 92.56 183 ASN A N 1
ATOM 1517 C CA . ASN A 1 183 ? 8.440 2.154 1.802 1.00 92.56 183 ASN A CA 1
ATOM 1518 C C . ASN A 1 183 ? 6.929 2.082 1.574 1.00 92.56 183 ASN A C 1
ATOM 1520 O O . ASN A 1 183 ? 6.428 2.497 0.536 1.00 92.56 183 ASN A O 1
ATOM 1524 N N . HIS A 1 184 ? 6.191 1.645 2.596 1.00 94.25 184 HIS A N 1
ATOM 1525 C CA . HIS A 1 184 ? 4.729 1.605 2.574 1.00 94.25 184 HIS A CA 1
ATOM 1526 C C . HIS A 1 184 ? 4.084 2.999 2.624 1.00 94.25 184 HIS A C 1
ATOM 1528 O O . HIS A 1 184 ? 2.869 3.100 2.713 1.00 94.25 184 HIS A O 1
ATOM 1534 N N . GLN A 1 185 ? 4.825 4.101 2.601 1.00 94.50 185 GLN A N 1
ATOM 1535 C CA . GLN A 1 185 ? 4.262 5.428 2.384 1.00 94.50 185 GLN A CA 1
ATOM 1536 C C . GLN A 1 185 ? 4.807 6.011 1.094 1.00 94.50 185 GLN A C 1
ATOM 1538 O O . GLN A 1 185 ? 6.008 5.958 0.836 1.00 94.50 185 GLN A O 1
ATOM 1543 N N . ARG A 1 186 ? 3.904 6.575 0.283 1.00 95.12 186 ARG A N 1
ATOM 1544 C CA . ARG A 1 186 ? 4.289 7.192 -0.980 1.00 95.12 186 ARG A CA 1
ATOM 1545 C C . ARG A 1 186 ? 5.304 8.299 -0.709 1.00 95.12 186 ARG A C 1
ATOM 1547 O O . ARG A 1 186 ? 5.032 9.204 0.079 1.00 95.12 186 ARG A O 1
ATOM 1554 N N . ASN A 1 187 ? 6.431 8.243 -1.402 1.00 95.44 187 ASN A N 1
ATOM 1555 C CA . ASN A 1 187 ? 7.464 9.266 -1.355 1.00 95.44 187 ASN A CA 1
ATOM 1556 C C . ASN A 1 187 ? 8.044 9.454 -2.756 1.00 95.44 187 ASN A C 1
ATOM 1558 O O . ASN A 1 187 ? 8.488 8.486 -3.371 1.00 95.44 187 ASN A O 1
ATOM 1562 N N . VAL A 1 188 ? 8.021 10.685 -3.260 1.00 97.19 188 VAL A N 1
ATOM 1563 C CA . VAL A 1 188 ? 8.553 11.025 -4.581 1.00 97.19 188 VAL A CA 1
ATOM 1564 C C . VAL A 1 188 ? 9.363 12.298 -4.472 1.00 97.19 188 VAL A C 1
ATOM 1566 O O . VAL A 1 188 ? 8.895 13.284 -3.905 1.00 97.19 188 VAL A O 1
ATOM 1569 N N . TYR A 1 189 ? 10.565 12.265 -5.024 1.00 97.00 189 TYR A N 1
ATOM 1570 C CA . TYR A 1 189 ? 11.484 13.391 -5.035 1.00 97.00 189 TYR A CA 1
ATOM 1571 C C . TYR A 1 189 ? 12.355 13.344 -6.290 1.00 97.00 189 TYR A C 1
ATOM 1573 O O . TYR A 1 189 ? 12.379 12.345 -7.012 1.00 97.00 189 TYR A O 1
ATOM 1581 N N . GLN A 1 190 ? 13.032 14.452 -6.573 1.00 97.56 190 GLN A N 1
ATOM 1582 C CA . GLN A 1 190 ? 13.934 14.586 -7.711 1.00 97.56 190 GLN A CA 1
ATOM 1583 C C . GLN A 1 190 ? 15.360 14.783 -7.216 1.00 97.56 190 GLN A C 1
ATOM 1585 O O . GLN A 1 190 ? 15.582 15.512 -6.248 1.00 97.56 190 GLN A O 1
ATOM 1590 N N . LEU A 1 191 ? 16.311 14.133 -7.880 1.00 96.25 191 LEU A N 1
ATOM 1591 C CA . LEU A 1 191 ? 17.731 14.351 -7.635 1.00 96.25 191 LEU A CA 1
ATOM 1592 C C . LEU A 1 191 ? 18.218 15.589 -8.388 1.00 96.25 191 LEU A C 1
ATOM 1594 O O . LEU A 1 191 ? 17.784 15.854 -9.508 1.00 96.25 191 LEU A O 1
ATOM 1598 N N . ASP A 1 192 ? 19.172 16.294 -7.787 1.00 94.12 192 ASP A N 1
ATOM 1599 C CA . ASP A 1 192 ? 19.901 17.389 -8.428 1.00 94.12 192 ASP A CA 1
ATOM 1600 C C . ASP A 1 192 ? 21.009 16.816 -9.329 1.00 94.12 192 ASP A C 1
ATOM 1602 O O . ASP A 1 192 ? 22.168 16.671 -8.934 1.00 94.12 192 ASP A O 1
ATOM 1606 N N . ASN A 1 193 ? 20.618 16.376 -10.524 1.00 92.12 193 ASN A N 1
ATOM 1607 C CA . ASN A 1 193 ? 21.516 15.934 -11.588 1.00 92.12 193 ASN A CA 1
ATOM 1608 C C . ASN A 1 193 ? 20.985 16.381 -12.958 1.00 92.12 193 ASN A C 1
ATOM 1610 O O . ASN A 1 193 ? 19.876 16.902 -13.068 1.00 92.12 193 ASN A O 1
ATOM 1614 N N . THR A 1 194 ? 21.752 16.149 -14.025 1.00 89.94 194 THR A N 1
ATOM 1615 C CA . THR A 1 194 ? 21.437 16.626 -15.385 1.00 89.94 194 THR A CA 1
ATOM 1616 C C . THR A 1 194 ? 20.036 16.230 -15.873 1.00 89.94 194 THR A C 1
ATOM 1618 O O . THR A 1 194 ? 19.424 16.970 -16.641 1.00 89.94 194 THR A O 1
ATOM 1621 N N . ARG A 1 195 ? 19.505 15.082 -15.428 1.00 89.50 195 ARG A N 1
ATOM 1622 C CA . ARG A 1 195 ? 18.197 14.555 -15.857 1.00 89.50 195 ARG A CA 1
ATOM 1623 C C . ARG A 1 195 ? 17.050 14.835 -14.896 1.00 89.50 195 ARG A C 1
ATOM 1625 O O . ARG A 1 195 ? 15.919 14.472 -15.208 1.00 89.50 195 ARG A O 1
ATOM 1632 N N . ASN A 1 196 ? 17.309 15.479 -13.758 1.00 93.31 196 ASN A N 1
ATOM 1633 C CA . ASN A 1 196 ? 16.331 15.637 -12.681 1.00 93.31 196 ASN A CA 1
ATOM 1634 C C . ASN A 1 196 ? 15.684 14.290 -12.309 1.00 93.31 196 ASN A C 1
ATOM 1636 O O . ASN A 1 196 ? 14.454 14.174 -12.278 1.00 93.31 196 ASN A O 1
ATOM 1640 N N . THR A 1 197 ? 16.515 13.259 -12.095 1.00 95.69 197 THR A N 1
ATOM 1641 C CA . THR A 1 197 ? 16.069 11.875 -11.868 1.00 95.69 197 THR A CA 1
ATOM 1642 C C . THR A 1 197 ? 14.921 11.820 -10.869 1.00 95.69 197 THR A C 1
ATOM 1644 O O . THR A 1 197 ? 15.082 12.227 -9.719 1.00 95.69 197 THR A O 1
ATOM 1647 N N . VAL A 1 198 ? 13.781 11.264 -11.279 1.00 98.06 198 VAL A N 1
ATOM 1648 C CA . VAL A 1 198 ? 12.636 11.063 -10.387 1.00 98.06 198 VAL A CA 1
ATOM 1649 C C . VAL A 1 198 ? 12.825 9.762 -9.616 1.00 98.06 198 VAL A C 1
ATOM 1651 O O . VAL A 1 198 ? 12.835 8.683 -10.207 1.00 98.06 198 VAL A O 1
ATOM 1654 N N . VAL A 1 199 ? 12.914 9.843 -8.292 1.00 98.00 199 VAL A N 1
ATOM 1655 C CA . VAL A 1 199 ? 12.928 8.676 -7.404 1.00 98.00 199 VAL A CA 1
ATOM 1656 C C . VAL A 1 199 ? 11.548 8.509 -6.791 1.00 98.00 199 VAL A C 1
ATOM 1658 O O . VAL A 1 199 ? 10.995 9.446 -6.215 1.00 98.00 199 VAL A O 1
ATOM 1661 N N . CYS A 1 200 ? 10.962 7.322 -6.936 1.00 98.25 200 CYS A N 1
ATOM 1662 C CA . CYS A 1 200 ? 9.586 7.066 -6.539 1.00 98.25 200 CYS A CA 1
ATOM 1663 C C . CYS A 1 200 ? 9.476 5.796 -5.700 1.00 98.25 200 CYS A C 1
ATOM 1665 O O . CYS A 1 200 ? 9.797 4.709 -6.169 1.00 98.25 200 CYS A O 1
ATOM 1667 N N . HIS A 1 201 ? 8.922 5.945 -4.499 1.00 97.06 201 HIS A N 1
ATOM 1668 C CA . HIS A 1 201 ? 8.269 4.879 -3.749 1.00 97.06 201 HIS A CA 1
ATOM 1669 C C . HIS A 1 201 ? 6.753 5.076 -3.888 1.00 97.06 201 HIS A C 1
ATOM 1671 O O . HIS A 1 201 ? 6.238 6.100 -3.422 1.00 97.06 201 HIS A O 1
ATOM 1677 N N . PRO A 1 202 ? 6.008 4.156 -4.525 1.00 96.25 202 PRO A N 1
ATOM 1678 C CA . PRO A 1 202 ? 4.577 4.333 -4.743 1.00 96.25 202 PRO A CA 1
ATOM 1679 C C . PRO A 1 202 ? 3.781 4.061 -3.457 1.00 96.25 202 PRO A C 1
ATOM 1681 O O . PRO A 1 202 ? 2.684 4.599 -3.295 1.00 96.25 202 PRO A O 1
ATOM 1684 N N . GLY A 1 203 ? 4.362 3.297 -2.523 1.00 95.75 203 GLY A N 1
ATOM 1685 C CA . GLY A 1 203 ? 3.692 2.787 -1.334 1.00 95.75 203 GLY A CA 1
ATOM 1686 C C . GLY A 1 203 ? 2.846 1.548 -1.623 1.00 95.75 203 GLY A C 1
ATOM 1687 O O . GLY A 1 203 ? 2.500 1.264 -2.768 1.00 95.75 203 GLY A O 1
ATOM 1688 N N . SER A 1 204 ? 2.452 0.842 -0.560 1.00 96.81 204 SER A N 1
ATOM 1689 C CA . SER A 1 204 ? 1.469 -0.244 -0.641 1.00 96.81 204 SER A CA 1
ATOM 1690 C C . SER A 1 204 ? 0.134 0.244 -1.234 1.00 96.81 204 SER A C 1
ATOM 1692 O O . SER A 1 204 ? -0.429 1.231 -0.759 1.00 96.81 204 SER A O 1
ATOM 1694 N N . PRO A 1 205 ? -0.455 -0.421 -2.235 1.00 97.38 205 PRO A N 1
ATOM 1695 C CA . PRO A 1 205 ? -1.707 0.033 -2.842 1.00 97.38 205 PRO A CA 1
ATOM 1696 C C . PRO A 1 205 ? -2.943 -0.240 -1.967 1.00 97.38 205 PRO A C 1
ATOM 1698 O O . PRO A 1 205 ? -4.034 0.231 -2.281 1.00 97.38 205 PRO A O 1
ATOM 1701 N N . GLU A 1 206 ? -2.790 -0.981 -0.868 1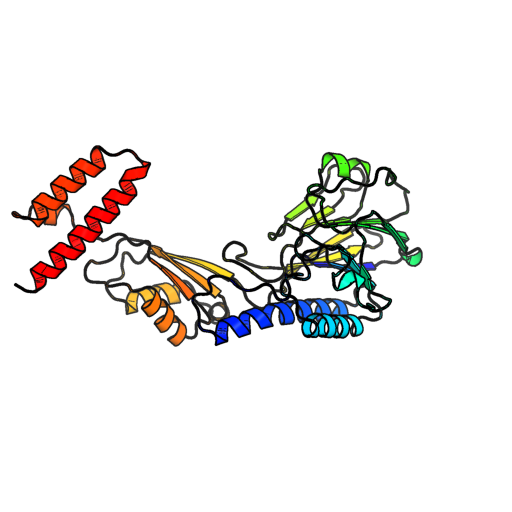.00 96.81 206 GLU A N 1
ATOM 1702 C CA . GLU A 1 206 ? -3.831 -1.345 0.095 1.00 96.81 206 GLU A CA 1
ATOM 1703 C C . GLU A 1 206 ? -3.252 -1.259 1.521 1.00 96.81 206 GLU A C 1
ATOM 1705 O O . GLU A 1 206 ? -2.079 -1.562 1.729 1.00 96.81 206 GLU A O 1
ATOM 1710 N N . GLY A 1 207 ? -4.044 -0.814 2.504 1.00 94.56 207 GLY A N 1
ATOM 1711 C CA . GLY A 1 207 ? -3.547 -0.592 3.869 1.00 94.56 207 GLY A CA 1
ATOM 1712 C C . GLY A 1 207 ? -3.444 -1.877 4.703 1.00 94.56 207 GLY A C 1
ATOM 1713 O O . GLY A 1 207 ? -4.457 -2.527 4.976 1.00 94.56 207 GLY A O 1
ATOM 1714 N N . ILE A 1 208 ? -2.242 -2.194 5.186 1.00 89.19 208 ILE A N 1
ATOM 1715 C CA . ILE A 1 208 ? -1.913 -3.383 5.991 1.00 89.19 208 ILE A CA 1
ATOM 1716 C C . ILE A 1 208 ? -2.150 -3.160 7.472 1.00 89.19 208 ILE A C 1
ATOM 1718 O O . ILE A 1 208 ? -2.676 -4.027 8.174 1.00 89.19 208 ILE A O 1
ATOM 1722 N N . SER A 1 209 ? -1.772 -1.989 7.965 1.00 90.94 209 SER A N 1
ATOM 1723 C CA . SER A 1 209 ? -1.871 -1.657 9.380 1.00 90.94 209 SER A CA 1
ATOM 1724 C C . SER A 1 209 ? -2.314 -0.217 9.582 1.00 90.94 209 SER A C 1
ATOM 1726 O O . SER A 1 209 ? -2.280 0.605 8.670 1.00 90.94 209 SER A O 1
ATOM 1728 N N . TRP A 1 210 ? -2.622 0.142 10.828 1.00 92.31 210 TRP A N 1
ATOM 1729 C CA . TRP A 1 210 ? -2.929 1.521 11.206 1.00 92.31 210 TRP A CA 1
ATOM 1730 C C . TRP A 1 210 ? -1.761 2.514 11.015 1.00 92.31 210 TRP A C 1
ATOM 1732 O O . TRP A 1 210 ? -1.893 3.666 11.428 1.00 92.31 210 TRP A O 1
ATOM 1742 N N . LYS A 1 211 ? -0.604 2.097 10.479 1.00 90.75 211 LYS A N 1
ATOM 1743 C CA . LYS A 1 211 ? 0.480 2.994 10.032 1.00 90.75 211 LYS A CA 1
ATOM 1744 C C . LYS A 1 211 ? 0.291 3.482 8.588 1.00 90.75 211 LYS A C 1
ATOM 1746 O O . LYS A 1 211 ? 0.944 4.440 8.188 1.00 90.75 211 LYS A O 1
ATOM 1751 N N . GLU A 1 212 ? -0.597 2.841 7.833 1.00 93.00 212 GLU A N 1
ATOM 1752 C CA . GLU A 1 212 ? -0.850 3.068 6.405 1.00 93.00 212 GLU A CA 1
ATOM 1753 C C . GLU A 1 212 ? -2.252 3.654 6.211 1.00 93.00 212 GLU A C 1
ATOM 1755 O O . GLU A 1 212 ? -3.099 3.110 5.504 1.00 93.00 212 GLU A O 1
ATOM 1760 N N . THR A 1 213 ? -2.521 4.752 6.919 1.00 93.56 213 THR A N 1
ATOM 1761 C CA . THR A 1 213 ? -3.785 5.482 6.804 1.00 93.56 213 THR A CA 1
ATOM 1762 C C . THR A 1 213 ? -3.808 6.373 5.569 1.00 93.56 213 THR A C 1
ATOM 1764 O O . THR A 1 213 ? -2.753 6.763 5.064 1.00 93.56 213 THR A O 1
ATOM 1767 N N . GLY A 1 214 ? -5.004 6.769 5.142 1.00 93.25 214 GLY A N 1
ATOM 1768 C CA . GLY A 1 214 ? -5.183 7.708 4.044 1.00 93.25 214 GLY A CA 1
ATOM 1769 C C . GLY A 1 214 ? -5.323 7.046 2.678 1.00 93.25 214 GLY A C 1
ATOM 1770 O O . GLY A 1 214 ? -5.592 5.846 2.531 1.00 93.25 214 GLY A O 1
ATOM 1771 N N . GLU A 1 215 ? -5.162 7.881 1.658 1.00 94.50 215 GLU A N 1
ATOM 1772 C CA . GLU A 1 215 ? -5.212 7.461 0.267 1.00 94.50 215 GLU A CA 1
ATOM 1773 C C . GLU A 1 215 ? -3.964 6.650 -0.120 1.00 94.50 215 GLU A C 1
ATOM 1775 O O . GLU A 1 215 ? -2.832 7.014 0.205 1.00 94.50 215 GLU A O 1
ATOM 1780 N N . ARG A 1 216 ? -4.178 5.548 -0.835 1.00 97.00 216 ARG A N 1
ATOM 1781 C CA . ARG A 1 216 ? -3.172 4.638 -1.371 1.00 97.00 216 ARG A CA 1
ATOM 1782 C C . ARG A 1 216 ? -3.298 4.615 -2.883 1.00 97.00 216 ARG A C 1
ATOM 1784 O O . ARG A 1 216 ? -4.397 4.497 -3.439 1.00 97.00 216 ARG A O 1
ATOM 1791 N N . THR A 1 217 ? -2.159 4.712 -3.543 1.00 97.31 217 THR A N 1
ATOM 1792 C CA . THR A 1 217 ? -2.087 4.996 -4.972 1.00 97.31 217 THR A CA 1
ATOM 1793 C C . THR A 1 217 ? -1.145 4.038 -5.676 1.00 97.31 217 THR A C 1
ATOM 1795 O O . THR A 1 217 ? -0.241 3.490 -5.056 1.00 97.31 217 THR A O 1
ATOM 1798 N N . VAL A 1 218 ? -1.298 3.913 -6.989 1.00 98.62 218 VAL A N 1
ATOM 1799 C CA . VAL A 1 218 ? -0.184 3.548 -7.876 1.00 98.62 218 VAL A CA 1
ATOM 1800 C C . VAL A 1 218 ? 0.340 4.793 -8.579 1.00 98.62 218 VAL A C 1
ATOM 1802 O O . VAL A 1 218 ? -0.375 5.788 -8.695 1.00 98.62 218 VAL A O 1
ATOM 1805 N N . THR A 1 219 ? 1.571 4.746 -9.074 1.00 98.75 219 THR A N 1
ATOM 1806 C CA . THR A 1 219 ? 2.110 5.807 -9.931 1.00 98.75 219 THR A CA 1
ATOM 1807 C C . THR A 1 219 ? 1.889 5.425 -11.385 1.00 98.75 219 THR A C 1
ATOM 1809 O O . THR A 1 219 ? 2.334 4.369 -11.817 1.00 98.75 219 THR A O 1
ATOM 1812 N N . TRP A 1 220 ? 1.212 6.268 -12.150 1.00 98.75 220 TRP A N 1
ATOM 1813 C CA . TRP A 1 220 ? 1.181 6.188 -13.604 1.00 98.75 220 TRP A CA 1
ATOM 1814 C C . TRP A 1 220 ? 2.197 7.177 -14.170 1.00 98.75 220 TRP A C 1
ATOM 1816 O O . TRP A 1 220 ? 2.304 8.296 -13.674 1.00 98.75 220 TRP A O 1
ATOM 1826 N N . GLY A 1 221 ? 2.952 6.771 -15.183 1.00 98.44 221 GLY A N 1
ATOM 1827 C CA . GLY A 1 221 ? 3.920 7.636 -15.846 1.00 98.44 221 GLY A CA 1
ATOM 1828 C C . GLY A 1 221 ? 3.814 7.566 -17.360 1.00 98.44 221 GLY A C 1
ATOM 1829 O O . GLY A 1 221 ? 3.434 6.535 -17.919 1.00 98.44 221 GLY A O 1
ATOM 1830 N N . GLN A 1 222 ? 4.171 8.663 -18.017 1.00 98.12 222 GLN A N 1
ATOM 1831 C CA . GLN A 1 222 ? 4.256 8.797 -19.465 1.00 98.12 222 GLN A CA 1
ATOM 1832 C C . GLN A 1 222 ? 5.602 9.408 -19.839 1.00 98.12 222 GLN A C 1
ATOM 1834 O O . GLN A 1 222 ? 6.003 10.420 -19.271 1.00 98.12 222 GLN A O 1
ATOM 1839 N N . PHE A 1 223 ? 6.269 8.796 -20.814 1.00 96.44 223 PHE A N 1
ATOM 1840 C CA . PHE A 1 223 ? 7.434 9.354 -21.490 1.00 96.44 223 PHE A CA 1
ATOM 1841 C C . PHE A 1 223 ? 7.091 9.647 -22.944 1.00 96.44 223 PHE A C 1
ATOM 1843 O O . PHE A 1 223 ? 6.728 8.733 -23.687 1.00 96.44 223 PHE A O 1
ATOM 1850 N N . ASP A 1 224 ? 7.282 10.887 -23.379 1.00 94.50 224 ASP A N 1
ATOM 1851 C CA . ASP A 1 224 ? 7.118 11.311 -24.772 1.00 94.50 224 ASP A CA 1
ATOM 1852 C C . ASP A 1 224 ? 8.230 12.292 -25.195 1.00 94.50 224 ASP A C 1
ATOM 1854 O O . ASP A 1 224 ? 9.375 12.133 -24.760 1.00 94.50 224 ASP A O 1
ATOM 1858 N N . SER A 1 225 ? 7.957 13.201 -26.136 1.00 89.19 225 SER A N 1
ATOM 1859 C CA . SER A 1 225 ? 8.927 14.204 -26.591 1.00 89.19 225 SER A CA 1
ATOM 1860 C C . SER A 1 225 ? 9.249 15.253 -25.532 1.00 89.19 225 SER A C 1
ATOM 1862 O O . SER A 1 225 ? 10.322 15.845 -25.600 1.00 89.19 225 SER A O 1
ATOM 1864 N N . ASP A 1 226 ? 8.349 15.461 -24.571 1.00 89.25 226 ASP A N 1
ATOM 1865 C CA . ASP A 1 226 ? 8.436 16.540 -23.586 1.00 89.25 226 ASP A CA 1
ATOM 1866 C C . ASP A 1 226 ? 9.082 16.058 -22.274 1.00 89.25 226 ASP A C 1
ATOM 1868 O O . ASP A 1 226 ? 9.346 16.849 -21.370 1.00 89.25 226 ASP A O 1
ATOM 1872 N N . GLY A 1 227 ? 9.388 14.758 -22.184 1.00 92.12 227 GLY A N 1
ATOM 1873 C CA . GLY A 1 227 ? 10.037 14.121 -21.042 1.00 92.12 227 GLY A CA 1
ATOM 1874 C C . GLY A 1 227 ? 9.090 13.229 -20.244 1.00 92.12 227 GLY A C 1
ATOM 1875 O O . GLY A 1 227 ? 8.156 12.641 -20.792 1.00 92.12 227 GLY A O 1
ATOM 1876 N N . LEU A 1 228 ? 9.379 13.078 -18.949 1.00 96.56 228 LEU A N 1
ATOM 1877 C CA . LEU A 1 228 ? 8.583 12.285 -18.014 1.00 96.56 228 LEU A CA 1
ATOM 1878 C C . LEU A 1 228 ? 7.476 13.128 -17.379 1.00 96.56 228 LEU A C 1
ATOM 1880 O O . LEU A 1 228 ? 7.754 14.120 -16.710 1.00 96.56 228 LEU A O 1
ATOM 1884 N N . THR A 1 229 ? 6.238 12.652 -17.469 1.00 97.62 229 THR A N 1
ATOM 1885 C CA . THR A 1 229 ? 5.125 13.100 -16.622 1.00 97.62 229 THR A CA 1
ATOM 1886 C C . THR A 1 229 ? 4.662 11.955 -15.725 1.00 97.62 229 THR A C 1
ATOM 1888 O O . THR A 1 229 ? 4.515 10.829 -16.199 1.00 97.62 229 THR A O 1
ATOM 1891 N N . ILE A 1 230 ? 4.406 12.229 -14.441 1.00 98.12 230 ILE A N 1
ATOM 1892 C CA . ILE A 1 230 ? 3.861 11.248 -13.489 1.00 98.12 230 ILE A CA 1
ATOM 1893 C C . ILE A 1 230 ? 2.565 11.739 -12.836 1.00 98.12 230 ILE A C 1
ATOM 1895 O O . ILE A 1 230 ? 2.399 12.923 -12.552 1.00 98.12 230 ILE A O 1
ATOM 1899 N N . GLU A 1 231 ? 1.661 10.803 -12.563 1.00 97.94 231 GLU A N 1
ATOM 1900 C CA . GLU A 1 231 ? 0.387 10.996 -11.871 1.00 97.94 231 GLU A CA 1
ATOM 1901 C C . GLU A 1 231 ? 0.230 9.903 -10.801 1.00 97.94 231 GLU A C 1
ATOM 1903 O O . GLU A 1 231 ? 0.568 8.742 -11.034 1.00 97.94 231 GLU A O 1
ATOM 1908 N N . HIS A 1 232 ? -0.310 10.237 -9.627 1.00 98.06 232 HIS A N 1
ATOM 1909 C CA . HIS A 1 232 ? -0.639 9.247 -8.598 1.00 98.06 232 HIS A CA 1
ATOM 1910 C C . HIS A 1 232 ? -2.135 8.956 -8.608 1.00 98.06 232 HIS A C 1
ATOM 1912 O O . HIS A 1 232 ? -2.951 9.855 -8.430 1.00 98.06 232 HIS A O 1
ATOM 1918 N N . LEU A 1 233 ? -2.488 7.688 -8.807 1.00 98.00 233 LEU A N 1
ATOM 1919 C CA . LEU A 1 233 ? -3.860 7.251 -9.033 1.00 98.00 233 LEU A CA 1
ATOM 1920 C C . LEU A 1 233 ? -4.381 6.443 -7.841 1.00 98.00 233 LEU A C 1
ATOM 1922 O O . LEU A 1 233 ? -3.802 5.392 -7.546 1.00 98.00 233 LEU A O 1
ATOM 1926 N N . PRO A 1 234 ? -5.469 6.874 -7.174 1.00 97.25 234 PRO A N 1
ATOM 1927 C CA . PRO A 1 234 ? -6.072 6.138 -6.064 1.00 97.25 234 PRO A CA 1
ATOM 1928 C C . PRO A 1 234 ? -6.547 4.753 -6.502 1.00 97.25 234 PRO A C 1
ATOM 1930 O O . PRO A 1 234 ? -7.275 4.616 -7.490 1.00 97.25 234 PRO A O 1
ATOM 1933 N N . ILE A 1 235 ? -6.159 3.716 -5.758 1.00 97.69 235 ILE A N 1
ATOM 1934 C CA . ILE A 1 235 ? -6.378 2.328 -6.195 1.00 97.69 235 ILE A CA 1
ATOM 1935 C C . ILE A 1 235 ? -6.923 1.392 -5.117 1.00 97.69 235 ILE A C 1
ATOM 1937 O O . ILE A 1 235 ? -7.534 0.382 -5.467 1.00 97.69 235 ILE A O 1
ATOM 1941 N N . GLN A 1 236 ? -6.753 1.730 -3.834 1.00 95.56 236 GLN A N 1
ATOM 1942 C CA . GLN A 1 236 ? -7.177 0.875 -2.721 1.00 95.56 236 GLN A CA 1
ATOM 1943 C C . GLN A 1 236 ? -8.648 0.503 -2.791 1.00 95.56 236 GLN A C 1
ATOM 1945 O O . GLN A 1 236 ? -9.504 1.319 -3.152 1.00 95.56 236 GLN A O 1
ATOM 1950 N N . THR A 1 237 ? -8.954 -0.708 -2.355 1.00 96.06 237 THR A N 1
ATOM 1951 C CA . THR A 1 237 ? -10.325 -1.178 -2.219 1.00 96.06 237 THR A CA 1
ATOM 1952 C C . THR A 1 237 ? -10.944 -0.680 -0.921 1.00 96.06 237 THR A C 1
ATOM 1954 O O . THR A 1 237 ? -12.098 -0.252 -0.941 1.00 96.06 237 THR A O 1
ATOM 1957 N N . ARG A 1 238 ? -10.176 -0.628 0.178 1.00 94.94 238 ARG A N 1
ATOM 1958 C CA . ARG A 1 238 ? -10.644 -0.041 1.441 1.00 94.94 238 ARG A CA 1
ATOM 1959 C C . ARG A 1 238 ? -9.645 0.964 2.012 1.00 94.94 238 ARG A C 1
ATOM 1961 O O . ARG A 1 238 ? -8.431 0.802 1.944 1.00 94.94 238 ARG A O 1
ATOM 1968 N N . ARG A 1 239 ? -10.167 2.053 2.576 1.00 95.12 239 ARG A N 1
ATOM 1969 C CA . ARG A 1 239 ? -9.362 3.032 3.318 1.00 95.12 239 ARG A CA 1
ATOM 1970 C C . ARG A 1 239 ? -9.235 2.617 4.774 1.00 95.12 239 ARG A C 1
ATOM 1972 O O . ARG A 1 239 ? -10.184 2.094 5.360 1.00 95.12 239 ARG A O 1
ATOM 1979 N N . LEU A 1 240 ? -8.068 2.891 5.344 1.00 95.44 240 LEU A N 1
ATOM 1980 C CA . LEU A 1 240 ? -7.834 2.872 6.781 1.00 95.44 240 LEU A CA 1
ATOM 1981 C C . LEU A 1 240 ? -7.683 4.321 7.231 1.00 95.44 240 LEU A C 1
ATOM 1983 O O . LEU A 1 240 ? -6.899 5.069 6.652 1.00 95.44 240 LEU A O 1
ATOM 1987 N N . GLU A 1 241 ? -8.411 4.714 8.265 1.00 96.12 241 GLU A N 1
ATOM 1988 C CA . GLU A 1 241 ? -8.359 6.074 8.791 1.00 96.12 241 GLU A CA 1
ATOM 1989 C C . GLU A 1 241 ? -8.297 6.079 10.310 1.00 96.12 241 GLU A C 1
ATOM 1991 O O . GLU A 1 241 ? -8.749 5.155 10.989 1.00 96.12 241 GLU A O 1
ATOM 1996 N N . ARG A 1 242 ? -7.727 7.151 10.852 1.00 95.88 242 ARG A N 1
ATOM 1997 C CA . ARG A 1 242 ? -7.722 7.430 12.286 1.00 95.88 242 ARG A CA 1
ATOM 1998 C C . ARG A 1 242 ? -8.520 8.691 12.534 1.00 95.88 242 ARG A C 1
ATOM 2000 O O . ARG A 1 242 ? -8.371 9.671 11.813 1.00 95.88 242 ARG A O 1
ATOM 2007 N N . ILE A 1 243 ? -9.312 8.676 13.594 1.00 96.25 243 ILE A N 1
ATOM 2008 C CA . ILE A 1 243 ? -10.040 9.859 14.035 1.00 96.25 243 ILE A CA 1
ATOM 2009 C C . ILE A 1 243 ? -9.990 9.957 15.549 1.00 96.25 243 ILE A C 1
ATOM 2011 O O . ILE A 1 243 ? -10.045 8.949 16.254 1.00 96.25 243 ILE A O 1
ATOM 2015 N N . GLU A 1 244 ? -9.864 11.182 16.042 1.00 97.69 244 GLU A N 1
ATOM 2016 C CA . GLU A 1 244 ? -9.970 11.488 17.458 1.00 97.69 244 GLU A CA 1
ATOM 2017 C C . GLU A 1 244 ? -11.281 12.234 17.714 1.00 97.69 244 GLU A C 1
ATOM 2019 O O . GLU A 1 244 ? -11.585 13.207 17.026 1.00 97.69 244 GLU A O 1
ATOM 2024 N N . VAL A 1 245 ? -12.059 11.771 18.693 1.00 97.25 245 VAL A N 1
ATOM 2025 C CA . VAL A 1 245 ? -13.328 12.392 19.088 1.00 97.25 245 VAL A CA 1
ATOM 2026 C C . VAL A 1 245 ? -13.288 12.682 20.582 1.00 97.25 245 VAL A C 1
ATOM 2028 O O . VAL A 1 245 ? -13.307 11.768 21.407 1.00 97.25 245 VAL A O 1
ATOM 2031 N N . ASP A 1 246 ? -13.266 13.968 20.930 1.00 96.19 246 ASP A N 1
ATOM 2032 C CA . ASP A 1 246 ? -13.468 14.417 22.308 1.00 96.19 246 ASP A CA 1
ATOM 2033 C C . ASP A 1 246 ? -14.911 14.100 22.732 1.00 96.19 246 ASP A C 1
ATOM 2035 O O . ASP A 1 246 ? -15.838 14.442 22.008 1.00 96.19 246 ASP A O 1
ATOM 2039 N N . VAL A 1 247 ? -15.141 13.501 23.899 1.00 95.31 247 VAL A N 1
ATOM 2040 C CA . VAL A 1 247 ? -16.484 13.203 24.441 1.00 95.31 247 VAL A CA 1
ATOM 2041 C C . VAL A 1 247 ? -16.779 13.948 25.741 1.00 95.31 247 VAL A C 1
ATOM 2043 O O . VAL A 1 247 ? -17.660 13.555 26.498 1.00 95.31 247 VAL A O 1
ATOM 2046 N N . THR A 1 248 ? -16.080 15.054 26.000 1.00 93.00 248 THR A N 1
ATOM 2047 C CA . THR A 1 248 ? -16.187 15.822 27.249 1.00 93.00 248 THR A CA 1
ATOM 2048 C C . THR A 1 248 ? -17.616 16.283 27.552 1.00 93.00 248 THR A C 1
ATOM 2050 O O . THR A 1 248 ? -18.040 16.326 28.702 1.00 93.00 248 THR A O 1
ATOM 2053 N N . ALA A 1 249 ? -18.373 16.638 26.514 1.00 91.44 249 ALA A N 1
ATOM 2054 C CA . ALA A 1 249 ? -19.753 17.100 26.647 1.00 91.44 249 ALA A CA 1
ATOM 2055 C C . ALA A 1 249 ? -20.789 15.960 26.701 1.00 91.44 249 ALA A C 1
ATOM 2057 O O . ALA A 1 249 ? -21.967 16.243 26.901 1.00 91.44 249 ALA A O 1
ATOM 2058 N N . CYS A 1 250 ? -20.371 14.706 26.501 1.00 93.69 250 CYS A N 1
ATOM 2059 C CA . CYS A 1 250 ? -21.271 13.565 26.394 1.00 93.69 250 CYS A CA 1
ATOM 2060 C C . CYS A 1 250 ? -21.542 12.947 27.770 1.00 93.69 250 CYS A C 1
ATOM 2062 O O . CYS A 1 250 ? -20.619 12.637 28.524 1.00 93.69 250 CYS A O 1
ATOM 2064 N N . LYS A 1 251 ? -22.818 12.710 28.068 1.00 89.81 251 LYS A N 1
ATOM 2065 C CA . LYS A 1 251 ? -23.300 12.106 29.321 1.00 89.81 251 LYS A CA 1
ATOM 2066 C C . LYS A 1 251 ? -23.864 10.704 29.132 1.00 89.81 251 LYS A C 1
ATOM 2068 O O . LYS A 1 251 ? -24.081 9.987 30.105 1.00 89.81 251 LYS A O 1
ATOM 2073 N N . SER A 1 252 ? -24.106 10.302 27.888 1.00 92.06 252 SER A N 1
ATOM 2074 C CA . SER A 1 252 ? -24.661 9.000 27.533 1.00 92.06 252 SER A CA 1
ATOM 2075 C C . SER A 1 252 ? -23.904 8.371 26.364 1.00 92.06 252 SER A C 1
ATOM 2077 O O . SER A 1 252 ? -23.221 9.053 25.598 1.00 92.06 252 SER A O 1
ATOM 2079 N N . ILE A 1 253 ? -24.030 7.049 26.216 1.00 93.31 253 ILE A N 1
ATOM 2080 C CA . ILE A 1 253 ? -23.453 6.320 25.076 1.00 93.31 253 ILE A CA 1
ATOM 2081 C C . ILE A 1 253 ? -24.059 6.820 23.759 1.00 93.31 253 ILE A C 1
ATOM 2083 O O . ILE A 1 253 ? -23.344 6.931 22.767 1.00 93.31 253 ILE A O 1
ATOM 2087 N N . ASP A 1 254 ? -25.351 7.151 23.741 1.00 94.38 254 ASP A N 1
ATOM 2088 C CA . ASP A 1 254 ? -26.014 7.627 22.527 1.00 94.38 254 ASP A CA 1
ATOM 2089 C C . ASP A 1 254 ? -25.480 8.998 22.086 1.00 94.38 254 ASP A C 1
ATOM 2091 O O . ASP A 1 254 ? -25.199 9.170 20.902 1.00 94.38 254 ASP A O 1
ATOM 2095 N N . GLU A 1 255 ? -25.198 9.916 23.020 1.00 96.12 255 GLU A N 1
ATOM 2096 C CA . GLU A 1 255 ? -24.525 11.192 22.716 1.00 96.12 255 GLU A CA 1
ATOM 2097 C C . GLU A 1 255 ? -23.107 10.989 22.164 1.00 96.12 255 GLU A C 1
ATOM 2099 O O . GLU A 1 255 ? -22.692 11.689 21.238 1.00 96.12 255 GLU A O 1
ATOM 2104 N N . VAL A 1 256 ? -22.355 10.017 22.698 1.00 96.12 256 VAL A N 1
ATOM 2105 C CA . VAL A 1 256 ? -21.032 9.660 22.160 1.00 96.12 256 VAL A CA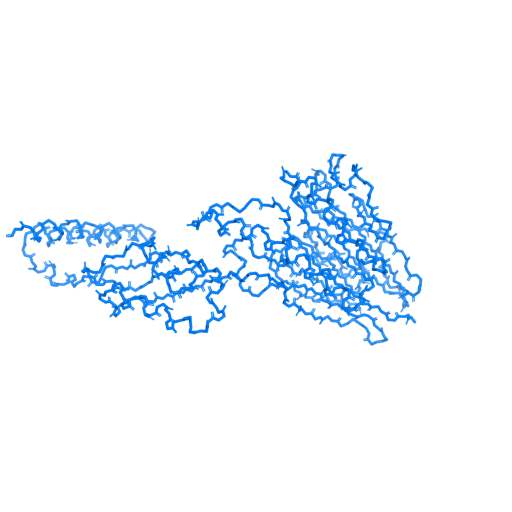 1
ATOM 2106 C C . VAL A 1 256 ? -21.155 9.161 20.721 1.00 96.12 256 VAL A C 1
ATOM 2108 O O . VAL A 1 256 ? -20.418 9.613 19.846 1.00 96.12 256 VAL A O 1
ATOM 2111 N N . LEU A 1 257 ? -22.105 8.264 20.452 1.00 96.75 257 LEU A N 1
ATOM 2112 C CA . LEU A 1 257 ? -22.339 7.724 19.112 1.00 96.75 257 LEU A CA 1
ATOM 2113 C C . LEU A 1 257 ? -22.779 8.801 18.126 1.00 96.75 257 LEU A C 1
ATOM 2115 O O . LEU A 1 257 ? -22.309 8.814 16.992 1.00 96.75 257 LEU A O 1
ATOM 2119 N N . GLU A 1 258 ? -23.659 9.711 18.540 1.00 96.31 258 GLU A N 1
ATOM 2120 C CA . GLU A 1 258 ? -24.058 10.856 17.724 1.00 96.31 258 GLU A CA 1
ATOM 2121 C C . GLU A 1 258 ? -22.866 11.748 17.392 1.00 96.31 258 GLU A C 1
ATOM 2123 O O . GLU A 1 258 ? -22.686 12.099 16.227 1.00 96.31 258 GLU A O 1
ATOM 2128 N N . LYS A 1 259 ? -22.001 12.037 18.368 1.00 96.38 259 LYS A N 1
ATOM 2129 C CA . LYS A 1 259 ? -20.796 12.843 18.147 1.00 96.38 259 LYS A CA 1
ATOM 2130 C C . LYS A 1 259 ? -19.808 12.178 17.185 1.00 96.38 259 LYS A C 1
ATOM 2132 O O . LYS A 1 259 ? -19.240 12.848 16.322 1.00 96.38 259 LYS A O 1
ATOM 2137 N N . ILE A 1 260 ? -19.633 10.859 17.283 1.00 95.81 260 ILE A N 1
ATOM 2138 C CA . ILE A 1 260 ? -18.810 10.077 16.346 1.00 95.81 260 ILE A CA 1
ATOM 2139 C C . ILE A 1 260 ? -19.410 10.127 14.936 1.00 95.81 260 ILE A C 1
ATOM 2141 O O . ILE A 1 260 ? -18.703 10.430 13.980 1.00 95.81 260 ILE A O 1
ATOM 2145 N N . VAL A 1 261 ? -20.718 9.888 14.796 1.00 95.31 261 VAL A N 1
ATOM 2146 C CA . VAL A 1 261 ? -21.411 9.933 13.496 1.00 95.31 261 VAL A CA 1
ATOM 2147 C C . VAL A 1 261 ? -21.363 11.332 12.879 1.00 95.31 261 VAL A C 1
ATOM 2149 O O . VAL A 1 261 ? -21.180 11.454 11.674 1.00 95.31 261 VAL A O 1
ATOM 2152 N N . GLN A 1 262 ? -21.479 12.392 13.679 1.00 94.75 262 GLN A N 1
ATOM 2153 C CA . GLN A 1 262 ? -21.338 13.774 13.204 1.00 94.75 262 GLN A CA 1
ATOM 2154 C C . GLN A 1 262 ? -19.920 14.080 12.711 1.00 94.75 262 GLN A C 1
ATOM 2156 O O . GLN A 1 262 ? -19.751 14.885 11.799 1.00 94.75 262 GLN A O 1
ATOM 2161 N N . SER A 1 263 ? -18.916 13.419 13.287 1.00 94.19 263 SER A N 1
ATOM 2162 C CA . SER A 1 263 ? -17.513 13.556 12.891 1.00 94.19 263 SER A CA 1
ATOM 2163 C C . SER A 1 263 ? -17.185 12.768 11.611 1.00 94.19 263 SER A C 1
ATOM 2165 O O . SER A 1 263 ? -16.155 13.019 10.993 1.00 94.19 263 SER A O 1
ATOM 2167 N N . ILE A 1 264 ? -18.066 11.847 11.189 1.00 92.50 264 ILE A N 1
ATOM 2168 C CA . ILE A 1 264 ? -17.965 11.057 9.949 1.00 92.50 264 ILE A CA 1
ATOM 2169 C C . ILE A 1 264 ? -19.311 11.143 9.194 1.00 92.50 264 ILE A C 1
ATOM 2171 O O . ILE A 1 264 ? -20.082 10.175 9.150 1.00 92.50 264 ILE A O 1
ATOM 2175 N N . PRO A 1 265 ? -19.651 12.325 8.641 1.00 82.50 265 PRO A N 1
ATOM 2176 C CA . PRO A 1 265 ? -20.996 12.588 8.133 1.00 82.50 265 PRO A CA 1
ATOM 2177 C C . PRO A 1 265 ? -21.274 11.905 6.788 1.00 82.50 265 PRO A C 1
ATOM 2179 O O . PRO A 1 265 ? -22.421 11.558 6.492 1.00 82.50 265 PRO A O 1
ATOM 2182 N N . GLU A 1 266 ? -20.249 11.703 5.957 1.00 88.31 266 GLU A N 1
ATOM 2183 C CA . GLU A 1 266 ? -20.429 11.171 4.609 1.00 88.31 266 GLU A CA 1
ATOM 2184 C C . GLU A 1 266 ? -20.707 9.664 4.654 1.00 88.31 266 GLU A C 1
ATOM 2186 O O . GLU A 1 266 ? -19.939 8.872 5.194 1.00 88.31 266 GLU A O 1
ATOM 2191 N N . ARG A 1 267 ? -21.815 9.224 4.043 1.00 80.94 267 ARG A N 1
ATOM 2192 C CA . ARG A 1 267 ? -22.214 7.807 4.084 1.00 80.94 267 ARG A CA 1
ATOM 2193 C C . ARG A 1 267 ? -21.167 6.875 3.467 1.00 80.94 267 ARG A C 1
ATOM 2195 O O . ARG A 1 267 ? -20.998 5.768 3.967 1.00 80.94 267 ARG A O 1
ATOM 2202 N N . LYS A 1 268 ? -20.469 7.315 2.413 1.00 86.12 268 LYS A N 1
ATOM 2203 C CA . LYS A 1 268 ? -19.388 6.536 1.779 1.00 86.12 268 LYS A CA 1
ATOM 2204 C C . LYS A 1 268 ? -18.232 6.258 2.749 1.00 86.12 268 LYS A C 1
ATOM 2206 O O . LYS A 1 268 ? -17.593 5.220 2.642 1.00 86.12 268 LYS A O 1
ATOM 2211 N N . ASP A 1 269 ? -18.022 7.129 3.736 1.00 89.62 269 ASP A N 1
ATOM 2212 C CA . ASP A 1 269 ? -16.943 6.987 4.711 1.00 89.62 269 ASP A CA 1
ATOM 2213 C C . ASP A 1 269 ? -17.263 5.934 5.782 1.00 89.62 269 ASP A C 1
ATOM 2215 O O . ASP A 1 269 ? -16.405 5.558 6.577 1.00 89.62 269 ASP A O 1
ATOM 2219 N N . ARG A 1 270 ? -18.483 5.384 5.786 1.00 90.00 270 ARG A N 1
ATOM 2220 C CA . ARG A 1 270 ? -18.835 4.242 6.638 1.00 90.00 270 ARG A CA 1
ATOM 2221 C C . ARG A 1 270 ? -18.245 2.923 6.140 1.00 90.00 270 ARG A C 1
ATOM 2223 O O . ARG A 1 270 ? -18.100 2.006 6.938 1.00 90.00 270 ARG A O 1
ATOM 2230 N N . GLU A 1 271 ? -17.846 2.841 4.870 1.00 93.31 271 GLU A N 1
ATOM 2231 C CA . GLU A 1 271 ? -17.091 1.704 4.321 1.00 93.31 271 GLU A CA 1
ATOM 2232 C C . GLU A 1 271 ? -15.595 1.757 4.688 1.00 93.31 271 GLU A C 1
ATOM 2234 O O . GLU A 1 271 ? -14.830 0.846 4.387 1.00 93.31 271 GLU A O 1
ATOM 2239 N N . VAL A 1 272 ? -15.133 2.810 5.351 1.00 95.06 272 VAL A N 1
ATOM 2240 C CA . VAL A 1 272 ? -13.741 2.925 5.797 1.00 95.06 272 VAL A CA 1
ATOM 2241 C C . VAL A 1 272 ? -13.526 2.087 7.064 1.00 95.06 272 VAL A C 1
ATOM 2243 O O . VAL A 1 272 ? -14.410 1.978 7.915 1.00 95.06 272 VAL A O 1
ATOM 2246 N N . CYS A 1 273 ? -12.336 1.502 7.206 1.00 96.31 273 CYS A N 1
ATOM 2247 C CA . CYS A 1 273 ? -11.877 0.950 8.477 1.00 96.31 273 CYS A CA 1
ATOM 2248 C C . CYS A 1 273 ? -11.384 2.093 9.367 1.00 96.31 273 CYS A C 1
ATOM 2250 O O . CYS A 1 273 ? -10.377 2.727 9.051 1.00 96.31 273 CYS A O 1
ATOM 2252 N N . TRP A 1 274 ? -12.051 2.331 10.492 1.00 96.81 274 TRP A N 1
ATOM 2253 C CA . TRP A 1 274 ? -11.695 3.408 11.413 1.00 96.81 274 TRP A CA 1
ATOM 2254 C C . TRP A 1 274 ? -10.953 2.893 12.641 1.00 96.81 274 TRP A C 1
ATOM 2256 O O . TRP A 1 274 ? -11.397 1.959 13.298 1.00 96.81 274 TRP A O 1
ATOM 2266 N N . CYS A 1 275 ? -9.869 3.566 13.008 1.00 95.62 275 CYS A N 1
ATOM 2267 C CA . CYS A 1 275 ? -9.301 3.533 14.347 1.00 95.62 275 CYS A CA 1
ATOM 2268 C C . CYS A 1 275 ? -9.756 4.804 15.077 1.00 95.62 275 CYS A C 1
ATOM 2270 O O . CYS A 1 275 ? -9.178 5.882 14.910 1.00 95.62 275 CYS A O 1
ATOM 2272 N N . LEU A 1 276 ? -10.817 4.674 15.869 1.00 96.75 276 LEU A N 1
ATOM 2273 C CA . LEU A 1 276 ? -11.416 5.746 16.652 1.00 96.75 276 LEU A CA 1
ATOM 2274 C C . LEU A 1 276 ? -10.728 5.851 18.012 1.00 96.75 276 LEU A C 1
ATOM 2276 O O . LEU A 1 276 ? -10.816 4.946 18.839 1.00 96.75 276 LEU A O 1
ATOM 2280 N N . LYS A 1 277 ? -10.115 6.996 18.283 1.00 97.38 277 LYS A N 1
ATOM 2281 C CA . LYS A 1 277 ? -9.610 7.352 19.604 1.00 97.38 277 LYS A CA 1
ATOM 2282 C C . LYS A 1 277 ? -10.613 8.270 20.300 1.00 97.38 277 LYS A C 1
ATOM 2284 O O . LYS A 1 277 ? -10.878 9.372 19.832 1.00 97.38 277 LYS A O 1
ATOM 2289 N N . ILE A 1 278 ? -11.165 7.823 21.421 1.00 96.25 278 ILE A N 1
ATOM 2290 C CA . ILE A 1 278 ? -12.080 8.618 22.241 1.00 96.25 278 ILE A CA 1
ATOM 2291 C C . ILE A 1 278 ? -11.256 9.369 23.291 1.00 96.25 278 ILE A C 1
ATOM 2293 O O . ILE A 1 278 ? -10.491 8.748 24.028 1.00 96.25 278 ILE A O 1
ATOM 2297 N N . THR A 1 279 ? -11.392 10.694 23.357 1.00 95.50 279 THR A N 1
ATOM 2298 C CA . THR A 1 279 ? -10.639 11.568 24.278 1.00 95.50 279 THR A CA 1
ATOM 2299 C C . THR A 1 279 ? -11.550 12.496 25.075 1.00 95.50 279 THR A C 1
ATOM 2301 O O . THR A 1 279 ? -12.770 12.453 24.950 1.00 95.50 279 THR A O 1
ATOM 2304 N N . GLY A 1 280 ? -10.971 13.328 25.940 1.00 92.00 280 GLY A N 1
ATOM 2305 C CA . GLY A 1 280 ? -11.715 14.295 26.745 1.00 92.00 280 GLY A CA 1
ATOM 2306 C C . GLY A 1 280 ? -12.027 13.810 28.162 1.00 92.00 280 GLY A C 1
ATOM 2307 O O . GLY A 1 280 ? -11.544 12.766 28.614 1.00 92.00 280 GLY A O 1
ATOM 2308 N N . ARG A 1 281 ? -12.806 14.615 28.889 1.00 88.44 281 ARG A N 1
ATOM 2309 C CA . ARG A 1 281 ? -13.209 14.354 30.279 1.00 88.44 281 ARG A CA 1
ATOM 2310 C C . ARG A 1 281 ? -14.577 13.684 30.325 1.00 88.44 281 ARG A C 1
ATOM 2312 O O . ARG A 1 281 ? -15.593 14.340 30.146 1.00 88.44 281 ARG A O 1
ATOM 2319 N N . ARG A 1 282 ? -14.604 12.387 30.594 1.00 88.31 282 ARG A N 1
ATOM 2320 C CA . ARG A 1 282 ? -15.813 11.570 30.653 1.00 88.31 282 ARG A CA 1
ATOM 2321 C C . ARG A 1 282 ? -16.631 11.864 31.908 1.00 88.31 282 ARG A C 1
ATOM 23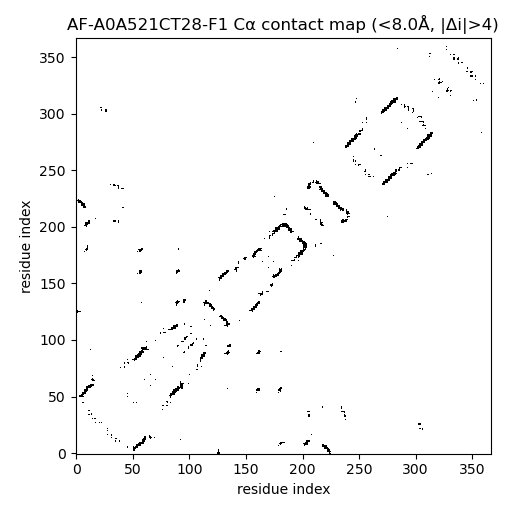23 O O . ARG A 1 282 ? -16.076 11.927 33.007 1.00 88.31 282 ARG A O 1
ATOM 2330 N N . ASP A 1 283 ? -17.947 11.984 31.756 1.00 84.19 283 ASP A N 1
ATOM 2331 C CA . ASP A 1 283 ? -18.868 12.023 32.893 1.00 84.19 283 ASP A CA 1
ATOM 2332 C C . ASP A 1 283 ? -18.715 10.744 33.752 1.00 84.19 283 ASP A C 1
ATOM 2334 O O . ASP A 1 283 ? -18.709 9.644 33.196 1.00 84.19 283 ASP A O 1
ATOM 2338 N N . PRO A 1 284 ? -18.593 10.827 35.091 1.00 77.62 284 PRO A N 1
ATOM 2339 C CA . PRO A 1 284 ? -18.433 9.640 35.936 1.00 77.62 284 PRO A CA 1
ATOM 2340 C C . PRO A 1 284 ? -19.573 8.612 35.855 1.00 77.62 284 PRO A C 1
ATOM 2342 O O . PRO A 1 284 ? -19.383 7.457 36.231 1.00 77.62 284 PRO A O 1
ATOM 2345 N N . GLY A 1 285 ? -20.769 9.018 35.421 1.00 77.44 285 GLY A N 1
ATOM 2346 C CA . GLY A 1 285 ? -21.901 8.128 35.168 1.00 77.44 285 GLY A CA 1
ATOM 2347 C C . GLY A 1 285 ? -21.860 7.444 33.799 1.00 77.44 285 GLY A C 1
ATOM 2348 O O . GLY A 1 285 ? -22.558 6.449 33.604 1.00 77.44 285 GLY A O 1
ATOM 2349 N N . LEU A 1 286 ? -21.041 7.936 32.866 1.00 84.38 286 LEU A N 1
ATOM 2350 C CA . LEU A 1 286 ? -20.889 7.374 31.530 1.00 84.38 286 LEU A CA 1
ATOM 2351 C C . LEU A 1 286 ? -19.897 6.204 31.553 1.00 84.38 286 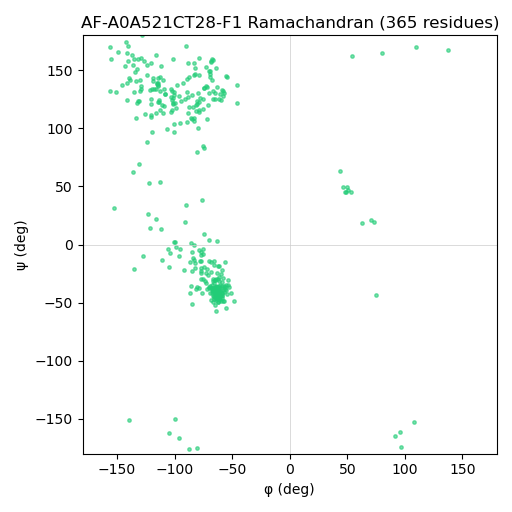LEU A C 1
ATOM 2353 O O . LEU A 1 286 ? -18.681 6.379 31.629 1.00 84.38 286 LEU A O 1
ATOM 2357 N N . ILE A 1 287 ? -20.428 4.989 31.442 1.00 82.56 287 ILE A N 1
ATOM 2358 C CA . ILE A 1 287 ? -19.629 3.769 31.309 1.00 82.56 287 ILE A CA 1
ATOM 2359 C C . ILE A 1 287 ? -19.359 3.528 29.821 1.00 82.56 287 ILE A C 1
ATOM 2361 O O . ILE A 1 287 ? -20.283 3.247 29.060 1.00 82.56 287 ILE A O 1
ATOM 2365 N N . LEU A 1 288 ? -18.095 3.637 29.401 1.00 85.12 288 LEU A N 1
ATOM 2366 C CA . LEU A 1 288 ? -17.675 3.333 28.032 1.00 85.12 288 LEU A CA 1
ATOM 2367 C C . LEU A 1 288 ? -17.024 1.956 27.962 1.00 85.12 288 LEU A C 1
ATOM 2369 O O . LEU A 1 288 ? -15.992 1.705 28.583 1.00 85.12 288 LEU A O 1
ATOM 2373 N N . HIS A 1 289 ? -17.610 1.089 27.144 1.00 89.44 289 HIS A N 1
ATOM 2374 C CA . HIS A 1 289 ? -17.001 -0.162 26.717 1.00 89.44 289 HIS A CA 1
ATOM 2375 C C . HIS A 1 289 ? -16.659 -0.046 25.225 1.00 89.44 289 HIS A C 1
ATOM 2377 O O . HIS A 1 289 ? -17.583 0.044 24.413 1.00 89.44 289 HIS A O 1
ATOM 2383 N N . PRO A 1 290 ? -15.367 -0.032 24.837 1.00 91.94 290 PRO A N 1
ATOM 2384 C CA . PRO A 1 290 ? -14.953 0.105 23.437 1.00 91.94 290 PRO A CA 1
ATOM 2385 C C . PRO A 1 290 ? -15.653 -0.872 22.482 1.00 91.94 290 PRO A C 1
ATOM 2387 O O . PRO A 1 290 ? -16.128 -0.457 21.425 1.00 91.94 290 PRO A O 1
ATOM 2390 N N . ASP A 1 291 ? -15.813 -2.132 22.893 1.00 91.56 291 ASP A N 1
ATOM 2391 C CA . ASP A 1 291 ? -16.476 -3.168 22.090 1.00 91.56 291 ASP A CA 1
ATOM 2392 C C . ASP A 1 291 ? -17.970 -2.874 21.887 1.00 91.56 291 ASP A C 1
ATOM 2394 O O . ASP A 1 291 ? -18.503 -3.059 20.794 1.00 91.56 291 ASP A O 1
ATOM 2398 N N . GLN A 1 292 ? -18.642 -2.330 22.908 1.00 93.44 292 GLN A N 1
ATOM 2399 C CA . GLN A 1 292 ? -20.043 -1.914 22.809 1.00 93.44 292 GLN A CA 1
ATOM 2400 C C . GLN A 1 292 ? -20.206 -0.732 21.846 1.00 93.44 292 GLN A C 1
ATOM 2402 O O . GLN A 1 292 ? -21.156 -0.697 21.064 1.00 93.44 292 GLN A O 1
ATOM 2407 N N . VAL A 1 293 ? -19.286 0.239 21.890 1.00 95.44 293 VAL A N 1
ATOM 2408 C CA . VAL A 1 293 ? -19.288 1.378 20.959 1.00 95.44 293 VAL A CA 1
ATOM 2409 C C . VAL A 1 293 ? -19.059 0.883 19.531 1.00 95.44 293 VAL A C 1
ATOM 2411 O O . VAL A 1 293 ? -19.812 1.260 18.636 1.00 95.44 293 VAL A O 1
ATOM 2414 N N . SER A 1 294 ? -18.085 -0.008 19.323 1.00 95.38 294 SER A N 1
ATOM 2415 C CA . SER A 1 294 ? -17.812 -0.631 18.022 1.00 95.38 294 SER A CA 1
ATOM 2416 C C . SER A 1 294 ? -19.044 -1.360 17.467 1.00 95.38 294 SER A C 1
ATOM 2418 O O . SER A 1 294 ? -19.468 -1.095 16.340 1.00 95.38 294 SER A O 1
ATOM 2420 N N . GLN A 1 295 ? -19.698 -2.195 18.285 1.00 94.50 295 GLN A N 1
ATOM 2421 C CA . GLN A 1 295 ? -20.913 -2.917 17.899 1.00 94.50 295 GLN A CA 1
ATOM 2422 C C . GLN A 1 295 ? -22.060 -1.968 17.518 1.00 94.50 295 GLN A C 1
ATOM 2424 O O . GLN A 1 295 ? -22.677 -2.136 16.466 1.00 94.50 295 GLN A O 1
ATOM 2429 N N . LYS A 1 296 ? -22.319 -0.931 18.323 1.00 95.88 296 LYS A N 1
ATOM 2430 C CA . LYS A 1 296 ? -23.370 0.057 18.029 1.00 95.88 296 LYS A CA 1
ATOM 2431 C C . LYS A 1 296 ? -23.063 0.903 16.788 1.00 95.88 296 LYS A C 1
ATOM 2433 O O . LYS A 1 296 ? -23.985 1.332 16.098 1.00 95.88 296 LYS A O 1
ATOM 2438 N N . LEU A 1 297 ? -21.791 1.153 16.469 1.00 95.62 297 LEU A N 1
ATOM 2439 C CA . LEU A 1 297 ? -21.412 1.799 15.207 1.00 95.62 297 LEU A CA 1
ATOM 2440 C C . LEU A 1 297 ? -21.641 0.864 14.014 1.00 95.62 297 LEU A C 1
ATOM 2442 O O . LEU A 1 297 ? -22.136 1.313 12.980 1.00 95.62 297 LEU A O 1
ATOM 2446 N N . LYS A 1 298 ? -21.394 -0.440 14.166 1.00 93.88 298 LYS A N 1
ATOM 2447 C CA . LYS A 1 298 ? -21.735 -1.438 13.144 1.00 93.88 298 LYS A CA 1
ATOM 2448 C C . LYS A 1 298 ? -23.241 -1.486 12.861 1.00 93.88 298 LYS A C 1
ATOM 2450 O O . LYS A 1 298 ? -23.648 -1.484 11.701 1.00 93.88 298 LYS A O 1
ATOM 2455 N N . GLU A 1 299 ? -24.082 -1.400 13.894 1.00 94.62 299 GLU A N 1
ATOM 2456 C CA . GLU A 1 299 ? -25.545 -1.247 13.751 1.00 94.62 299 GLU A CA 1
ATOM 2457 C C . GLU A 1 299 ? -25.937 0.032 12.981 1.00 94.62 299 GLU A C 1
ATOM 2459 O O . GLU A 1 299 ? -26.978 0.076 12.325 1.00 94.62 299 GLU A O 1
ATOM 2464 N N . ARG A 1 300 ? -25.077 1.061 12.986 1.00 94.19 300 ARG A N 1
ATOM 2465 C CA . ARG A 1 300 ? -25.216 2.306 12.204 1.00 94.19 300 ARG A CA 1
ATOM 2466 C C . ARG A 1 300 ? -24.539 2.242 10.822 1.00 94.19 300 ARG A C 1
ATOM 2468 O O . ARG A 1 300 ? -24.308 3.280 10.192 1.00 94.19 300 ARG A O 1
ATOM 2475 N N . SER A 1 301 ? -24.286 1.028 10.329 1.00 94.38 301 SER A N 1
ATOM 2476 C CA . SER A 1 301 ? -23.719 0.716 9.009 1.00 94.38 301 SER A CA 1
ATOM 2477 C C . SER A 1 301 ? -22.242 1.067 8.826 1.00 94.38 301 SER A C 1
ATOM 2479 O O . SER A 1 301 ? -21.809 1.220 7.689 1.00 94.38 301 SER A O 1
ATOM 2481 N N . PHE A 1 302 ? -21.468 1.214 9.903 1.00 96.19 302 PHE A N 1
ATOM 2482 C CA . PHE A 1 302 ? -20.011 1.261 9.779 1.00 96.19 302 PHE A CA 1
ATOM 2483 C C . PHE A 1 302 ? -19.472 -0.141 9.505 1.00 96.19 302 PHE A C 1
ATOM 2485 O O . PHE A 1 302 ? -19.866 -1.095 10.174 1.00 96.19 302 PHE A O 1
ATOM 2492 N N . PHE A 1 303 ? -18.556 -0.251 8.548 1.00 95.44 303 PHE A N 1
ATOM 2493 C CA . PHE A 1 303 ? -17.912 -1.510 8.208 1.00 95.44 303 PHE A CA 1
ATOM 2494 C C . PHE A 1 303 ? -17.067 -2.036 9.369 1.00 95.44 303 PHE A C 1
ATOM 2496 O O . PHE A 1 303 ? -17.289 -3.142 9.844 1.00 95.44 303 PHE A O 1
ATOM 2503 N N . HIS A 1 304 ? -16.105 -1.237 9.838 1.00 95.75 304 HIS A N 1
ATOM 2504 C CA . HIS A 1 304 ? -15.240 -1.607 10.950 1.00 95.75 304 HIS A CA 1
ATOM 2505 C C . HIS A 1 304 ? -14.786 -0.366 11.717 1.00 95.75 304 HIS A C 1
ATOM 2507 O O . HIS A 1 304 ? -14.290 0.591 11.119 1.00 95.75 304 HIS A O 1
ATOM 2513 N N . VAL A 1 305 ? -14.917 -0.401 13.045 1.00 96.19 305 VAL A N 1
ATOM 2514 C CA . VAL A 1 305 ? -14.402 0.643 13.937 1.00 96.19 305 VAL A CA 1
ATOM 2515 C C . VAL A 1 305 ? -13.676 -0.008 15.108 1.00 96.19 305 VAL A C 1
ATOM 2517 O O . VAL A 1 305 ? -14.304 -0.581 15.997 1.00 96.19 305 VAL A O 1
ATOM 2520 N N . GLU A 1 306 ? -12.353 0.106 15.139 1.00 95.44 306 GLU A N 1
ATOM 2521 C CA . GLU A 1 306 ? -11.560 -0.190 16.325 1.00 95.44 306 GLU A CA 1
ATOM 2522 C C . GLU A 1 306 ? -11.603 1.020 17.263 1.00 95.44 306 GLU A C 1
ATOM 2524 O O . GLU A 1 306 ? -11.184 2.115 16.892 1.00 95.44 306 GLU A O 1
ATOM 2529 N N . VAL A 1 307 ? -12.101 0.828 18.485 1.00 96.12 307 VAL A N 1
ATOM 2530 C CA . VAL A 1 307 ? -12.256 1.904 19.471 1.00 96.12 307 VAL A CA 1
ATOM 2531 C C . VAL A 1 307 ? -11.142 1.838 20.516 1.00 96.12 307 VAL A C 1
ATOM 2533 O O . VAL A 1 307 ? -10.873 0.789 21.101 1.00 96.12 307 VAL A O 1
ATOM 2536 N N . GLN A 1 308 ? -10.513 2.979 20.783 1.00 94.69 308 GLN A N 1
ATOM 2537 C CA . GLN A 1 308 ? -9.504 3.168 21.819 1.00 94.69 308 GLN A CA 1
ATOM 2538 C C . GLN A 1 308 ? -9.988 4.238 22.800 1.00 94.69 308 GLN A C 1
ATOM 2540 O O . GLN A 1 308 ? -10.046 5.417 22.454 1.00 94.69 308 GLN A O 1
ATOM 2545 N N . ASP A 1 309 ? -10.327 3.835 24.026 1.00 93.06 309 ASP A N 1
ATOM 2546 C CA . ASP A 1 309 ? -10.682 4.774 25.095 1.00 93.06 309 ASP A CA 1
ATOM 2547 C C . ASP A 1 309 ? -9.409 5.381 25.704 1.00 93.06 309 ASP A C 1
ATOM 2549 O O . ASP A 1 309 ? -8.587 4.686 26.306 1.00 93.06 309 ASP A O 1
ATOM 2553 N N . GLN A 1 310 ? -9.236 6.686 25.509 1.00 92.88 310 GLN A N 1
ATOM 2554 C CA . GLN A 1 310 ? -8.203 7.510 26.136 1.00 92.88 310 GLN A CA 1
ATOM 2555 C C . GLN A 1 310 ? -8.829 8.679 26.914 1.00 92.88 310 GLN A C 1
ATOM 2557 O O . GLN A 1 310 ? -8.202 9.727 27.080 1.00 92.88 310 GLN A O 1
ATOM 2562 N N . THR A 1 311 ? -10.072 8.517 27.373 1.00 88.56 311 THR A N 1
ATOM 2563 C CA . THR A 1 311 ? -10.737 9.495 28.233 1.00 88.56 311 THR A CA 1
ATOM 2564 C C . THR A 1 311 ? -10.099 9.552 29.619 1.00 88.56 311 THR A C 1
ATOM 2566 O O . THR A 1 311 ? -9.458 8.611 30.088 1.00 88.56 311 THR A O 1
ATOM 2569 N N . THR A 1 312 ? -10.290 10.692 30.275 1.00 84.75 312 THR A N 1
ATOM 2570 C CA . THR A 1 312 ? -10.007 10.903 31.703 1.00 84.75 312 THR A CA 1
ATOM 2571 C C . THR A 1 312 ? -11.326 11.102 32.431 1.00 84.75 312 THR A C 1
ATOM 2573 O O . THR A 1 312 ? -12.299 11.544 31.822 1.00 84.75 312 THR A O 1
ATOM 2576 N N . MET A 1 313 ? -11.404 10.791 33.719 1.00 79.81 313 MET A N 1
ATOM 2577 C CA . MET A 1 313 ? -12.637 10.993 34.476 1.00 79.81 313 MET A CA 1
ATOM 2578 C C . MET A 1 313 ? -12.809 12.471 34.840 1.00 79.81 313 MET A C 1
ATOM 2580 O O . MET A 1 313 ? -11.956 13.085 35.478 1.00 79.81 313 MET A O 1
ATOM 2584 N N . GLY A 1 314 ? -13.960 13.044 34.491 1.00 73.75 314 GLY A N 1
ATOM 2585 C CA . GLY A 1 314 ? -14.341 14.425 34.788 1.00 73.75 314 GLY A CA 1
ATOM 2586 C C . GLY A 1 314 ? -14.772 14.660 36.239 1.00 73.75 314 GLY A C 1
ATOM 2587 O O . GLY A 1 314 ? -15.723 15.403 36.475 1.00 73.75 314 GLY A O 1
ATOM 2588 N N . TYR A 1 315 ? -14.127 14.026 37.223 1.00 73.62 315 TYR A N 1
ATOM 2589 C CA . TYR A 1 315 ? -14.447 14.258 38.632 1.00 73.62 315 TYR A CA 1
ATOM 2590 C C . TYR A 1 315 ? -14.167 15.714 39.026 1.00 73.62 315 TYR A C 1
ATOM 2592 O O . TYR A 1 315 ? -13.093 16.253 38.750 1.00 73.62 315 TYR A O 1
ATOM 2600 N N . ASN A 1 316 ? -15.091 16.334 39.765 1.00 72.81 316 ASN A N 1
ATOM 2601 C CA . ASN A 1 316 ? -14.797 17.578 40.469 1.00 72.81 316 ASN A CA 1
ATOM 2602 C C . ASN A 1 316 ? -13.951 17.260 41.712 1.00 72.81 316 ASN A C 1
ATOM 2604 O O . ASN A 1 316 ? -14.473 17.058 42.810 1.00 72.81 316 ASN A O 1
ATOM 2608 N N . LEU A 1 317 ? -12.633 17.164 41.519 1.00 73.19 317 LEU A N 1
ATOM 2609 C CA . LEU A 1 317 ? -11.702 16.798 42.585 1.00 73.19 317 LEU A CA 1
ATOM 2610 C C . LEU A 1 317 ? -11.759 17.769 43.763 1.00 73.19 317 LEU A C 1
ATOM 2612 O O . LEU A 1 317 ? -11.615 17.319 44.891 1.00 73.19 317 LEU A O 1
ATOM 2616 N N . ASP A 1 318 ? -12.030 19.058 43.553 1.00 71.44 318 ASP A N 1
ATOM 2617 C CA . ASP A 1 318 ? -12.125 20.022 44.655 1.00 71.44 318 ASP A CA 1
ATOM 2618 C C . ASP A 1 318 ? -13.342 19.744 45.553 1.00 71.44 318 ASP A C 1
ATOM 2620 O O . ASP A 1 318 ? -13.242 19.787 46.783 1.00 71.44 318 ASP A O 1
ATOM 2624 N N . GLN A 1 319 ? -14.475 19.364 44.955 1.00 73.31 319 GLN A N 1
ATOM 2625 C CA . GLN A 1 319 ? -15.676 18.954 45.689 1.00 73.31 319 GLN A CA 1
ATOM 2626 C C . GLN A 1 319 ? -15.509 17.594 46.390 1.00 73.31 319 GLN A C 1
ATOM 2628 O O . GLN A 1 319 ? -16.008 17.391 47.497 1.00 73.31 319 GLN A O 1
ATOM 2633 N N . LEU A 1 320 ? -14.798 16.649 45.772 1.00 75.44 320 LEU A N 1
ATOM 2634 C CA . LEU A 1 320 ? -14.522 15.343 46.380 1.00 75.44 320 LEU A CA 1
ATOM 2635 C C . LEU A 1 320 ? -13.416 15.417 47.446 1.00 75.44 320 LEU A C 1
ATOM 2637 O O . LEU A 1 320 ? -13.434 14.658 48.412 1.00 75.44 320 LEU A O 1
ATOM 2641 N N . ARG A 1 321 ? -12.466 16.350 47.316 1.00 75.31 321 ARG A N 1
ATOM 2642 C CA . ARG A 1 321 ? -11.391 16.589 48.292 1.00 75.31 321 ARG A CA 1
ATOM 2643 C C . ARG A 1 321 ? -11.941 17.153 49.599 1.00 75.31 321 ARG A C 1
ATOM 2645 O O . ARG A 1 321 ? -11.398 16.841 50.662 1.00 75.31 321 ARG A O 1
ATOM 2652 N N . SER A 1 322 ? -12.987 17.978 49.514 1.00 71.19 322 SER A N 1
ATOM 2653 C CA . SER A 1 322 ? -13.665 18.567 50.672 1.00 71.19 322 SER A CA 1
ATOM 2654 C C . SER A 1 322 ? -14.601 17.590 51.391 1.00 71.19 322 SER A C 1
ATOM 2656 O O . SER A 1 322 ? -14.945 17.837 52.547 1.00 71.19 322 SER A O 1
ATOM 2658 N N . HIS A 1 323 ? -14.943 16.449 50.779 1.00 67.25 323 HIS A N 1
ATOM 2659 C CA . HIS A 1 323 ? -15.603 15.361 51.498 1.00 67.25 323 HIS A CA 1
ATOM 2660 C C . HIS A 1 323 ? -14.672 14.771 52.571 1.00 67.25 323 HIS A C 1
ATOM 2662 O O . HIS A 1 323 ? -13.510 14.426 52.321 1.00 67.25 323 HIS A O 1
ATOM 2668 N N . GLY A 1 324 ? -15.200 14.635 53.790 1.00 68.75 324 GLY A N 1
ATOM 2669 C CA . GLY A 1 324 ? -14.567 13.858 54.854 1.00 68.75 324 GLY A CA 1
ATOM 2670 C C . GLY A 1 324 ? -14.551 12.358 54.530 1.00 68.75 324 GLY A C 1
ATOM 2671 O O . GLY A 1 324 ? -15.326 11.879 53.708 1.00 68.75 324 GLY A O 1
ATOM 2672 N N . GLY A 1 325 ? -13.664 11.600 55.182 1.00 81.19 325 GLY A N 1
ATOM 2673 C CA . GLY A 1 325 ? -13.611 10.137 55.056 1.00 81.19 325 GLY A CA 1
ATOM 2674 C C . GLY A 1 325 ? -12.608 9.597 54.027 1.00 81.19 325 GLY A C 1
ATOM 2675 O O . GLY A 1 325 ? -11.647 10.272 53.643 1.00 81.19 325 GLY A O 1
ATOM 2676 N N . LEU A 1 326 ? -12.810 8.335 53.629 1.00 84.31 326 LEU A N 1
ATOM 2677 C CA . LEU A 1 326 ? -11.862 7.543 52.831 1.00 84.31 326 LEU A CA 1
ATOM 2678 C C . LEU A 1 326 ? -11.567 8.172 51.463 1.00 84.31 326 LEU A C 1
ATOM 2680 O O . LEU A 1 326 ? -10.412 8.200 51.043 1.00 84.31 326 LEU A O 1
ATOM 2684 N N . LEU A 1 327 ? -12.587 8.729 50.805 1.00 82.81 327 LEU A N 1
ATOM 2685 C CA . LEU A 1 327 ? -12.466 9.294 49.462 1.00 82.81 327 LEU A CA 1
ATOM 2686 C C . LEU A 1 327 ? -11.534 10.517 49.433 1.00 82.81 327 LEU A C 1
ATOM 2688 O O . LEU A 1 327 ? -10.560 10.549 48.683 1.00 82.81 327 LEU A O 1
ATOM 2692 N N . GLY A 1 328 ? -11.772 11.494 50.314 1.00 84.12 328 GLY A N 1
ATOM 2693 C CA . GLY A 1 328 ? -10.921 12.680 50.423 1.00 84.12 328 GLY A CA 1
ATOM 2694 C C . GLY A 1 328 ? -9.495 12.337 50.868 1.00 84.12 328 GLY A C 1
ATOM 2695 O O . GLY A 1 328 ? -8.531 12.942 50.394 1.00 84.12 328 GLY A O 1
ATOM 2696 N N . ALA A 1 329 ? -9.330 11.340 51.749 1.00 87.31 329 ALA A N 1
ATOM 2697 C CA . ALA A 1 329 ? -8.011 10.853 52.158 1.00 87.31 329 ALA A CA 1
ATOM 2698 C C . ALA A 1 329 ? -7.254 10.181 51.000 1.00 87.31 329 ALA A C 1
ATOM 2700 O O . ALA A 1 329 ? -6.054 10.420 50.835 1.00 87.31 329 ALA A O 1
ATOM 2701 N N . TYR A 1 330 ? -7.952 9.389 50.181 1.00 90.00 330 TYR A N 1
ATOM 2702 C CA . TYR A 1 330 ? -7.400 8.755 48.988 1.00 90.00 330 TYR A CA 1
ATOM 2703 C C . TYR A 1 330 ? -6.923 9.796 47.966 1.00 90.00 330 TYR A C 1
ATOM 2705 O O . TYR A 1 330 ? -5.760 9.745 47.558 1.00 90.00 330 TYR A O 1
ATOM 2713 N N . ILE A 1 331 ? -7.760 10.793 47.645 1.00 88.25 331 ILE A N 1
ATOM 2714 C CA . ILE A 1 331 ? -7.414 11.888 46.719 1.00 88.25 331 ILE A CA 1
ATOM 2715 C C . ILE A 1 331 ? -6.144 12.603 47.184 1.00 88.25 331 ILE A C 1
ATOM 2717 O O . ILE A 1 331 ? -5.162 12.646 46.446 1.00 88.25 331 ILE A O 1
ATOM 2721 N N . ARG A 1 332 ? -6.106 13.080 48.437 1.00 88.94 332 ARG A N 1
ATOM 2722 C CA . ARG A 1 332 ? -4.937 13.802 48.977 1.00 88.94 332 ARG A CA 1
ATOM 2723 C C . ARG A 1 332 ? -3.655 12.967 48.925 1.00 88.94 332 ARG A C 1
ATOM 2725 O O . ARG A 1 332 ? -2.582 13.495 48.632 1.00 88.94 332 ARG A O 1
ATOM 2732 N N . LYS A 1 333 ? -3.749 11.661 49.205 1.00 92.25 333 LYS A N 1
ATOM 2733 C CA . LYS A 1 333 ? -2.599 10.745 49.160 1.00 92.25 333 LYS A CA 1
ATOM 2734 C C . LYS A 1 333 ? -2.070 10.574 47.737 1.00 92.25 333 LYS A C 1
ATOM 2736 O O . LYS A 1 333 ? -0.857 10.596 47.540 1.00 92.25 333 LYS A O 1
ATOM 2741 N N . MET A 1 334 ? -2.958 10.401 46.762 1.00 92.75 334 MET A N 1
ATOM 2742 C CA . MET A 1 334 ? -2.573 10.253 45.360 1.00 92.75 334 MET A CA 1
ATOM 2743 C C . MET A 1 334 ? -2.024 11.557 44.778 1.00 92.75 334 MET A C 1
ATOM 2745 O O . MET A 1 334 ? -0.988 11.522 44.125 1.00 92.75 334 MET A O 1
ATOM 2749 N N . GLU A 1 335 ? -2.631 12.707 45.081 1.00 89.38 335 GLU A N 1
ATOM 2750 C CA . GLU A 1 335 ? -2.130 14.024 44.659 1.00 89.38 335 GLU A CA 1
ATOM 2751 C C . GLU A 1 335 ? -0.712 14.289 45.170 1.00 89.38 335 GLU A C 1
ATOM 2753 O O . GLU A 1 335 ? 0.143 14.753 44.415 1.00 89.38 335 GLU A O 1
ATOM 2758 N N . LYS A 1 336 ? -0.432 13.931 46.432 1.00 93.31 336 LYS A N 1
ATOM 2759 C CA . LYS A 1 336 ? 0.923 14.011 46.988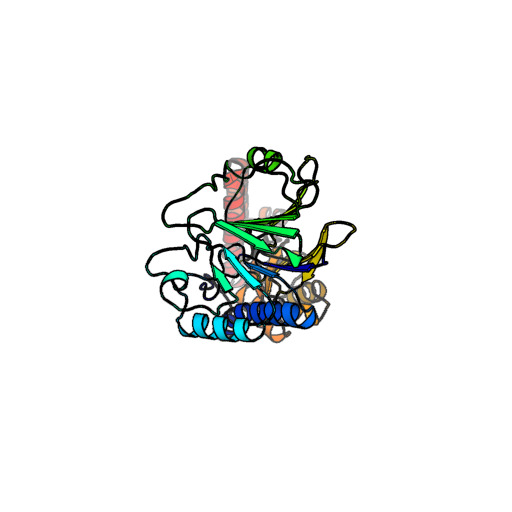 1.00 93.31 336 LYS A CA 1
ATOM 2760 C C . LYS A 1 336 ? 1.906 13.149 46.188 1.00 93.31 336 LYS A C 1
ATOM 2762 O O . LYS A 1 336 ? 2.941 13.657 45.768 1.00 93.31 336 LYS A O 1
ATOM 2767 N N . LYS A 1 337 ? 1.554 11.886 45.918 1.00 94.38 337 LYS A N 1
ATOM 2768 C CA . LYS A 1 337 ? 2.387 10.978 45.110 1.00 94.38 337 LYS A CA 1
ATOM 2769 C C . LYS A 1 337 ? 2.643 11.521 43.706 1.00 94.38 337 LYS A C 1
ATOM 2771 O O . LYS A 1 337 ? 3.770 11.476 43.241 1.00 94.38 337 LYS A O 1
ATOM 2776 N N . ILE A 1 338 ? 1.617 12.052 43.044 1.00 91.56 338 ILE A N 1
ATOM 2777 C CA . ILE A 1 338 ? 1.731 12.625 41.695 1.00 91.56 338 ILE A CA 1
ATOM 2778 C C . ILE A 1 338 ? 2.679 13.829 41.695 1.00 91.56 338 ILE A C 1
ATOM 2780 O O . ILE A 1 338 ? 3.514 13.957 40.801 1.00 91.56 338 ILE A O 1
ATOM 2784 N N . LYS A 1 339 ? 2.571 14.704 42.703 1.00 92.38 339 LYS A N 1
ATOM 2785 C CA . LYS A 1 339 ? 3.429 15.887 42.835 1.00 92.38 339 LYS A CA 1
ATOM 2786 C C . LYS A 1 339 ? 4.902 15.516 43.038 1.00 92.38 339 LYS A C 1
ATOM 2788 O O . LYS A 1 339 ? 5.772 16.212 42.521 1.00 92.38 339 LYS A O 1
ATOM 2793 N N . GLU A 1 340 ? 5.162 14.441 43.777 1.00 94.94 340 GLU A N 1
ATOM 2794 C CA . GLU A 1 340 ? 6.506 13.939 44.097 1.00 94.94 340 GLU A CA 1
ATOM 2795 C C . GLU A 1 340 ? 7.107 13.048 42.989 1.00 94.94 340 GLU A C 1
ATOM 2797 O O . GLU A 1 340 ? 8.308 12.797 43.005 1.00 94.94 340 GLU A O 1
ATOM 2802 N N . ALA A 1 341 ? 6.304 12.598 42.019 1.00 94.12 341 ALA A N 1
ATOM 2803 C CA . ALA A 1 341 ? 6.729 11.668 40.974 1.00 94.12 341 ALA A CA 1
ATOM 2804 C C . ALA A 1 341 ? 7.448 12.333 39.790 1.00 94.12 341 ALA A C 1
ATOM 2806 O O . ALA A 1 341 ? 7.157 13.481 39.409 1.00 94.12 341 ALA A O 1
ATOM 2807 N N . ALA A 1 342 ? 8.333 11.551 39.164 1.00 92.69 342 ALA A N 1
ATOM 2808 C CA . ALA A 1 342 ? 8.997 11.899 37.914 1.00 92.69 342 ALA A CA 1
ATOM 2809 C C . ALA A 1 342 ? 7.978 12.023 36.756 1.00 92.69 342 ALA A C 1
ATOM 2811 O O . ALA A 1 342 ? 6.913 11.395 36.809 1.00 92.69 342 ALA A O 1
ATOM 2812 N N . PRO A 1 343 ? 8.245 12.844 35.718 1.00 83.75 343 PRO A N 1
ATOM 2813 C CA . PRO A 1 343 ? 7.291 13.105 34.635 1.00 83.75 343 PRO A CA 1
ATOM 2814 C C . PRO A 1 343 ? 6.741 11.843 33.962 1.00 83.75 343 PRO A C 1
ATOM 2816 O O . PRO A 1 343 ? 5.555 11.797 33.632 1.00 83.75 343 PRO A O 1
ATOM 2819 N N . GLU A 1 344 ? 7.572 10.813 33.814 1.00 84.88 344 GLU A N 1
ATOM 2820 C CA . GLU A 1 344 ? 7.234 9.561 33.135 1.00 84.88 344 GLU A CA 1
ATOM 2821 C C . GLU A 1 344 ? 6.239 8.713 33.951 1.00 84.88 344 GLU A C 1
ATOM 2823 O O . GLU A 1 344 ? 5.442 7.960 33.390 1.00 84.88 344 GLU A O 1
ATOM 2828 N N . GLU A 1 345 ? 6.225 8.872 35.278 1.00 86.94 345 GLU A N 1
ATOM 2829 C CA . GLU A 1 345 ? 5.383 8.104 36.206 1.00 86.94 345 GLU A CA 1
ATOM 2830 C C . GLU A 1 345 ? 4.036 8.778 36.497 1.00 86.94 345 GLU A C 1
ATOM 2832 O O . GLU A 1 345 ? 3.061 8.120 36.882 1.00 86.94 345 GLU A O 1
ATOM 2837 N N . ARG A 1 346 ? 3.944 10.099 36.296 1.00 82.75 346 ARG A N 1
ATOM 2838 C CA . ARG A 1 346 ? 2.742 10.884 36.623 1.00 82.75 346 ARG A CA 1
ATOM 2839 C C . ARG A 1 346 ? 1.499 10.362 35.921 1.00 82.75 346 ARG A C 1
ATOM 2841 O O . ARG A 1 346 ? 0.445 10.281 36.547 1.00 82.75 346 ARG A O 1
ATOM 2848 N N . MET A 1 347 ? 1.612 9.967 34.653 1.00 73.69 347 MET A N 1
ATOM 2849 C CA . MET A 1 347 ? 0.466 9.473 33.884 1.00 73.69 347 MET A CA 1
ATOM 2850 C C . MET A 1 347 ? -0.107 8.171 34.467 1.00 73.69 347 MET A C 1
ATOM 2852 O O . MET A 1 347 ? -1.325 7.998 34.513 1.00 73.69 347 MET A O 1
ATOM 2856 N N . VAL A 1 348 ? 0.751 7.282 34.979 1.00 84.19 348 VAL A N 1
ATOM 2857 C CA . VAL A 1 348 ? 0.326 6.044 35.654 1.00 84.19 348 VAL A CA 1
ATOM 2858 C C . VAL A 1 348 ? -0.383 6.367 36.968 1.00 84.19 348 VAL A C 1
ATOM 2860 O O . VAL A 1 348 ? -1.428 5.793 37.267 1.00 84.19 348 VAL A O 1
ATOM 2863 N N . LEU A 1 349 ? 0.141 7.324 37.736 1.00 87.12 349 LEU A N 1
ATOM 2864 C CA . LEU A 1 349 ? -0.451 7.730 39.010 1.00 87.12 349 LEU A CA 1
ATOM 2865 C C . LEU A 1 349 ? -1.792 8.458 38.845 1.00 87.12 349 LEU A C 1
ATOM 2867 O O . LEU A 1 349 ? -2.690 8.239 39.659 1.00 87.12 349 LEU A O 1
ATOM 2871 N N . TYR A 1 350 ? -1.960 9.267 37.793 1.00 80.00 350 TYR A N 1
ATOM 2872 C CA . TYR A 1 350 ? -3.256 9.858 37.447 1.00 80.00 350 TYR A CA 1
ATOM 2873 C C . TYR A 1 350 ? -4.290 8.780 37.111 1.00 80.00 350 TYR A C 1
ATOM 2875 O O . TYR A 1 350 ? -5.378 8.793 37.682 1.00 80.00 350 TYR A O 1
ATOM 2883 N N . ARG A 1 351 ? -3.933 7.788 36.284 1.00 76.44 351 ARG A N 1
ATOM 2884 C CA . ARG A 1 351 ? -4.825 6.649 36.001 1.00 76.44 351 ARG A CA 1
ATOM 2885 C C . ARG A 1 351 ? -5.171 5.857 37.258 1.00 76.44 351 ARG A C 1
ATOM 2887 O O . ARG A 1 351 ? -6.319 5.465 37.433 1.00 76.44 351 ARG A O 1
ATOM 2894 N N . ALA A 1 352 ? -4.200 5.645 38.146 1.00 86.62 352 ALA A N 1
ATOM 2895 C CA . ALA A 1 352 ? -4.440 4.962 39.412 1.00 86.62 352 ALA A CA 1
ATOM 2896 C C . ALA A 1 352 ? -5.431 5.739 40.295 1.00 86.62 352 ALA A C 1
ATOM 2898 O O . ALA A 1 352 ? -6.338 5.123 40.845 1.00 86.62 352 ALA A O 1
ATOM 2899 N N . LEU A 1 353 ? -5.292 7.070 40.392 1.00 86.00 353 LEU A N 1
ATOM 2900 C CA . LEU A 1 353 ? -6.241 7.939 41.100 1.00 86.00 353 LEU A CA 1
ATOM 2901 C C . LEU A 1 353 ? -7.653 7.796 40.522 1.00 86.00 353 LEU A C 1
ATOM 2903 O O . LEU A 1 353 ? -8.598 7.590 41.275 1.00 86.00 353 LEU A O 1
ATOM 2907 N N . GLU A 1 354 ? -7.801 7.869 39.201 1.00 76.56 354 GLU A N 1
ATOM 2908 C CA . GLU A 1 354 ? -9.106 7.741 38.545 1.00 76.56 354 GLU A CA 1
ATOM 2909 C C . GLU A 1 354 ? -9.743 6.367 38.768 1.00 76.56 354 GLU A C 1
ATOM 2911 O O . GLU A 1 354 ? -10.913 6.292 39.138 1.00 76.56 354 GLU A O 1
ATOM 2916 N N . GLN A 1 355 ? -8.979 5.283 38.608 1.00 77.88 355 GLN A N 1
ATOM 2917 C CA . GLN A 1 355 ? -9.470 3.922 38.841 1.00 77.88 355 GLN A CA 1
ATOM 2918 C C . GLN A 1 355 ? -9.858 3.690 40.303 1.00 77.88 355 GLN A C 1
ATOM 2920 O O . GLN A 1 355 ? -10.876 3.058 40.579 1.00 77.88 355 GLN A O 1
ATOM 2925 N N . GLY A 1 356 ? -9.076 4.217 41.250 1.00 85.00 356 GLY A N 1
ATOM 2926 C CA . GLY A 1 356 ? -9.418 4.135 42.667 1.00 85.00 356 GLY A CA 1
ATOM 2927 C C . GLY A 1 356 ? -10.663 4.946 43.015 1.00 85.00 356 GLY A C 1
ATOM 2928 O O . GLY A 1 356 ? -11.480 4.482 43.805 1.00 85.00 356 GLY A O 1
ATOM 2929 N N . LEU A 1 357 ? -10.854 6.117 42.398 1.00 81.12 357 LEU A N 1
ATOM 2930 C CA . LEU A 1 357 ? -12.087 6.892 42.548 1.00 81.12 357 LEU A CA 1
ATOM 2931 C C . LEU A 1 357 ? -13.299 6.154 41.977 1.00 81.12 357 LEU A C 1
ATOM 2933 O O . LEU A 1 357 ? -14.332 6.116 42.640 1.00 81.12 357 LEU A O 1
ATOM 2937 N N . ASP A 1 358 ? -13.167 5.532 40.806 1.00 74.88 358 ASP A N 1
ATOM 2938 C CA . ASP A 1 358 ? -14.242 4.745 40.194 1.00 74.88 358 ASP A CA 1
ATOM 2939 C C . ASP A 1 358 ? -14.637 3.550 41.076 1.00 74.88 358 ASP A C 1
ATOM 2941 O O . ASP A 1 358 ? -15.820 3.328 41.332 1.00 74.88 358 ASP A O 1
ATOM 2945 N N . ALA A 1 359 ? -13.655 2.828 41.624 1.00 80.06 359 ALA A N 1
ATOM 2946 C CA . ALA A 1 359 ? -13.903 1.723 42.548 1.00 80.06 359 ALA A CA 1
ATOM 2947 C C . ALA A 1 359 ? -14.604 2.187 43.837 1.00 80.06 359 ALA A C 1
ATOM 2949 O O . ALA A 1 359 ? -15.637 1.635 44.214 1.00 80.06 359 ALA A O 1
ATOM 2950 N N . LEU A 1 360 ? -14.088 3.239 44.482 1.00 80.75 360 LEU A N 1
ATOM 2951 C CA . LEU A 1 360 ? -14.636 3.740 45.745 1.00 80.75 360 LEU A CA 1
ATOM 2952 C C . LEU A 1 360 ? -16.041 4.335 45.578 1.00 80.75 360 LEU A C 1
ATOM 2954 O O . LEU A 1 360 ? -16.894 4.151 46.439 1.00 80.75 360 LEU A O 1
ATOM 2958 N N . LEU A 1 361 ? -16.310 5.044 44.479 1.00 74.31 361 LEU A N 1
ATOM 2959 C CA . LEU A 1 361 ? -17.620 5.659 44.237 1.00 74.31 361 LEU A CA 1
ATOM 2960 C C . LEU A 1 361 ? -18.679 4.648 43.778 1.00 74.31 361 LEU A C 1
ATOM 2962 O O . LEU A 1 361 ? -19.868 4.885 44.004 1.00 74.31 361 LEU A O 1
ATOM 2966 N N . LYS A 1 362 ? -18.280 3.520 43.175 1.00 68.50 362 LYS A N 1
ATOM 2967 C CA . LYS A 1 362 ? -19.191 2.404 42.872 1.00 68.50 362 LYS A CA 1
ATOM 2968 C C . LYS A 1 362 ? -19.722 1.731 44.137 1.00 68.50 362 LYS A C 1
ATOM 2970 O O . LYS A 1 362 ? -20.900 1.389 44.162 1.00 68.50 362 LYS A O 1
ATOM 2975 N N . GLU A 1 363 ? -18.907 1.594 45.183 1.00 59.22 363 GLU A N 1
ATOM 2976 C CA . GLU A 1 363 ? -19.345 1.009 46.462 1.00 59.22 363 GLU A CA 1
ATOM 2977 C C . GLU A 1 363 ? -20.272 1.940 47.260 1.00 59.22 363 GLU A C 1
ATOM 2979 O O . GLU A 1 363 ? -21.205 1.476 47.909 1.00 59.22 363 GLU A O 1
ATOM 2984 N N . VAL A 1 364 ? -20.084 3.261 47.164 1.00 53.69 364 VAL A N 1
ATOM 2985 C CA . VAL A 1 364 ? -20.899 4.247 47.903 1.00 53.69 364 VAL A CA 1
ATOM 2986 C C . VAL A 1 364 ? -22.329 4.373 47.353 1.00 53.69 364 VAL A C 1
ATOM 2988 O O . VAL A 1 364 ? -23.218 4.792 48.082 1.00 53.69 364 VAL A O 1
ATOM 2991 N N . LYS A 1 365 ? -22.597 3.973 46.101 1.00 42.69 365 LYS A N 1
ATOM 2992 C CA . LYS A 1 365 ? -23.957 3.989 45.516 1.00 42.69 365 LYS A CA 1
ATOM 2993 C C . LYS A 1 365 ? -24.882 2.861 46.014 1.00 42.69 365 LYS A C 1
ATOM 2995 O O . LYS A 1 365 ? -26.044 2.841 45.616 1.00 42.69 365 LYS A O 1
ATOM 3000 N N . TYR A 1 366 ? -24.386 1.940 46.845 1.00 33.06 366 TYR A N 1
ATOM 3001 C CA . TYR A 1 366 ? -25.151 0.820 47.419 1.00 33.06 366 TYR A CA 1
ATOM 3002 C C . TYR A 1 366 ? -25.368 0.925 48.944 1.00 33.06 366 TYR A C 1
ATOM 3004 O O . TYR A 1 366 ? -25.791 -0.049 49.569 1.00 33.06 366 TYR A O 1
ATOM 3012 N N . LEU A 1 367 ? -25.108 2.095 49.533 1.00 32.66 367 LEU A N 1
ATOM 3013 C CA . LEU A 1 367 ? -25.501 2.482 50.895 1.00 32.66 367 LEU A CA 1
ATOM 3014 C C . LEU A 1 367 ? -26.505 3.632 50.815 1.00 32.66 367 LEU A C 1
ATOM 3016 O O . LEU A 1 367 ? -27.402 3.668 51.686 1.00 32.66 367 LEU A O 1
#

Mean predicted aligned error: 7.21 Å

pLDDT: mean 91.24, std 9.79, range [32.66, 98.94]

Radius of gyration: 27.27 Å; Cα contacts (8 Å, |Δi|>4): 743; chains: 1; bounding box: 55×43×85 Å

Nearest PDB structures (foldseek):
  1s8e-assembly2_B  TM=6.806E-01  e=1.986E-13  Pyrococcus furiosus DSM 3638
  4hd0-assembly1_B  TM=6.889E-01  e=4.291E-12  Pyrococcus furiosus DSM 3638
  3av0-assembly1_A  TM=5.996E-01  e=1.082E-12  Methanocaldococcus jannaschii
  4tui-assembly1_B  TM=6.939E-01  e=1.994E-11  Methanocaldococcus jannaschii DSM 2661
  5dny-assembly1_C  TM=5.745E-01  e=3.122E-12  Methanocaldococcus jannaschii DSM 2661

Organism: NCBI:txid910412

Sequence (367 aa):
MKAFTFIHTSDLHLDLPIRGWKGSTEELLLRQREYRQTFERIIRLAKDRQVHFLLISGDFLEHQTIAWSTVKWIMDQFHQLPATRVFISPGKSDPWIKDSFYRTLDWPEHVHIFTDKWEELVFEEYSLRIIGKGKGENVSNVALPAWVTGPAEEERRMMITYGDVNEADLVPLELDYVALGQNHQRNVYQLDNTRNTVVCHPGSPEGISWKETGERTVTWGQFDSDGLTIEHLPIQTRRLERIEVDVTACKSIDEVLEKIVQSIPERKDREVCWCLKITGRRDPGLILHPDQVSQKLKERSFFHVEVQDQTTMGYNLDQLRSHGGLLGAYIRKMEKKIKEAAPEERMVLYRALEQGLDALLKEVKYL

Solvent-accessible surface area (backbone atoms only — not comparable to full-atom values): 19773 Å² total; per-residue (Å²): 117,49,64,50,34,32,39,36,38,17,39,54,38,40,62,55,79,79,77,87,72,86,70,55,72,67,58,50,56,48,56,62,47,34,52,53,51,24,50,51,46,51,50,48,50,40,53,76,68,64,28,44,33,38,40,34,11,9,20,54,37,21,63,92,57,50,49,69,72,54,55,54,51,50,51,58,52,51,66,72,36,81,81,27,40,34,39,35,12,22,10,89,49,29,34,52,40,85,85,26,70,85,66,71,52,90,67,59,91,50,50,47,70,37,43,61,48,84,45,78,45,80,40,76,73,48,32,31,38,44,36,31,24,15,26,38,96,83,72,86,68,56,81,77,66,86,85,56,62,55,80,59,96,79,55,46,35,36,38,35,27,33,45,67,67,60,65,82,72,48,47,63,39,52,34,52,36,35,42,29,15,80,42,61,56,66,45,74,52,65,44,96,42,100,59,47,26,34,40,35,22,35,8,20,31,50,55,83,50,93,87,34,51,54,91,26,23,32,33,37,36,37,40,52,96,92,41,83,47,78,48,79,42,80,46,38,67,52,44,31,43,76,48,79,44,72,36,48,89,31,67,44,70,66,51,42,51,50,53,52,44,66,74,55,68,55,74,77,63,24,64,27,37,33,43,38,34,37,29,44,37,31,35,87,84,44,82,84,51,46,69,58,53,29,52,56,40,40,78,71,60,32,67,40,52,50,54,42,82,62,55,43,72,52,68,62,56,72,68,46,49,70,37,81,61,71,65,15,51,50,50,56,55,44,53,51,51,41,73,74,42,57,82,88,51,29,65,59,47,52,51,50,49,50,52,51,48,53,55,57,55,58,59,59,76,78,114

Foldseek 3Di:
DDKFKEWAAEQLAQQDQQPPDPDDPVLSVVLNVQSVVLVLLVLVVCLVVVHQEYAYQENNYQQVGDDPVNVVVVLVSVVSNLRHQYEHAYEPRQFQDCPGPLNPDDHPPSYDYAHQDWDWDADVVNLEIEIEHHHHDDDQADDDDPVQFDDPPRHAYEYGYEHDDDLVNVQGNLHQEYRYEDDQDWDWAFHPHPNSYIYTYQHHLEDSDLVNADFHWIKMWMQDPVGIDIDTHGRGPAGEHEDEFECAVPQELVSVLVSVCVVVVDPVCLRHAYAYEYEHAYELNYDDDQVVSQVVSVVVVRSGYRYHYPYAHPDPLVVQLPDDDDRVVLSVVLVVVLVVDDPVCNVVSSVVNRVVNSVVVVVVVVD

InterPro domains:
  IPR004843 Calcineurin-like, phosphoesterase domain [PF00149] (5-134)
  IPR029052 Metallo-dependent phosphatase-like [G3DSA:3.60.21.10] (1-149)
  IPR029052 Metallo-dependent phosphatase-like [G3DSA:3.60.21.10] (150-239)
  IPR029052 Metallo-dependent phosphatase-like [SSF56300] (4-281)
  IPR050535 DNA Repair and Maintenance Complex Component [PTHR30337] (161-313)

Secondary structure (DSSP, 8-state):
---EEEEEE----BT---TT--S-HHHHHHHHHHHHHHHHHHHHHHHHTT-SEEEE-S--B-TTT--HHHHHHHHHHHTT-TTSEEEE---SSS---TTSHHHHS---TTEEE--SS-EEEEEGGGTEEEEEE---TT-SS-PPPTT--S--TT-EEEEEESS---HHHHGGG--SEEEE-S-SS-EEEE-SSTT--EEEE---SS--STTS-S--EEEEEEESSS-EEEEEEE--SS-EEEEEEE-TT--SHHHHHHHHHHHS--GGGGGSEEEEEEESEE-TT----HHHHHHHHHHTT-SEEEEEE--EE---HHHHHSS-SHHHHHHHHHHHHHHHS-HHHHHHHHHHHHHHHHHHHHHHTT-